Protein AF-A0A8B0SKD4-F1 (afdb_monomer)

Secondary structure (DSSP, 8-state):
--SSSTTSPEEE-SS-EEE--TTTS--TTSTT--S--HHHHH-SSTT--SPPHHHHTT-PPPPPSTT--HHHHHTTT-GGGTPPTT-------SSSS-EETTTGGGGT----HHHHHHHHHHHTTPEEEEEEEEEBTTTSTTSB-HHHHHHHHHTT--EEEEETTEEEEEEEEETTTTEEEEE-TTSSSEEEEETTSEETTEEEEEEEEEEEEPPPP---PPP-----EEEEPTT-EEEPPPEE--S-SSPEEEEEESSEEEETTPPPB-S-EEE-TT-EEEEEEEPPSSTT-EEEEEEEETTEEEEEEEEEPPP---PPP---PPEEEEPTT-EEEPPPEE--S--S-EEEEEESSEEEETTSPPB-S-EEE-TT-EEEEEEEPPSSTT-EEEEEEEETTEEEEEEEEEPPP---PPP---PPEEEEPTT-EEEPPPEE--S--S-EEEEEESSEEEETT---B-S-EEE-TT-EEEEEEEPPSSTT-EEEEEEEETTEEEEEEEEEPPP---PPP---PPEEEEPTT-EEEPPPEE--S-SS-EEEEEESSEEEETT---B-S-EEE-TT-EEEEEEEPPSSTT-EEEEEEEETTEEEEEEEEE-----

Sequence (611 aa):
MPLNNSVWPIWSDGYATYSNCPLIASKDGVDGRMGRGSIDDYWVQYNSTAPDPYITNNWSQHMWGWKSAIGDYMKTSQSAYGNIDGSTNFWGYNSASKLNCADMPRLGITRDGTLGRKLFYEAKGYTVTDCYNQKTDNQVAGGFSFANYKSEIDAGNPVMLNLAGHTIVGVGYDDSTQTVYLHDTWDYATHPMAWGSSYVGMALQSVSIVHLTGRTPDTTPDTFSFINSSGVDLSALITSNEITVSGINTAANISTTGGEYSINGSSFTSSAGKVNNGNSVKVRHTSSSQALASTTTTLTIGGVSGTFSSKTAKADTTPDKFNFAAKTNAPLSTLQESGVVTITGINAPTPVSVTGGEYRINSGAYTTVAGTLNRGNNVQVRHTSASTAKKTVTTTLKVGSGNAKFTSTTMTLDTTPDKFSFAAKTKVPLSTLQESGVVTITGINTPTPVSVTGGEYRINNGTYTTVAGKLNSGDTVQVRHISASASKKTVTTTLKVGSGSAKFTSTTMTLDTTPDKFSFAAKTKVPPSTLQESGVVTITGINTPTPVSVTGGEYRINNGTYTTVAGKLNSGDTVQVRHTSASALKKTVTTTLKVGSGSAKFTSTTFGLFP

Nearest PDB structures (foldseek):
  7som-assembly1_E  TM=3.029E-01  e=6.196E-15  Chlamydomonas reinhardtii
  7sqc-assembly1_F3  TM=3.013E-01  e=9.784E-14  Chlamydomonas reinhardtii
  3b43-assembly1_A  TM=2.170E-01  e=1.329E-12  Oryctolagus cuniculus
  7sqc-assembly1_M1  TM=3.282E-01  e=2.154E-06  Chlamydomonas reinhardtii
  7n6g-assembly1_1K  TM=3.132E-01  e=6.494E-06  Chlamydomonas reinhardtii

Foldseek 3Di:
DDPDLPVADWDDLPPDIDRQRQQAWNADPPPPDHDGIRCQFQDNDPQDLDATNCVVVVHDYDDDALSHHLCVLLVARHNVVPHHHRDADADDDLAQDWDWLVCCVVVVNRNHSQVSNCVNCVRNQWDWDGWTKGWECLRYPNHNYLVNCVVCLVVVHWKWWDWQVAIWIFNDADPVQCWTWIDGPGDGDIDIDRPQQADPPTGTTIIIDIDTDDGDFFFAWDADEWDEAEAAFAQAKDKIDKDFTHDGPHKWKKAKDQWWKDWQPDDTDRDIDTDDGGIIMMIIHTAHLDAQDKGKMWMDTNNHIYMYIYGHHGWDQDWDADEWDEAEQDAAQAKDKTDKDFTAPGRHWWKKAKDQWWKDWAPDDTDRDIDTDHHGIIMMTMHTHHNDAQDKGWMWMDGHPYIYIYIYHHHDWDQDWDADEWDEAEADAAFAKDKTDKIFTADGADFWKKAKDQWWKDWAPDDTDRDIDTDHHGIIMMTMDTHHNDAQDKGWMWMDGHPYIYIYIYHHRDFFQDWDADEWDEAEADAAFAKDKTDKDFTADGADFWKKAKDQWWKDKPPDDTDRDIDTDHHGIIMMTMHTAHNDAQDKGWMWMDGHPYIYIYIYHHHDDDD

Radius of gyration: 66.36 Å; Cα contacts (8 Å, |Δi|>4): 1582; chains: 1; bounding box: 108×53×193 Å

Mean predicted aligned error: 15.55 Å

Structure (mmCIF, N/CA/C/O backbone):
data_AF-A0A8B0SKD4-F1
#
_entry.id   AF-A0A8B0SKD4-F1
#
loop_
_atom_site.group_PDB
_atom_site.id
_atom_site.type_symbol
_atom_site.label_atom_id
_atom_site.label_alt_id
_atom_site.label_comp_id
_atom_site.label_asym_id
_atom_site.label_entity_id
_atom_site.label_seq_id
_atom_site.pdbx_PDB_ins_code
_atom_site.Cartn_x
_atom_site.Cartn_y
_atom_site.Cartn_z
_atom_site.occupancy
_atom_site.B_iso_or_equiv
_atom_site.auth_seq_id
_atom_site.auth_comp_id
_atom_site.auth_asym_id
_atom_site.auth_atom_id
_atom_site.pdbx_PDB_model_num
ATOM 1 N N . MET A 1 1 ? -35.759 -8.292 30.238 1.00 60.66 1 MET A N 1
ATOM 2 C CA . MET A 1 1 ? -36.331 -9.542 30.780 1.00 60.66 1 MET A CA 1
ATOM 3 C C . MET A 1 1 ? -37.402 -10.037 29.820 1.00 60.66 1 MET A C 1
ATOM 5 O O . MET A 1 1 ? -38.081 -9.184 29.261 1.00 60.66 1 MET A O 1
ATOM 9 N N . PRO A 1 2 ? -37.536 -11.354 29.602 1.00 70.12 2 PRO A N 1
ATOM 10 C CA . PRO A 1 2 ? -38.640 -11.922 28.823 1.00 70.12 2 PRO A CA 1
ATOM 11 C C . PRO A 1 2 ? -39.985 -11.687 29.536 1.00 70.12 2 PRO A C 1
ATOM 13 O O . PRO A 1 2 ? -40.019 -11.582 30.762 1.00 70.12 2 PRO A O 1
ATOM 16 N N . LEU A 1 3 ? -41.076 -11.591 28.768 1.00 73.56 3 LEU A N 1
ATOM 17 C CA . LEU A 1 3 ? -42.431 -11.337 29.291 1.00 73.56 3 LEU A CA 1
ATOM 18 C C . LEU A 1 3 ? -43.069 -12.569 29.952 1.00 73.56 3 LEU A C 1
ATOM 20 O O . LEU A 1 3 ? -43.970 -12.429 30.768 1.00 73.56 3 LEU A O 1
ATOM 24 N N . ASN A 1 4 ? -42.598 -13.769 29.614 1.00 81.12 4 ASN A N 1
ATOM 25 C CA . ASN A 1 4 ? -43.030 -15.028 30.212 1.00 81.12 4 ASN A CA 1
ATOM 26 C C . ASN A 1 4 ? -41.819 -15.943 30.454 1.00 81.12 4 ASN A C 1
ATOM 28 O O . ASN A 1 4 ? -40.682 -15.593 30.124 1.00 81.12 4 ASN A O 1
ATOM 32 N N . ASN A 1 5 ? -42.058 -17.120 31.036 1.00 82.69 5 ASN A N 1
ATOM 33 C CA . ASN A 1 5 ? -40.984 -18.041 31.397 1.00 82.69 5 ASN A CA 1
ATOM 34 C C . ASN A 1 5 ? -40.583 -19.059 30.308 1.00 82.69 5 ASN A C 1
ATOM 36 O O . ASN A 1 5 ? -39.771 -19.936 30.587 1.00 82.69 5 ASN A O 1
ATOM 40 N N . SER A 1 6 ? -41.085 -18.917 29.075 1.00 85.94 6 SER A N 1
ATOM 41 C CA . SER A 1 6 ? -40.856 -19.882 27.981 1.00 85.94 6 SER A CA 1
ATOM 42 C C . SER A 1 6 ? -39.406 -19.965 27.489 1.00 85.94 6 SER A C 1
ATOM 44 O O . SER A 1 6 ? -39.023 -20.942 26.853 1.00 85.94 6 SER A O 1
ATOM 46 N N . VAL A 1 7 ? -38.584 -18.951 27.779 1.00 87.75 7 VAL A N 1
ATOM 47 C CA . VAL A 1 7 ? -37.171 -18.924 27.363 1.00 87.75 7 VAL A CA 1
ATOM 48 C C . VAL A 1 7 ? -36.271 -19.806 28.226 1.00 87.75 7 VAL A C 1
ATOM 50 O O . VAL A 1 7 ? -35.126 -20.057 27.853 1.00 87.75 7 VAL A O 1
ATOM 53 N N . TRP A 1 8 ? -36.754 -20.240 29.392 1.00 87.19 8 TRP A N 1
ATOM 54 C CA . TRP A 1 8 ? -36.004 -21.116 30.281 1.00 87.19 8 TRP A CA 1
ATOM 55 C C . TRP A 1 8 ? -36.417 -22.572 30.059 1.00 87.19 8 TRP A C 1
ATOM 57 O O . TRP A 1 8 ? -37.592 -22.844 29.810 1.00 87.19 8 TRP A O 1
ATOM 67 N N . PRO A 1 9 ? -35.470 -23.521 30.155 1.00 89.12 9 PRO A N 1
ATOM 68 C CA . PRO A 1 9 ? -35.782 -24.937 30.014 1.00 89.12 9 PRO A CA 1
ATOM 69 C C . PRO A 1 9 ? -36.746 -25.399 31.112 1.00 89.12 9 PRO A C 1
ATOM 71 O O . PRO A 1 9 ? -36.909 -24.741 32.137 1.00 89.12 9 PRO A O 1
ATOM 74 N N . ILE A 1 10 ? -37.359 -26.561 30.920 1.00 90.88 10 ILE A N 1
ATOM 75 C CA . ILE A 1 10 ? -38.117 -27.240 31.975 1.00 90.88 10 ILE A CA 1
ATOM 76 C C . ILE A 1 10 ? -37.186 -28.087 32.852 1.00 90.88 10 ILE A C 1
ATOM 78 O O . ILE A 1 10 ? -36.107 -28.497 32.422 1.00 90.88 10 ILE A O 1
ATOM 82 N N . TRP A 1 11 ? -37.605 -28.367 34.080 1.00 91.69 11 TRP A N 1
ATOM 83 C CA . TRP A 1 11 ? -36.955 -29.311 34.987 1.00 91.69 11 TRP A CA 1
ATOM 84 C C . TRP A 1 11 ? -38.001 -30.228 35.632 1.00 91.69 11 TRP A C 1
ATOM 86 O O . TRP A 1 11 ? -39.184 -29.898 35.644 1.00 91.69 11 TRP A O 1
ATOM 96 N N . SER A 1 12 ? -37.575 -31.382 36.147 1.00 92.56 12 SER A N 1
ATOM 97 C CA . SER A 1 12 ? -38.451 -32.329 36.847 1.00 92.56 12 SER A CA 1
ATOM 98 C C . SER A 1 12 ? -37.932 -32.620 38.248 1.00 92.56 12 SER A C 1
ATOM 100 O O . SER A 1 12 ? -36.719 -32.726 38.443 1.00 92.56 12 SER A O 1
ATOM 102 N N . ASP A 1 13 ? -38.853 -32.765 39.197 1.00 91.88 13 ASP A N 1
ATOM 103 C CA . ASP A 1 13 ? -38.599 -33.265 40.553 1.00 91.88 13 ASP A CA 1
ATOM 104 C C . ASP A 1 13 ? -38.802 -34.789 40.677 1.00 91.88 13 ASP A C 1
ATOM 106 O O . ASP A 1 13 ? -38.668 -35.349 41.760 1.00 91.88 13 ASP A O 1
ATOM 110 N N . GLY A 1 14 ? -39.112 -35.472 39.567 1.00 92.19 14 GLY A N 1
ATOM 111 C CA . GLY A 1 14 ? -39.436 -36.900 39.526 1.00 92.19 14 GLY A CA 1
ATOM 112 C C . GLY A 1 14 ? -40.935 -37.215 39.583 1.00 92.19 14 GLY A C 1
ATOM 113 O O . GLY A 1 14 ? -41.311 -38.341 39.263 1.00 92.19 14 GLY A O 1
ATOM 114 N N . TYR A 1 15 ? -41.787 -36.238 39.910 1.00 91.44 15 TYR A N 1
ATOM 115 C CA . TYR A 1 15 ? -43.247 -36.387 39.964 1.00 91.44 15 TYR A CA 1
ATOM 116 C C . TYR A 1 15 ? -43.954 -35.540 38.908 1.00 91.44 15 TYR A C 1
ATOM 118 O O . TYR A 1 15 ? -44.901 -36.002 38.271 1.00 91.44 15 TYR A O 1
ATOM 126 N N . ALA A 1 16 ? -43.481 -34.315 38.693 1.00 91.69 16 ALA A N 1
ATOM 127 C CA . ALA A 1 16 ? -43.991 -33.408 37.678 1.00 91.69 16 ALA A CA 1
ATOM 128 C C . ALA A 1 16 ? -42.852 -32.629 37.005 1.00 91.69 16 ALA A C 1
ATOM 130 O O . ALA A 1 16 ? -41.663 -32.807 37.292 1.00 91.69 16 ALA A O 1
ATOM 131 N N . THR A 1 17 ? -43.223 -31.794 36.036 1.00 91.31 17 THR A N 1
ATOM 132 C CA . THR A 1 17 ? -42.303 -30.924 35.299 1.00 91.31 17 THR A CA 1
ATOM 133 C C . THR A 1 17 ? -42.697 -29.469 35.473 1.00 91.31 17 THR A C 1
ATOM 135 O O . THR A 1 17 ? -43.874 -29.132 35.358 1.00 91.31 17 THR A O 1
ATOM 138 N N . TYR A 1 18 ? -41.705 -28.608 35.666 1.00 89.38 18 TYR A N 1
ATOM 139 C CA . TYR A 1 18 ? -41.877 -27.185 35.937 1.00 89.38 18 TYR A CA 1
ATOM 140 C C . TYR A 1 18 ? -40.954 -26.348 35.054 1.00 89.38 18 TYR A C 1
ATOM 142 O O . TYR A 1 18 ? -39.888 -26.805 34.638 1.00 89.38 18 TYR A O 1
ATOM 150 N N . SER A 1 19 ? -41.312 -25.089 34.815 1.00 88.44 19 SER A N 1
ATOM 151 C CA . SER A 1 19 ? -40.397 -24.130 34.191 1.00 88.44 19 SER A CA 1
ATOM 152 C C . SER A 1 19 ? -39.214 -23.834 35.117 1.00 88.44 19 SER A C 1
ATOM 154 O O . SER A 1 19 ? -39.389 -23.574 36.307 1.00 88.44 19 SER A O 1
ATOM 156 N N . ASN A 1 20 ? -37.997 -23.819 34.577 1.00 90.00 20 ASN A N 1
ATOM 157 C CA . ASN A 1 20 ? -36.764 -23.587 35.335 1.00 90.00 20 ASN A CA 1
ATOM 158 C C . ASN A 1 20 ? -36.378 -22.098 35.341 1.00 90.00 20 ASN A C 1
ATOM 160 O O . ASN A 1 20 ? -35.267 -21.721 34.968 1.00 90.00 20 ASN A O 1
ATOM 164 N N . CYS A 1 21 ? -37.338 -21.233 35.684 1.00 90.25 21 CYS A N 1
ATOM 165 C CA . CYS A 1 21 ? -37.145 -19.785 35.699 1.00 90.25 21 CYS A CA 1
ATOM 166 C C . CYS A 1 21 ? -36.406 -19.348 36.976 1.00 90.25 21 CYS A C 1
ATOM 168 O O . CYS A 1 21 ? -37.018 -19.335 38.049 1.00 90.25 21 CYS A O 1
ATOM 170 N N . PRO A 1 22 ? -35.144 -18.892 36.880 1.00 89.38 22 PRO A N 1
ATOM 171 C CA . PRO A 1 22 ? -34.314 -18.569 38.042 1.00 89.38 22 PRO A CA 1
ATOM 172 C C . PRO A 1 22 ? -34.821 -17.353 38.830 1.00 89.38 22 PRO A C 1
ATOM 174 O O . PRO A 1 22 ? -34.439 -17.151 39.978 1.00 89.38 22 PRO A O 1
ATOM 177 N N . LEU A 1 23 ? -35.698 -16.537 38.233 1.00 88.25 23 LEU A N 1
ATOM 178 C CA . LEU A 1 23 ? -36.335 -15.405 38.908 1.00 88.25 23 LEU A CA 1
ATOM 179 C C . LEU A 1 23 ? -37.477 -15.836 39.831 1.00 88.25 23 LEU A C 1
ATOM 181 O O . LEU A 1 23 ? -37.763 -15.119 40.787 1.00 88.25 23 LEU A O 1
ATOM 185 N N . ILE A 1 24 ? -38.122 -16.972 39.543 1.00 89.88 24 ILE A N 1
ATOM 186 C CA . ILE A 1 24 ? -39.210 -17.531 40.357 1.00 89.88 24 ILE A CA 1
ATOM 187 C C . ILE A 1 24 ? -38.606 -18.313 41.521 1.00 89.88 24 ILE A C 1
ATOM 189 O O . ILE A 1 24 ? -38.867 -17.993 42.681 1.00 89.88 24 ILE A O 1
ATOM 193 N N . ALA A 1 25 ? -37.744 -19.275 41.193 1.00 91.38 25 ALA A N 1
ATOM 194 C CA . ALA A 1 25 ? -36.994 -20.087 42.137 1.00 91.38 25 ALA A CA 1
ATOM 195 C C . ALA A 1 25 ? -35.630 -20.425 41.519 1.00 91.38 25 ALA A C 1
ATOM 197 O O . ALA A 1 25 ? -35.553 -20.911 40.391 1.00 91.38 25 ALA A O 1
ATOM 198 N N . SER A 1 26 ? -34.546 -20.123 42.234 1.00 91.44 26 SER A N 1
ATOM 199 C CA . SER A 1 26 ? -33.187 -20.319 41.725 1.00 91.44 26 SER A CA 1
ATOM 200 C C . SER A 1 26 ? -32.752 -21.781 41.853 1.00 91.44 26 SER A C 1
ATOM 202 O O . SER A 1 26 ? -33.232 -22.502 42.727 1.00 91.44 26 SER A O 1
ATOM 204 N N . LYS A 1 27 ? -31.840 -22.226 40.985 1.00 91.19 27 LYS A N 1
ATOM 205 C CA . LYS A 1 27 ? -31.326 -23.600 40.974 1.00 91.19 27 LYS A CA 1
ATOM 206 C C . LYS A 1 27 ? -29.868 -23.628 40.525 1.00 91.19 27 LYS A C 1
ATOM 208 O O . LYS A 1 27 ? -29.473 -22.815 39.686 1.00 91.19 27 LYS A O 1
ATOM 213 N N . ASP A 1 28 ? -29.076 -24.532 41.088 1.00 90.44 28 ASP A N 1
ATOM 214 C CA . ASP A 1 28 ? -27.674 -24.707 40.712 1.00 90.44 28 ASP A CA 1
ATOM 215 C C . ASP A 1 28 ? -27.527 -25.025 39.214 1.00 90.44 28 ASP A C 1
ATOM 217 O O . ASP A 1 28 ? -28.315 -25.772 38.627 1.00 90.44 28 ASP A O 1
ATOM 221 N N . GLY A 1 29 ? -26.527 -24.414 38.577 1.00 86.38 29 GLY A N 1
ATOM 222 C CA . GLY A 1 29 ? -26.258 -24.563 37.146 1.00 86.38 29 GLY A CA 1
ATOM 223 C C . GLY A 1 29 ? -27.230 -23.836 36.207 1.00 86.38 29 GLY A C 1
ATOM 224 O O . GLY A 1 29 ? -27.061 -23.912 34.989 1.00 86.38 29 GLY A O 1
ATOM 225 N N . VAL A 1 30 ? -28.221 -23.102 36.725 1.00 83.25 30 VAL A N 1
ATOM 226 C CA . VAL A 1 30 ? -29.136 -22.262 35.929 1.00 83.25 30 VAL A CA 1
ATOM 227 C C . VAL A 1 30 ? -28.663 -20.810 35.976 1.00 83.25 30 VAL A C 1
ATOM 229 O O . VAL A 1 30 ? -28.190 -20.363 37.007 1.00 83.25 30 VAL A O 1
ATOM 232 N N . ASP A 1 31 ? -28.752 -20.082 34.857 1.00 73.56 31 ASP A N 1
ATOM 233 C CA . ASP A 1 31 ? -28.337 -18.667 34.702 1.00 73.56 31 ASP A CA 1
ATOM 234 C C . ASP A 1 31 ? -26.867 -18.318 35.002 1.00 73.56 31 ASP A C 1
ATOM 236 O O . ASP A 1 31 ? -26.496 -17.146 35.062 1.00 73.56 31 ASP A O 1
ATOM 240 N N . GLY A 1 32 ? -26.005 -19.331 35.121 1.00 78.19 32 GLY A N 1
ATOM 241 C CA . GLY A 1 32 ? -24.620 -19.146 35.552 1.00 78.19 32 GLY A CA 1
ATOM 242 C C . GLY A 1 32 ? -24.473 -19.041 37.073 1.00 78.19 32 GLY A C 1
ATOM 243 O O . GLY A 1 32 ? -23.402 -18.663 37.563 1.00 78.19 32 GLY A O 1
ATOM 244 N N . ARG A 1 33 ? -25.518 -19.374 37.843 1.00 84.44 33 ARG A N 1
ATOM 245 C CA . ARG A 1 33 ? -25.406 -19.629 39.278 1.00 84.44 33 ARG A CA 1
ATOM 246 C C . ARG A 1 33 ? -24.443 -20.789 39.535 1.00 84.44 33 ARG A C 1
ATOM 248 O O . ARG A 1 33 ? -24.552 -21.848 38.925 1.00 84.44 33 ARG A O 1
ATOM 255 N N . MET A 1 34 ? -23.518 -20.566 40.467 1.00 84.19 34 MET A N 1
ATOM 256 C CA . MET A 1 34 ? -22.654 -21.601 41.029 1.00 84.19 34 MET A CA 1
ATOM 257 C C . MET A 1 34 ? -23.098 -21.861 42.469 1.00 84.19 34 MET A C 1
ATOM 259 O O . MET A 1 34 ? -23.012 -20.956 43.303 1.00 84.19 34 MET A O 1
ATOM 263 N N . GLY A 1 35 ? -23.571 -23.075 42.744 1.00 88.69 35 GLY A N 1
ATOM 264 C CA . GLY A 1 35 ? -24.069 -23.514 44.044 1.00 88.69 35 GLY A CA 1
ATOM 265 C C . GLY A 1 35 ? -25.599 -23.523 44.154 1.00 88.69 35 GLY A C 1
ATOM 266 O O . GLY A 1 35 ? -26.311 -22.880 43.379 1.00 88.69 35 GLY A O 1
ATOM 267 N N . ARG A 1 36 ? -26.090 -24.242 45.174 1.00 92.50 36 ARG A N 1
ATOM 268 C CA . ARG A 1 36 ? -27.519 -24.476 45.455 1.00 92.50 36 ARG A CA 1
ATOM 269 C C . ARG A 1 36 ? -28.348 -23.192 45.473 1.00 92.50 36 ARG A C 1
ATOM 271 O O . ARG A 1 36 ? -27.876 -22.135 45.906 1.00 92.50 36 ARG A O 1
ATOM 278 N N . GLY A 1 37 ? -29.569 -23.276 44.958 1.00 92.88 37 GLY A N 1
ATOM 279 C CA . GLY A 1 37 ? -30.575 -22.216 44.979 1.00 92.88 37 GLY A CA 1
ATOM 280 C C . GLY A 1 37 ? -31.847 -22.608 45.729 1.00 92.88 37 GLY A C 1
ATOM 281 O O . GLY A 1 37 ? -31.879 -23.592 46.461 1.00 92.88 37 GLY A O 1
ATOM 282 N N . SER A 1 38 ? -32.902 -21.825 45.520 1.00 93.75 38 SER A N 1
ATOM 283 C CA . SER A 1 38 ? -34.230 -21.987 46.121 1.00 93.75 38 SER A CA 1
ATOM 284 C C . SER A 1 38 ? -34.802 -23.393 45.940 1.00 93.75 38 SER A C 1
ATOM 286 O O . SER A 1 38 ? -35.280 -23.984 46.899 1.00 93.75 38 SER A O 1
ATOM 288 N N . ILE A 1 39 ? -34.747 -23.940 44.719 1.00 94.06 39 ILE A N 1
ATOM 289 C CA . ILE A 1 39 ? -35.260 -25.285 44.429 1.00 94.06 39 ILE A CA 1
ATOM 290 C C . ILE A 1 39 ? -34.428 -26.341 45.151 1.00 94.06 39 ILE A C 1
ATOM 292 O O . ILE A 1 39 ? -34.988 -27.236 45.772 1.00 94.06 39 ILE A O 1
ATOM 296 N N . ASP A 1 40 ? -33.101 -26.228 45.100 1.00 94.31 40 ASP A N 1
ATOM 297 C CA . ASP A 1 40 ? -32.214 -27.227 45.701 1.00 94.31 40 ASP A CA 1
ATOM 298 C C . ASP A 1 40 ? -32.337 -27.258 47.228 1.00 94.31 40 ASP A C 1
ATOM 300 O O . ASP A 1 40 ? -32.172 -28.313 47.834 1.00 94.31 40 ASP A O 1
ATOM 304 N N . ASP A 1 41 ? -32.609 -26.106 47.847 1.00 95.88 41 ASP A N 1
ATOM 305 C CA . ASP A 1 41 ? -32.710 -25.991 49.296 1.00 95.88 41 ASP A CA 1
ATOM 306 C C . ASP A 1 41 ? -34.106 -26.292 49.834 1.00 95.88 41 ASP A C 1
ATOM 308 O O . ASP A 1 41 ? -34.178 -26.859 50.922 1.00 95.88 41 ASP A O 1
ATOM 312 N N . TYR A 1 42 ? -35.178 -25.904 49.129 1.00 96.25 42 TYR A N 1
ATOM 313 C CA . TYR A 1 42 ? -36.544 -25.851 49.681 1.00 96.25 42 TYR A CA 1
ATOM 314 C C . TYR A 1 42 ? -37.556 -26.758 48.994 1.00 96.25 42 TYR A C 1
ATOM 316 O O . TYR A 1 42 ? -38.684 -26.805 49.449 1.00 96.25 42 TYR A O 1
ATOM 324 N N . TRP A 1 43 ? -37.223 -27.429 47.890 1.00 96.31 43 TRP A N 1
ATOM 325 C CA . TRP A 1 43 ? -38.210 -28.216 47.148 1.00 96.31 43 TRP A CA 1
ATOM 326 C C . TRP A 1 43 ? -37.958 -29.717 47.259 1.00 96.31 43 TRP A C 1
ATOM 328 O O . TRP A 1 43 ? -36.876 -30.205 46.932 1.00 96.31 43 TRP A O 1
ATOM 338 N N . VAL A 1 44 ? -38.997 -30.459 47.633 1.00 95.50 44 VAL A N 1
ATOM 339 C CA . VAL A 1 44 ? -39.080 -31.919 47.533 1.00 95.50 44 VAL A CA 1
ATOM 340 C C . VAL A 1 44 ? -40.029 -32.312 46.399 1.00 95.50 44 VAL A C 1
ATOM 342 O O . VAL A 1 44 ? -39.602 -32.956 45.444 1.00 95.50 44 VAL A O 1
ATOM 345 N N . GLN A 1 45 ? -41.304 -31.933 46.504 1.00 95.00 45 GLN A N 1
ATOM 346 C CA . GLN A 1 45 ? -42.357 -32.174 45.511 1.00 95.00 45 GLN A CA 1
ATOM 347 C C . GLN A 1 45 ? -43.580 -31.303 45.810 1.00 95.00 45 GLN A C 1
ATOM 349 O O . GLN A 1 45 ? -43.839 -30.992 46.967 1.00 95.00 45 GLN A O 1
ATOM 354 N N . TYR A 1 46 ? -44.415 -30.995 44.816 1.00 93.06 46 TYR A N 1
ATOM 355 C CA . TYR A 1 46 ? -45.627 -30.191 45.040 1.00 93.06 46 TYR A CA 1
ATOM 356 C C . TYR A 1 46 ? -46.502 -30.719 46.198 1.00 93.06 46 TYR A C 1
ATOM 358 O O . TYR A 1 46 ? -46.784 -31.917 46.285 1.00 93.06 46 TYR A O 1
ATOM 366 N N . ASN A 1 47 ? -46.938 -29.809 47.077 1.00 93.75 47 ASN A N 1
ATOM 367 C CA . ASN A 1 47 ? -47.680 -30.066 48.319 1.00 93.75 47 ASN A CA 1
ATOM 368 C C . ASN A 1 47 ? -46.955 -30.919 49.381 1.00 93.75 47 ASN A C 1
ATOM 370 O O . ASN A 1 47 ? -47.593 -31.384 50.329 1.00 93.75 47 ASN A O 1
ATOM 374 N N . SER A 1 48 ? -45.639 -31.122 49.276 1.00 96.00 48 SER A N 1
ATOM 375 C CA . SER A 1 48 ? -44.863 -31.777 50.331 1.00 96.00 48 SER A CA 1
ATOM 376 C C . SER A 1 48 ? -44.904 -30.982 51.636 1.00 96.00 48 SER A C 1
ATOM 378 O O . SER A 1 48 ? -44.672 -29.774 51.658 1.00 96.00 48 SER A O 1
ATOM 380 N N . THR A 1 49 ? -45.147 -31.686 52.742 1.00 96.06 49 THR A N 1
ATOM 381 C CA . THR A 1 49 ? -45.010 -31.158 54.109 1.00 96.06 49 THR A CA 1
ATOM 382 C C . THR A 1 49 ? -43.696 -31.585 54.769 1.00 96.06 49 THR A C 1
ATOM 384 O O . THR A 1 49 ? -43.534 -31.407 55.978 1.00 96.06 49 THR A O 1
ATOM 387 N N . ALA A 1 50 ? -42.806 -32.253 54.028 1.00 96.56 50 ALA A N 1
ATOM 388 C CA . ALA A 1 50 ? -41.527 -32.710 54.557 1.00 96.56 50 ALA A CA 1
ATOM 389 C C . ALA A 1 50 ? -40.629 -31.511 54.918 1.00 96.56 50 ALA A C 1
ATOM 391 O O . ALA A 1 50 ? -40.781 -30.443 54.328 1.00 96.56 50 ALA A O 1
ATOM 392 N N . PRO A 1 51 ? -39.690 -31.661 55.872 1.00 97.19 51 PRO A N 1
ATOM 393 C CA . PRO A 1 51 ? -38.686 -30.631 56.105 1.00 97.19 51 PRO A CA 1
ATOM 394 C C . PRO A 1 51 ? -37.848 -30.371 54.846 1.00 97.19 51 PRO A C 1
ATOM 396 O O . PRO A 1 51 ? -37.502 -31.316 54.135 1.00 97.19 51 PRO A O 1
ATOM 399 N N . ASP A 1 52 ? -37.493 -29.106 54.622 1.00 97.69 52 ASP A N 1
ATOM 400 C CA . ASP A 1 52 ? -36.718 -28.662 53.463 1.00 97.69 52 ASP A CA 1
ATOM 401 C C . ASP A 1 52 ? -35.397 -29.451 53.301 1.00 97.69 52 ASP A C 1
ATOM 403 O O . ASP A 1 52 ? -34.714 -29.717 54.303 1.00 97.69 52 ASP A O 1
ATOM 407 N N . PRO A 1 53 ? -34.969 -29.771 52.061 1.00 97.38 53 PRO A N 1
ATOM 408 C CA . PRO A 1 53 ? -33.729 -30.495 51.781 1.00 97.38 53 PRO A CA 1
ATOM 409 C C . PRO A 1 53 ? -32.485 -29.985 52.516 1.00 97.38 53 PRO A C 1
ATOM 411 O O . PRO A 1 53 ? -31.654 -30.795 52.938 1.00 97.38 53 PRO A O 1
ATOM 414 N N . TYR A 1 54 ? -32.334 -28.668 52.700 1.00 96.88 54 TYR A N 1
ATOM 415 C CA . TYR A 1 54 ? -31.179 -28.120 53.423 1.00 96.88 54 TYR A CA 1
ATOM 416 C C . TYR A 1 54 ? -31.157 -28.507 54.906 1.00 96.88 54 TYR A C 1
ATOM 418 O O . TYR A 1 54 ? -30.085 -28.695 55.485 1.00 96.88 54 TYR A O 1
ATOM 426 N N . ILE A 1 55 ? -32.336 -28.683 55.505 1.00 96.12 55 ILE A N 1
ATOM 427 C CA . ILE A 1 55 ? -32.507 -29.131 56.887 1.00 96.12 55 ILE A CA 1
ATOM 428 C C . ILE A 1 55 ? -32.223 -30.629 56.965 1.00 96.12 55 ILE A C 1
ATOM 430 O O . ILE A 1 55 ? -31.409 -31.056 57.782 1.00 96.12 55 ILE A O 1
ATOM 434 N N . THR A 1 56 ? -32.855 -31.434 56.104 1.00 96.31 56 THR A N 1
ATOM 435 C CA . THR A 1 56 ? -32.733 -32.902 56.155 1.00 96.31 56 THR A CA 1
ATOM 436 C C . THR A 1 56 ? -31.322 -33.383 55.845 1.00 96.31 56 THR A C 1
ATOM 438 O O . THR A 1 56 ? -30.858 -34.355 56.434 1.00 96.31 56 THR A O 1
ATOM 441 N N . ASN A 1 57 ? -30.628 -32.699 54.933 1.00 96.19 57 ASN A N 1
ATOM 442 C CA . ASN A 1 57 ? -29.264 -33.038 54.530 1.00 96.19 57 ASN A CA 1
ATOM 443 C C . ASN A 1 57 ? -28.194 -32.230 55.284 1.00 96.19 57 ASN A C 1
ATOM 445 O O . ASN A 1 57 ? -27.007 -32.369 54.986 1.00 96.19 57 ASN A O 1
ATOM 449 N N . ASN A 1 58 ? -28.600 -31.403 56.255 1.00 95.06 58 ASN A N 1
ATOM 450 C CA . ASN A 1 58 ? -27.729 -30.623 57.133 1.00 95.06 58 ASN A CA 1
ATOM 451 C C . ASN A 1 58 ? -26.664 -29.796 56.383 1.00 95.06 58 ASN A C 1
ATOM 453 O O . ASN A 1 58 ? -25.479 -29.819 56.728 1.00 95.06 58 ASN A O 1
ATOM 457 N N . TRP A 1 59 ? -27.077 -29.067 55.342 1.00 95.38 59 TRP A N 1
ATOM 458 C CA . TRP A 1 59 ? -26.206 -28.125 54.638 1.00 95.38 59 TRP A CA 1
ATOM 459 C C . TRP A 1 59 ? -26.639 -26.678 54.857 1.00 95.38 59 TRP A C 1
ATOM 461 O O . TRP A 1 59 ? -27.788 -26.381 55.182 1.00 95.38 59 TRP A O 1
ATOM 471 N N . SER A 1 60 ? -25.702 -25.748 54.675 1.00 93.12 60 SER A N 1
ATOM 472 C CA . SER A 1 60 ? -26.013 -24.323 54.744 1.00 93.12 60 SER A CA 1
ATOM 473 C C . SER A 1 60 ? -26.929 -23.921 53.596 1.00 93.12 60 SER A C 1
ATOM 475 O O . SER A 1 60 ? -26.638 -24.205 52.435 1.00 93.12 60 SER A O 1
ATOM 477 N N . GLN A 1 61 ? -28.008 -23.230 53.948 1.00 92.44 61 GLN A N 1
ATOM 478 C CA . GLN A 1 61 ? -28.903 -22.580 53.004 1.00 92.44 61 GLN A CA 1
ATOM 479 C C . GLN A 1 61 ? -28.132 -21.571 52.142 1.00 92.44 61 GLN A C 1
ATOM 481 O O . GLN A 1 61 ? -27.172 -20.941 52.604 1.00 92.44 61 GLN A O 1
ATOM 486 N N . HIS A 1 62 ? -28.555 -21.403 50.895 1.00 90.94 62 HIS A N 1
ATOM 487 C CA . HIS A 1 62 ? -27.939 -20.454 49.988 1.00 90.94 62 HIS A CA 1
ATOM 488 C C . HIS A 1 62 ? -28.004 -19.011 50.510 1.00 90.94 62 HIS A C 1
ATOM 490 O O . HIS A 1 62 ? -28.939 -18.607 51.199 1.00 90.94 62 HIS A O 1
ATOM 496 N N . MET A 1 63 ? -27.003 -18.201 50.152 1.00 84.88 63 MET A N 1
ATOM 497 C CA . MET A 1 63 ? -26.959 -16.792 50.546 1.00 84.88 63 MET A CA 1
ATOM 498 C C . MET A 1 63 ? -28.021 -15.967 49.820 1.00 84.88 63 MET A C 1
ATOM 500 O O . MET A 1 63 ? -28.151 -16.043 48.595 1.00 84.88 63 MET A O 1
ATOM 504 N N . TRP A 1 64 ? -28.723 -15.124 50.577 1.00 80.06 64 TRP A N 1
ATOM 505 C CA . TRP A 1 64 ? -29.732 -14.219 50.036 1.00 80.06 64 TRP A CA 1
ATOM 506 C C . TRP A 1 64 ? -29.081 -12.925 49.532 1.00 80.06 64 TRP A C 1
ATOM 508 O O . TRP A 1 64 ? -28.211 -12.365 50.199 1.00 80.06 64 TRP A O 1
ATOM 518 N N . GLY A 1 65 ? -29.473 -12.438 48.351 1.00 71.69 65 GLY A N 1
ATOM 519 C CA . GLY A 1 65 ? -28.894 -11.231 47.751 1.00 71.69 65 GLY A CA 1
ATOM 520 C C . GLY A 1 65 ? -29.392 -10.943 46.335 1.00 71.69 65 GLY A C 1
ATOM 521 O O . GLY A 1 65 ? -30.444 -11.413 45.918 1.00 71.69 65 GLY A O 1
ATOM 522 N N . TRP A 1 66 ? -28.620 -10.193 45.541 1.00 66.69 66 TRP A N 1
ATOM 523 C CA . TRP A 1 66 ? -29.054 -9.777 44.197 1.00 66.69 66 TRP A CA 1
ATOM 524 C C . TRP A 1 66 ? -29.313 -10.946 43.226 1.00 66.69 66 TRP A C 1
ATOM 526 O O . TRP A 1 66 ? -30.037 -10.762 42.249 1.00 66.69 66 TRP A O 1
ATOM 536 N N . LYS A 1 67 ? -28.765 -12.143 43.486 1.00 69.81 67 LYS A N 1
ATOM 537 C CA . LYS A 1 67 ? -29.025 -13.387 42.731 1.00 69.81 67 LYS A CA 1
ATOM 538 C C . LYS A 1 67 ? -30.182 -14.234 43.290 1.00 69.81 67 LYS A C 1
ATOM 540 O O . LYS A 1 67 ? -30.428 -15.318 42.771 1.00 69.81 67 LYS A O 1
ATOM 545 N N . SER A 1 68 ? -30.861 -13.788 44.345 1.00 83.62 68 SER A N 1
ATOM 546 C CA . SER A 1 68 ? -32.009 -14.504 44.910 1.00 83.62 68 SER A CA 1
ATOM 547 C C . SER A 1 68 ? -33.242 -14.381 44.027 1.00 83.62 68 SER A C 1
ATOM 549 O O . SER A 1 68 ? -33.442 -13.376 43.323 1.00 83.62 68 SER A O 1
ATOM 551 N N . ALA A 1 69 ? -34.053 -15.431 44.082 1.00 91.81 69 ALA A N 1
ATOM 552 C CA . ALA A 1 69 ? -35.321 -15.525 43.392 1.00 91.81 69 ALA A CA 1
ATOM 553 C C . ALA A 1 69 ? -36.428 -14.873 44.226 1.00 91.81 69 ALA A C 1
ATOM 555 O O . ALA A 1 69 ? -36.305 -14.707 45.440 1.00 91.81 69 ALA A O 1
ATOM 556 N N . ILE A 1 70 ? -37.536 -14.498 43.588 1.00 92.81 70 ILE A N 1
ATOM 557 C CA . ILE A 1 70 ? -38.663 -13.868 44.288 1.00 92.81 70 ILE A CA 1
ATOM 558 C C . ILE A 1 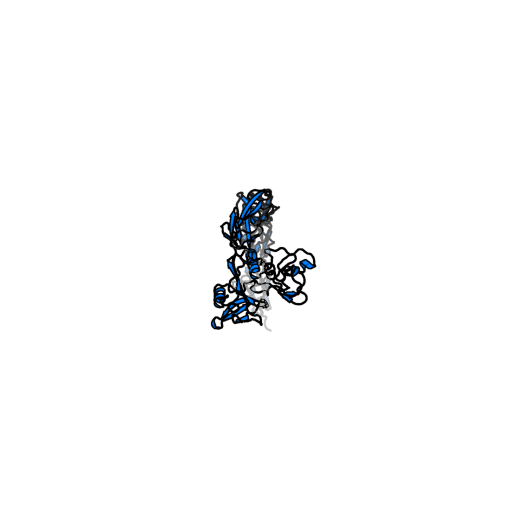70 ? -39.282 -14.805 45.335 1.00 92.81 70 ILE A C 1
ATOM 560 O O . ILE A 1 70 ? -39.697 -14.335 46.395 1.00 92.81 70 ILE A O 1
ATOM 564 N N . GLY A 1 71 ? -39.274 -16.120 45.079 1.00 93.25 71 GLY A N 1
ATOM 565 C CA . GLY A 1 71 ? -39.744 -17.139 46.018 1.00 93.25 71 GLY A CA 1
ATOM 566 C C . GLY A 1 71 ? -38.984 -17.137 47.345 1.00 93.25 71 GLY A C 1
ATOM 567 O O . GLY A 1 71 ? -39.603 -17.332 48.390 1.00 93.25 71 GLY A O 1
ATOM 568 N N . ASP A 1 72 ? -37.686 -16.807 47.335 1.00 94.19 72 ASP A N 1
ATOM 569 C CA . ASP A 1 72 ? -36.888 -16.706 48.563 1.00 94.19 72 ASP A CA 1
ATOM 570 C C . ASP A 1 72 ? -37.480 -15.632 49.479 1.00 94.19 72 ASP A C 1
ATOM 572 O O . ASP A 1 72 ? -37.831 -15.900 50.627 1.00 94.19 72 ASP A O 1
ATOM 576 N N . TYR A 1 73 ? -37.697 -14.427 48.947 1.00 94.44 73 TYR A N 1
ATOM 577 C CA . TYR A 1 73 ? -38.230 -13.302 49.715 1.00 94.44 73 TYR A CA 1
ATOM 578 C C . TYR A 1 73 ? -39.680 -13.511 50.163 1.00 94.44 73 TYR A C 1
ATOM 580 O O . TYR A 1 73 ? -40.039 -13.083 51.259 1.00 94.44 73 TYR A O 1
ATOM 588 N N . MET A 1 74 ? -40.502 -14.185 49.352 1.00 94.88 74 MET A N 1
ATOM 589 C CA . MET A 1 74 ? -41.888 -14.536 49.698 1.00 94.88 74 MET A CA 1
ATOM 590 C C . MET A 1 74 ? -41.998 -15.717 50.673 1.00 94.88 74 MET A C 1
ATOM 592 O O . MET A 1 74 ? -43.094 -16.019 51.146 1.00 94.88 74 MET A O 1
ATOM 596 N N . LYS A 1 75 ? -40.874 -16.364 51.009 1.00 94.62 75 LYS A N 1
ATOM 597 C CA . LYS A 1 75 ? -40.807 -17.597 51.809 1.00 94.62 75 LYS A CA 1
ATOM 598 C C . LYS A 1 75 ? -41.488 -18.798 51.146 1.00 94.62 75 LYS A C 1
ATOM 600 O O . LYS A 1 75 ? -41.837 -19.750 51.840 1.00 94.62 75 LYS A O 1
ATOM 605 N N . THR A 1 76 ? -41.698 -18.759 49.834 1.00 94.94 76 THR A N 1
ATOM 606 C CA . THR A 1 76 ? -42.384 -19.811 49.076 1.00 94.94 76 THR A CA 1
ATOM 607 C C . THR A 1 76 ? -41.681 -21.154 49.263 1.00 94.94 76 THR A C 1
ATOM 609 O O . THR A 1 76 ? -40.455 -21.210 49.189 1.00 94.94 76 THR A O 1
ATOM 612 N N . SER A 1 77 ? -42.457 -22.212 49.516 1.00 95.62 77 SER A N 1
ATOM 613 C CA . SER A 1 77 ? -41.972 -23.583 49.768 1.00 95.62 77 SER A CA 1
ATOM 614 C C . SER A 1 77 ? -41.050 -23.772 50.979 1.00 95.62 77 SER A C 1
ATOM 616 O O . SER A 1 77 ? -40.534 -24.855 51.163 1.00 95.62 77 SER A O 1
ATOM 618 N N . GLN A 1 78 ? -40.815 -22.761 51.821 1.00 95.94 78 GLN A N 1
ATOM 619 C CA . GLN A 1 78 ? -39.889 -22.920 52.947 1.00 95.94 78 GLN A CA 1
ATOM 620 C C . GLN A 1 78 ? -40.599 -23.520 54.169 1.00 95.94 78 GLN A C 1
ATOM 622 O O . GLN A 1 78 ? -41.329 -22.811 54.882 1.00 95.94 78 GLN A O 1
ATOM 627 N N . SER A 1 79 ? -40.327 -24.792 54.473 1.00 95.88 79 SER A N 1
ATOM 628 C CA . SER A 1 79 ? -40.909 -25.523 55.604 1.00 95.88 79 SER A CA 1
ATOM 629 C C . SER A 1 79 ? -40.598 -24.858 56.949 1.00 95.88 79 SER A C 1
ATOM 631 O O . SER A 1 79 ? -41.431 -24.859 57.857 1.00 95.88 79 SER A O 1
ATOM 633 N N . ALA A 1 80 ? -39.428 -24.220 57.086 1.00 93.94 80 ALA A N 1
ATOM 634 C CA . ALA A 1 80 ? -39.045 -23.464 58.288 1.00 93.94 80 ALA A CA 1
ATOM 635 C C . ALA A 1 80 ? -39.985 -22.277 58.586 1.00 93.94 80 ALA A C 1
ATOM 637 O O . ALA A 1 80 ? -40.104 -21.837 59.730 1.00 93.94 80 ALA A O 1
ATOM 638 N N . TYR A 1 81 ? -40.684 -21.782 57.562 1.00 92.88 81 TYR A N 1
ATOM 639 C CA . TYR A 1 81 ? -41.709 -20.745 57.660 1.00 92.88 81 TYR A CA 1
ATOM 640 C C . TYR A 1 81 ? -43.126 -21.319 57.528 1.00 92.88 81 TYR A C 1
ATOM 642 O O . TYR A 1 81 ? -44.076 -20.564 57.322 1.00 92.88 81 TYR A O 1
ATOM 650 N N . GLY A 1 82 ? -43.299 -22.634 57.677 1.00 92.69 82 GLY A N 1
ATOM 651 C CA . GLY A 1 82 ? -44.593 -23.316 57.626 1.00 92.69 82 GLY A CA 1
ATOM 652 C C . GLY A 1 82 ? -45.288 -23.271 56.264 1.00 92.69 82 GLY A C 1
ATOM 653 O O . GLY A 1 82 ? -46.496 -23.484 56.213 1.00 92.69 82 GLY A O 1
ATOM 654 N N . ASN A 1 83 ? -44.558 -22.963 55.188 1.00 95.19 83 ASN A N 1
ATOM 655 C CA . ASN A 1 83 ? -45.051 -23.123 53.825 1.00 95.19 83 ASN A CA 1
ATOM 656 C C . ASN A 1 83 ? -44.726 -24.543 53.357 1.00 95.19 83 ASN A C 1
ATOM 658 O O . ASN A 1 83 ? -43.590 -24.984 53.488 1.00 95.19 83 ASN A O 1
ATOM 662 N N . ILE A 1 84 ? -45.723 -25.235 52.816 1.00 95.69 84 ILE A N 1
ATOM 663 C CA . ILE A 1 84 ? -45.532 -26.487 52.077 1.00 95.69 84 ILE A CA 1
ATOM 664 C C . ILE A 1 84 ? -45.038 -26.175 50.660 1.00 95.69 84 ILE A C 1
ATOM 666 O O . ILE A 1 84 ? -45.221 -25.050 50.174 1.00 95.69 84 ILE A O 1
ATOM 670 N N . ASP A 1 85 ? -44.479 -27.162 49.973 1.00 95.56 85 ASP A N 1
ATOM 671 C CA . ASP A 1 85 ? -43.958 -26.988 48.615 1.00 95.56 85 ASP A CA 1
ATOM 672 C C . ASP A 1 85 ? -45.020 -26.470 47.639 1.00 95.56 85 ASP A C 1
ATOM 674 O O . ASP A 1 85 ? -46.070 -27.080 47.433 1.00 95.56 85 ASP A O 1
ATOM 678 N N . GLY A 1 86 ? -44.732 -25.325 47.021 1.00 91.69 86 GLY A N 1
ATOM 679 C CA . GLY A 1 86 ? -45.624 -24.633 46.090 1.00 91.69 86 GLY A CA 1
ATOM 680 C C . GLY A 1 86 ? -46.552 -23.615 46.753 1.00 91.69 86 GLY A C 1
ATOM 681 O O . GLY A 1 86 ? -47.271 -22.911 46.048 1.00 91.69 86 GLY A O 1
ATOM 682 N N . SER A 1 87 ? -46.522 -23.486 48.084 1.00 93.62 87 SER A N 1
ATOM 683 C CA . SER A 1 87 ? -47.371 -22.545 48.822 1.00 93.62 87 SER A CA 1
ATOM 684 C C . SER A 1 87 ? -46.635 -21.273 49.251 1.00 93.62 87 SER A C 1
ATOM 686 O O . SER A 1 87 ? -45.423 -21.256 49.480 1.00 93.62 87 SER A O 1
ATOM 688 N N . THR A 1 88 ? -47.398 -20.186 49.355 1.00 94.50 88 THR A N 1
ATOM 689 C CA . THR A 1 88 ? -46.984 -18.888 49.903 1.00 94.50 88 THR A CA 1
ATOM 690 C C . THR A 1 88 ? -48.119 -18.352 50.768 1.00 94.50 88 THR A C 1
ATOM 692 O O . THR A 1 88 ? -49.287 -18.495 50.413 1.00 94.50 88 THR A O 1
ATOM 695 N N . ASN A 1 89 ? -47.791 -17.715 51.891 1.00 93.88 89 ASN A N 1
ATOM 696 C CA . ASN A 1 89 ? -48.781 -17.095 52.769 1.00 93.88 89 ASN A CA 1
ATOM 697 C C . ASN A 1 89 ? -49.025 -15.628 52.396 1.00 93.88 89 ASN A C 1
ATOM 699 O O . ASN A 1 89 ? -48.083 -14.901 52.079 1.00 93.88 89 ASN A O 1
ATOM 703 N N . PHE A 1 90 ? -50.278 -15.187 52.506 1.00 95.31 90 PHE A N 1
ATOM 704 C CA . PHE A 1 90 ? -50.675 -13.786 52.372 1.00 95.31 90 PHE A CA 1
ATOM 705 C C . PHE A 1 90 ? -51.520 -13.374 53.579 1.00 95.31 90 PHE A C 1
ATOM 707 O O . PHE A 1 90 ? -52.584 -13.938 53.835 1.00 95.31 90 PHE A O 1
ATOM 714 N N . TRP A 1 91 ? -51.039 -12.387 54.320 1.00 95.69 91 TRP A N 1
ATOM 715 C CA . TRP A 1 91 ? -51.670 -11.810 55.492 1.00 95.69 91 TRP A CA 1
ATOM 716 C C . TRP A 1 91 ? -52.464 -10.566 55.107 1.00 95.69 91 TRP A C 1
ATOM 718 O O . TRP A 1 91 ? -52.063 -9.770 54.259 1.00 95.69 91 TRP A O 1
ATOM 728 N N . GLY A 1 92 ? -53.586 -10.371 55.787 1.00 95.31 92 GLY A N 1
ATOM 729 C CA . GLY A 1 92 ? -54.439 -9.199 55.654 1.00 95.31 92 GLY A CA 1
ATOM 730 C C . GLY A 1 92 ? -55.333 -9.061 56.880 1.00 95.31 92 GLY A C 1
ATOM 731 O O . GLY A 1 92 ? -55.457 -9.992 57.679 1.00 95.31 92 GLY A O 1
ATOM 732 N N . TYR A 1 93 ? -55.959 -7.900 57.042 1.00 95.88 93 TYR A N 1
ATOM 733 C CA . TYR A 1 93 ? -56.990 -7.735 58.061 1.00 95.88 93 TYR A CA 1
ATOM 734 C C . TYR A 1 93 ? -58.291 -8.428 57.635 1.00 95.88 93 TYR A C 1
ATOM 736 O O . TYR A 1 93 ? -58.629 -8.474 56.453 1.00 95.88 93 TYR A O 1
ATOM 744 N N . ASN A 1 94 ? -59.077 -8.890 58.610 1.00 93.75 94 ASN A N 1
ATOM 745 C CA . ASN A 1 94 ? -60.470 -9.309 58.399 1.00 93.75 94 ASN A CA 1
ATOM 746 C C . ASN A 1 94 ? -61.410 -8.088 58.324 1.00 93.75 94 ASN A C 1
ATOM 748 O O . ASN A 1 94 ? -62.465 -8.053 58.952 1.00 93.75 94 ASN A O 1
ATOM 752 N N . SER A 1 95 ? -60.987 -7.043 57.616 1.00 96.81 95 SER A N 1
ATOM 753 C CA . SER A 1 95 ? -61.719 -5.796 57.414 1.00 96.81 95 SER A CA 1
ATOM 754 C C . SER A 1 95 ? -61.340 -5.188 56.062 1.00 96.81 95 SER A C 1
ATOM 756 O O . SER A 1 95 ? -60.447 -5.680 55.372 1.00 96.81 95 SER A O 1
ATOM 758 N N . ALA A 1 96 ? -62.000 -4.093 55.686 1.00 97.00 96 ALA A N 1
ATOM 759 C CA . ALA A 1 96 ? -61.655 -3.327 54.491 1.00 97.00 96 ALA A CA 1
ATOM 760 C C . ALA A 1 96 ? -60.310 -2.576 54.600 1.00 97.00 96 ALA A C 1
ATOM 762 O O . ALA A 1 96 ? -59.860 -1.991 53.615 1.00 97.00 96 ALA A O 1
ATOM 763 N N . SER A 1 97 ? -59.667 -2.556 55.773 1.00 97.88 97 SER A N 1
ATOM 764 C CA . SER A 1 97 ? -58.416 -1.826 55.995 1.00 97.88 97 SER A CA 1
ATOM 765 C C . SER A 1 97 ? -57.244 -2.445 55.232 1.00 97.88 97 SER A C 1
ATOM 767 O O . SER A 1 97 ? -57.111 -3.665 55.135 1.00 97.88 97 SER A O 1
ATOM 769 N N . LYS A 1 98 ? -56.338 -1.590 54.750 1.00 98.12 98 LYS A N 1
ATOM 770 C CA . LYS A 1 98 ? -55.070 -2.005 54.139 1.00 98.12 98 LYS A CA 1
ATOM 771 C C . LYS A 1 98 ? -54.101 -2.472 55.224 1.00 98.12 98 LYS A C 1
ATOM 773 O O . LYS A 1 98 ? -53.840 -1.728 56.166 1.00 98.12 98 LYS A O 1
ATOM 778 N N . LEU A 1 99 ? -53.541 -3.671 55.078 1.00 98.12 99 LEU A N 1
ATOM 779 C CA . LEU A 1 99 ? -52.377 -4.097 55.853 1.00 98.12 99 LEU A CA 1
ATOM 780 C C . LEU A 1 99 ? -51.117 -3.677 55.093 1.00 98.12 99 LEU A C 1
ATOM 782 O O . LEU A 1 99 ? -50.733 -4.333 54.123 1.00 98.12 99 LEU A O 1
ATOM 786 N N . ASN A 1 100 ? -50.491 -2.574 55.505 1.00 97.94 100 ASN A N 1
ATOM 787 C CA . ASN A 1 100 ? -49.283 -2.082 54.845 1.00 97.94 100 ASN A CA 1
ATOM 788 C C . ASN A 1 100 ? -48.071 -2.940 55.212 1.00 97.94 100 ASN A C 1
ATOM 790 O O . ASN A 1 100 ? -47.886 -3.341 56.363 1.00 97.94 100 ASN A O 1
ATOM 794 N N . CYS A 1 101 ? -47.172 -3.141 54.254 1.00 97.31 101 CYS A N 1
ATOM 795 C CA . CYS A 1 101 ? -45.948 -3.914 54.467 1.00 97.31 101 CYS A CA 1
ATOM 796 C C . CYS A 1 101 ? -45.016 -3.281 55.515 1.00 97.31 101 CYS A C 1
ATOM 798 O O . CYS A 1 101 ? -44.206 -3.981 56.112 1.00 97.31 101 CYS A O 1
ATOM 800 N N . ALA A 1 102 ? -45.129 -1.971 55.766 1.00 95.25 102 ALA A N 1
ATOM 801 C CA . ALA A 1 102 ? -44.391 -1.286 56.830 1.00 95.25 102 ALA A CA 1
ATOM 802 C C . ALA A 1 102 ? -44.867 -1.672 58.245 1.00 95.25 102 ALA A C 1
ATOM 804 O O . ALA A 1 102 ? -44.084 -1.615 59.195 1.00 95.25 102 ALA A O 1
ATOM 805 N N . ASP A 1 103 ? -46.128 -2.091 58.384 1.00 96.31 103 ASP A N 1
ATOM 806 C CA . ASP A 1 103 ? -46.722 -2.490 59.662 1.00 96.31 103 ASP A CA 1
ATOM 807 C C . ASP A 1 103 ? -46.482 -3.978 59.959 1.00 96.31 103 ASP A C 1
ATOM 809 O O . ASP A 1 103 ? -46.347 -4.365 61.119 1.00 96.31 103 ASP A O 1
ATOM 813 N N . MET A 1 104 ? -46.354 -4.812 58.921 1.00 96.56 104 MET A N 1
ATOM 814 C CA . MET A 1 104 ? -46.185 -6.266 59.041 1.00 96.56 104 MET A CA 1
ATOM 815 C C . MET A 1 104 ? -45.040 -6.692 59.989 1.00 96.56 104 MET A C 1
ATOM 817 O O . MET A 1 104 ? -45.319 -7.467 60.908 1.00 96.56 104 MET A O 1
ATOM 821 N N . PRO A 1 105 ? -43.797 -6.164 59.898 1.00 92.62 105 PRO A N 1
ATOM 822 C CA . PRO A 1 105 ? -42.731 -6.536 60.834 1.00 92.62 105 PRO A CA 1
ATOM 823 C C . PRO A 1 105 ? -43.043 -6.181 62.291 1.00 92.62 105 PRO A C 1
ATOM 825 O O . PRO A 1 105 ? -42.683 -6.929 63.197 1.00 92.62 105 PRO A O 1
ATOM 828 N N . ARG A 1 106 ? -43.747 -5.064 62.529 1.00 94.00 106 ARG A N 1
ATOM 829 C CA . ARG A 1 106 ? -44.157 -4.633 63.879 1.00 94.00 106 ARG A CA 1
ATOM 830 C C . ARG A 1 106 ? -45.207 -5.566 64.480 1.00 94.00 106 ARG A C 1
ATOM 832 O O . ARG A 1 106 ? -45.287 -5.690 65.696 1.00 94.00 106 ARG A O 1
ATOM 839 N N . LEU A 1 107 ? -45.977 -6.235 63.625 1.00 94.38 107 LEU A N 1
ATOM 840 C CA . LEU A 1 107 ? -46.964 -7.251 63.985 1.00 94.38 107 LEU A CA 1
ATOM 841 C C . LEU A 1 107 ? -46.368 -8.671 64.033 1.00 94.38 107 LEU A C 1
ATOM 843 O O . LEU A 1 107 ? -47.107 -9.635 64.205 1.00 94.38 107 LEU A O 1
ATOM 847 N N . GLY A 1 108 ? -45.048 -8.824 63.858 1.00 93.69 108 GLY A N 1
ATOM 848 C CA . GLY A 1 108 ? -44.379 -10.129 63.816 1.00 93.69 108 GLY A CA 1
ATOM 849 C C . GLY A 1 108 ? -44.616 -10.919 62.522 1.00 93.69 108 GLY A C 1
ATOM 850 O O . GLY A 1 108 ? -44.277 -12.100 62.448 1.00 93.69 108 GLY A O 1
ATOM 851 N N . ILE A 1 109 ? -45.178 -10.286 61.490 1.00 94.00 109 ILE A N 1
ATOM 852 C CA . ILE A 1 109 ? -45.436 -10.903 60.188 1.00 94.00 109 ILE A CA 1
ATOM 853 C C . ILE A 1 109 ? -44.173 -10.774 59.333 1.00 94.00 109 ILE A C 1
ATOM 855 O O . ILE A 1 109 ? -43.821 -9.696 58.860 1.00 94.00 109 ILE A O 1
ATOM 859 N N . THR A 1 110 ? -43.486 -11.898 59.138 1.00 87.12 110 THR A N 1
ATOM 860 C CA . THR A 1 110 ? -42.242 -11.992 58.347 1.00 87.12 110 THR A CA 1
ATOM 861 C C . THR A 1 110 ? -42.337 -12.975 57.175 1.00 87.12 110 THR A C 1
ATOM 863 O O . THR A 1 110 ? -41.407 -13.076 56.376 1.00 87.12 110 THR A O 1
ATOM 866 N N . ARG A 1 111 ? -43.467 -13.687 57.060 1.00 91.56 111 ARG A N 1
ATOM 867 C CA . ARG A 1 111 ? -43.795 -14.656 56.000 1.00 91.56 111 ARG A CA 1
ATOM 868 C C . ARG A 1 111 ? -45.054 -14.224 55.258 1.00 91.56 111 ARG A C 1
ATOM 870 O O . ARG A 1 111 ? -46.153 -14.686 55.554 1.00 91.56 111 ARG A O 1
ATOM 877 N N . ASP A 1 112 ? -44.880 -13.294 54.336 1.00 96.06 112 ASP A N 1
ATOM 878 C CA . ASP A 1 112 ? -45.967 -12.738 53.542 1.00 96.06 112 ASP A CA 1
ATOM 879 C C . ASP A 1 112 ? -45.501 -12.505 52.103 1.00 96.06 112 ASP A C 1
ATOM 881 O O . ASP A 1 112 ? -44.436 -11.924 51.883 1.00 96.06 112 ASP A O 1
ATOM 885 N N . GLY A 1 113 ? -46.293 -12.939 51.124 1.00 95.50 113 GLY A N 1
ATOM 886 C CA . GLY A 1 113 ? -45.960 -12.788 49.711 1.00 95.50 113 GLY A CA 1
ATOM 887 C C . GLY A 1 113 ? -45.912 -11.326 49.254 1.00 95.50 113 GLY A C 1
ATOM 888 O O . GLY A 1 113 ? -45.073 -10.966 48.430 1.00 95.50 113 GLY A O 1
ATOM 889 N N . THR A 1 114 ? -46.738 -10.442 49.822 1.00 97.19 114 THR A N 1
ATOM 890 C CA . THR A 1 114 ? -46.725 -9.003 49.499 1.00 97.19 114 THR A CA 1
ATOM 891 C C . THR A 1 114 ? -45.456 -8.339 50.030 1.00 97.19 114 THR A C 1
ATOM 893 O O . THR A 1 114 ? -44.745 -7.669 49.279 1.00 97.19 114 THR A O 1
ATOM 896 N N . LEU A 1 115 ? -45.124 -8.581 51.303 1.00 96.75 115 LEU A N 1
ATOM 897 C CA . LEU A 1 115 ? -43.879 -8.109 51.913 1.00 96.75 115 LEU A CA 1
ATOM 898 C C . LEU A 1 115 ? -42.655 -8.671 51.184 1.00 96.75 115 LEU A C 1
ATOM 900 O O . LEU A 1 115 ? -41.715 -7.930 50.894 1.00 96.75 115 LEU A O 1
ATOM 904 N N . GLY A 1 116 ? -42.679 -9.959 50.843 1.00 95.31 116 GLY A N 1
ATOM 905 C CA . GLY A 1 116 ? -41.614 -10.616 50.096 1.00 95.31 116 GLY A CA 1
ATOM 906 C C . GLY A 1 116 ? -41.372 -9.973 48.734 1.00 95.31 116 GLY A C 1
ATOM 907 O O . GLY A 1 116 ? -40.229 -9.681 48.388 1.00 95.31 116 GLY A O 1
ATOM 908 N N . ARG A 1 117 ? -42.434 -9.649 47.986 1.00 95.12 117 ARG A N 1
ATOM 909 C CA . ARG A 1 117 ? -42.311 -8.907 46.721 1.00 95.12 117 ARG A CA 1
ATOM 910 C C . ARG A 1 117 ? -41.645 -7.546 46.907 1.00 95.12 117 ARG A C 1
ATOM 912 O O . ARG A 1 117 ? -40.749 -7.217 46.134 1.00 95.12 117 ARG A O 1
ATOM 919 N N . LYS A 1 118 ? -42.025 -6.775 47.933 1.00 94.31 118 LYS A N 1
ATOM 920 C CA . LYS A 1 118 ? -41.354 -5.502 48.255 1.00 94.31 118 LYS A CA 1
ATOM 921 C C . LYS A 1 118 ? -39.856 -5.701 48.480 1.00 94.31 118 LYS A C 1
ATOM 923 O O . LYS A 1 118 ? -39.056 -5.044 47.820 1.00 94.31 118 LYS A O 1
ATOM 928 N N . LEU A 1 119 ? -39.486 -6.634 49.357 1.00 93.00 119 LEU A N 1
ATOM 929 C CA . LEU A 1 119 ? -38.083 -6.901 49.686 1.00 93.00 119 LEU A CA 1
ATOM 930 C C . LEU A 1 119 ? -37.286 -7.373 48.462 1.00 93.00 119 LEU A C 1
ATOM 932 O O . LEU A 1 119 ? -36.135 -6.975 48.285 1.00 93.00 119 LEU A O 1
ATOM 936 N N . PHE A 1 120 ? -37.905 -8.172 47.590 1.00 92.69 120 PHE A N 1
ATOM 937 C CA . PHE A 1 120 ? -37.305 -8.587 46.327 1.00 92.69 120 PHE A CA 1
ATOM 938 C C . PHE A 1 120 ? -36.999 -7.388 45.421 1.00 92.69 120 PHE A C 1
ATOM 940 O O . PHE A 1 120 ? -35.877 -7.264 44.932 1.00 92.69 120 PHE A O 1
ATOM 947 N N . TYR A 1 121 ? -37.958 -6.484 45.202 1.00 90.38 121 TYR A N 1
ATOM 948 C CA . TYR A 1 121 ? -37.735 -5.318 44.343 1.00 90.38 121 TYR A CA 1
ATOM 949 C C . TYR A 1 121 ? -36.696 -4.350 44.923 1.00 90.38 121 TYR A C 1
ATOM 951 O O . TYR A 1 121 ? -35.826 -3.888 44.180 1.00 90.38 121 TYR A O 1
ATOM 959 N N . GLU A 1 122 ? -36.715 -4.116 46.239 1.00 88.50 122 GLU A N 1
ATOM 960 C CA . GLU A 1 122 ? -35.696 -3.321 46.939 1.00 88.50 122 GLU A CA 1
ATOM 961 C C . GLU A 1 122 ? -34.298 -3.941 46.772 1.00 88.50 122 GLU A C 1
ATOM 963 O O . GLU A 1 122 ? -33.341 -3.243 46.435 1.00 88.50 122 GLU A O 1
ATOM 968 N N . ALA A 1 123 ? -34.177 -5.269 46.876 1.00 86.75 123 ALA A N 1
ATOM 969 C CA . ALA A 1 123 ? -32.920 -5.978 46.629 1.00 86.75 123 ALA A CA 1
ATOM 970 C C . ALA A 1 123 ? -32.442 -5.906 45.164 1.00 86.75 123 ALA A C 1
ATOM 972 O O . ALA A 1 123 ? -31.249 -6.061 44.893 1.00 86.75 123 ALA A O 1
ATOM 973 N N . LYS A 1 124 ? -33.345 -5.650 44.207 1.00 84.12 124 LYS A N 1
ATOM 974 C CA . LYS A 1 124 ? -33.012 -5.380 42.793 1.00 84.12 124 LYS A CA 1
ATOM 975 C C . LYS A 1 124 ? -32.746 -3.890 42.515 1.00 84.12 124 LYS A C 1
ATOM 977 O O . LYS A 1 124 ? -32.467 -3.526 41.371 1.00 84.12 124 LYS A O 1
ATOM 982 N N . GLY A 1 125 ? -32.781 -3.041 43.545 1.00 82.88 125 GLY A N 1
ATOM 983 C CA . GLY A 1 125 ? -32.491 -1.608 43.472 1.00 82.88 125 GLY A CA 1
ATOM 984 C C . GLY A 1 125 ? -33.673 -0.738 43.042 1.00 82.88 125 GLY A C 1
ATOM 985 O O . GLY A 1 125 ? -33.465 0.426 42.705 1.00 82.88 125 GLY A O 1
ATOM 986 N N . TYR A 1 126 ? -34.891 -1.282 43.016 1.00 87.12 126 TYR A N 1
ATOM 987 C CA . TYR A 1 126 ? -36.096 -0.480 42.816 1.00 87.12 126 TYR A CA 1
ATOM 988 C C . TYR A 1 126 ? -36.524 0.161 44.131 1.00 87.12 126 TYR A C 1
ATOM 990 O O . TYR A 1 126 ? -36.428 -0.448 45.195 1.00 87.12 126 TYR A O 1
ATOM 998 N N . THR A 1 127 ? -37.071 1.367 44.041 1.00 88.44 127 THR A N 1
ATOM 999 C CA . THR A 1 127 ? -37.739 2.006 45.173 1.00 88.44 127 THR A CA 1
ATOM 1000 C C . THR A 1 127 ? -39.209 1.599 45.166 1.00 88.44 127 THR A C 1
ATOM 1002 O O . THR A 1 127 ? -39.908 1.820 44.175 1.00 88.44 127 THR A O 1
ATOM 1005 N N . VAL A 1 128 ? -39.682 1.016 46.269 1.00 92.38 128 VAL A N 1
ATOM 1006 C CA . VAL A 1 128 ? -41.091 0.640 46.459 1.00 92.38 128 VAL A CA 1
ATOM 1007 C C . VAL A 1 128 ? -41.830 1.797 47.128 1.00 92.38 128 VAL A C 1
ATOM 1009 O O . VAL A 1 128 ? -41.478 2.178 48.243 1.00 92.38 128 VAL A O 1
ATOM 1012 N N . THR A 1 129 ? -42.836 2.365 46.460 1.00 92.62 129 THR A N 1
ATOM 1013 C CA . THR A 1 129 ? -43.585 3.532 46.969 1.00 92.62 129 THR A CA 1
ATOM 1014 C C . THR A 1 129 ? -44.827 3.142 47.758 1.00 92.62 129 THR A C 1
ATOM 1016 O O . THR A 1 129 ? -45.106 3.754 48.782 1.00 92.62 129 THR A O 1
ATOM 1019 N N . ASP A 1 130 ? -45.523 2.087 47.333 1.00 95.12 130 ASP A N 1
ATOM 1020 C CA . ASP A 1 130 ? -46.700 1.546 48.013 1.00 95.12 130 ASP A CA 1
ATOM 1021 C C . ASP A 1 130 ? -46.563 0.034 48.152 1.00 95.12 130 ASP A C 1
ATOM 1023 O O . ASP A 1 130 ? -46.112 -0.642 47.228 1.00 95.12 130 ASP A O 1
ATOM 1027 N N . CYS A 1 131 ? -46.957 -0.510 49.304 1.00 97.31 131 CYS A N 1
ATOM 1028 C CA . CYS A 1 131 ? -46.993 -1.951 49.531 1.00 97.31 131 CYS A CA 1
ATOM 1029 C C . CYS A 1 131 ? -48.056 -2.303 50.570 1.00 97.31 131 CYS A C 1
ATOM 1031 O O . CYS A 1 131 ? -47.906 -1.936 51.741 1.00 97.31 131 CYS A O 1
ATOM 1033 N N . TYR A 1 132 ? -49.111 -3.012 50.162 1.00 98.25 132 TYR A N 1
ATOM 1034 C CA . TYR A 1 132 ? -50.171 -3.455 51.069 1.00 98.25 132 TYR A CA 1
ATOM 1035 C C . TYR A 1 132 ? -50.983 -4.636 50.525 1.00 98.25 132 TYR A C 1
ATOM 1037 O O . TYR A 1 132 ? -51.093 -4.829 49.315 1.00 98.25 132 TYR A O 1
ATOM 1045 N N . ASN A 1 133 ? -51.600 -5.395 51.434 1.00 98.19 133 ASN A N 1
ATOM 1046 C CA . ASN A 1 133 ? -52.668 -6.345 51.117 1.00 98.19 133 ASN A CA 1
ATOM 1047 C C . ASN A 1 133 ? -54.019 -5.783 51.590 1.00 98.19 133 ASN A C 1
ATOM 1049 O O . ASN A 1 133 ? -54.096 -5.195 52.674 1.00 98.19 133 ASN A O 1
ATOM 1053 N N . GLN A 1 134 ? -55.079 -5.939 50.797 1.00 98.44 134 GLN A N 1
ATOM 1054 C CA . GLN A 1 134 ? -56.423 -5.472 51.155 1.00 98.44 134 GLN A CA 1
ATOM 1055 C C . GLN A 1 134 ? -57.495 -6.442 50.654 1.00 98.44 134 GLN A C 1
ATOM 1057 O O . GLN A 1 134 ? -57.490 -6.821 49.482 1.00 98.44 134 GLN A O 1
ATOM 1062 N N . LYS A 1 135 ? -58.443 -6.814 51.527 1.00 98.38 135 LYS A N 1
ATOM 1063 C CA . LYS A 1 135 ? -59.636 -7.581 51.136 1.00 98.38 135 LYS A CA 1
ATOM 1064 C C . LYS A 1 135 ? -60.422 -6.841 50.052 1.00 98.38 135 LYS A C 1
ATOM 1066 O O . LYS A 1 135 ? -60.541 -5.616 50.089 1.00 98.38 135 LYS A O 1
ATOM 1071 N N . THR A 1 136 ? -60.956 -7.591 49.099 1.00 98.38 136 THR A N 1
ATOM 1072 C CA . THR A 1 136 ? -61.792 -7.066 48.016 1.00 98.38 136 THR A CA 1
ATOM 1073 C C . THR A 1 136 ? -63.230 -6.831 48.483 1.00 98.38 136 THR A C 1
ATOM 1075 O O . THR A 1 136 ? -63.673 -7.381 49.494 1.00 98.38 136 THR A O 1
ATOM 1078 N N . ASP A 1 137 ? -63.961 -5.983 47.765 1.00 97.69 137 ASP A N 1
ATOM 1079 C CA . ASP A 1 137 ? -65.334 -5.578 48.098 1.00 97.69 137 ASP A CA 1
ATOM 1080 C C . ASP A 1 137 ? -66.358 -6.729 48.096 1.00 97.69 137 ASP A C 1
ATOM 1082 O O . ASP A 1 137 ? -67.352 -6.665 48.818 1.00 97.69 137 ASP A O 1
ATOM 1086 N N . ASN A 1 138 ? -66.080 -7.823 47.380 1.00 95.75 138 ASN A N 1
ATOM 1087 C CA . ASN A 1 138 ? -66.852 -9.069 47.452 1.00 95.75 138 ASN A CA 1
ATOM 1088 C C . ASN A 1 138 ? -66.665 -9.840 48.772 1.00 95.75 138 ASN A C 1
ATOM 1090 O O . ASN A 1 138 ? -67.482 -10.700 49.091 1.00 95.75 138 ASN A O 1
ATOM 1094 N N . GLN A 1 139 ? -65.593 -9.573 49.522 1.00 97.25 139 GLN A N 1
ATOM 1095 C CA . GLN A 1 139 ? -65.329 -10.205 50.819 1.00 97.25 139 GLN A CA 1
ATOM 1096 C C . GLN A 1 139 ? -65.775 -9.329 51.991 1.00 97.25 139 GLN A C 1
ATOM 1098 O O . GLN A 1 139 ? -66.209 -9.844 53.020 1.00 97.25 139 GLN A O 1
ATOM 1103 N N . VAL A 1 140 ? -65.642 -8.007 51.862 1.00 97.19 140 VAL A N 1
ATOM 1104 C CA . VAL A 1 140 ? -65.996 -7.049 52.912 1.00 97.19 140 VAL A CA 1
ATOM 1105 C C . VAL A 1 140 ? -66.423 -5.719 52.301 1.00 97.19 140 VAL A C 1
ATOM 1107 O O . VAL A 1 140 ? -65.732 -5.163 51.449 1.00 97.19 140 VAL A O 1
ATOM 1110 N N . ALA A 1 141 ? -67.549 -5.175 52.764 1.00 96.56 141 ALA A N 1
ATOM 1111 C CA . ALA A 1 141 ? -68.029 -3.875 52.306 1.00 96.56 141 ALA A CA 1
ATOM 1112 C C . ALA A 1 141 ? -66.957 -2.785 52.514 1.00 96.56 141 ALA A C 1
ATOM 1114 O O . ALA A 1 141 ? -66.365 -2.680 53.589 1.00 96.56 141 ALA A O 1
ATOM 1115 N N . GLY A 1 142 ? -66.708 -1.979 51.477 1.00 95.62 142 GLY A N 1
ATOM 1116 C CA . GLY A 1 142 ? -65.657 -0.952 51.470 1.00 95.62 142 GLY A CA 1
ATOM 1117 C C . GLY A 1 142 ? -64.245 -1.467 51.162 1.00 95.62 142 GLY A C 1
ATOM 1118 O O . GLY A 1 142 ? -63.300 -0.680 51.204 1.00 95.62 142 GLY A O 1
ATOM 1119 N N . GLY A 1 143 ? -64.087 -2.764 50.868 1.00 97.44 143 GLY A N 1
ATOM 1120 C CA . GLY A 1 143 ? -62.833 -3.353 50.398 1.00 97.44 143 GLY A CA 1
ATOM 1121 C C . GLY A 1 143 ? -62.373 -2.818 49.036 1.00 97.44 143 GLY A C 1
ATOM 1122 O O . GLY A 1 143 ? -63.005 -1.954 48.426 1.00 97.44 143 GLY A O 1
ATOM 1123 N N . PHE A 1 144 ? -61.245 -3.334 48.547 1.00 98.44 144 PHE A N 1
ATOM 1124 C CA . PHE A 1 144 ? -60.706 -2.965 47.239 1.00 98.44 144 PHE A CA 1
ATOM 1125 C C . PHE A 1 144 ? -61.714 -3.325 46.139 1.00 98.44 144 PHE A C 1
ATOM 1127 O O . PHE A 1 144 ? -62.117 -4.483 46.046 1.00 98.44 144 PHE A O 1
ATOM 1134 N N . SER A 1 145 ? -62.132 -2.343 45.339 1.00 98.25 145 SER A N 1
ATOM 1135 C CA . SER A 1 145 ? -63.219 -2.490 44.367 1.00 98.25 145 SER A CA 1
ATOM 1136 C C . SER A 1 145 ? -62.732 -2.652 42.930 1.00 98.25 145 SER A C 1
ATOM 1138 O O . SER A 1 145 ? -61.568 -2.388 42.620 1.00 98.25 145 SER A O 1
ATOM 1140 N N . PHE A 1 146 ? -63.648 -3.006 42.025 1.00 98.38 146 PHE A N 1
ATOM 1141 C CA . PHE A 1 146 ? -63.369 -3.027 40.585 1.00 98.38 146 PHE A CA 1
ATOM 1142 C C . PHE A 1 146 ? -62.888 -1.661 40.063 1.00 98.38 146 PHE A C 1
ATOM 1144 O O . PHE A 1 146 ? -61.978 -1.587 39.242 1.00 98.38 146 PHE A O 1
ATOM 1151 N N . ALA A 1 147 ? -63.438 -0.561 40.589 1.00 98.19 147 ALA A N 1
ATOM 1152 C CA . ALA A 1 147 ? -63.009 0.788 40.218 1.00 98.19 147 ALA A CA 1
ATOM 1153 C C . ALA A 1 147 ? -61.554 1.078 40.639 1.00 98.19 147 ALA A C 1
ATOM 1155 O O . ALA A 1 147 ? -60.808 1.716 39.890 1.00 98.19 147 ALA A O 1
ATOM 1156 N N . ASN A 1 148 ? -61.126 0.572 41.803 1.00 98.25 148 ASN A N 1
ATOM 1157 C CA . ASN A 1 148 ? -59.726 0.659 42.223 1.00 98.25 148 ASN A CA 1
ATOM 1158 C C . ASN A 1 148 ? -58.831 -0.179 41.303 1.00 98.25 148 ASN A C 1
ATOM 1160 O O . ASN A 1 148 ? -57.789 0.305 40.878 1.00 98.25 148 ASN A O 1
ATOM 1164 N N . TYR A 1 149 ? -59.252 -1.400 40.949 1.00 98.38 149 TYR A N 1
ATOM 1165 C CA . TYR A 1 149 ? -58.520 -2.260 40.012 1.00 98.38 149 TYR A CA 1
ATOM 1166 C C . TYR A 1 149 ? -58.291 -1.560 38.670 1.00 98.38 149 TYR A C 1
ATOM 1168 O O . TYR A 1 149 ? -57.162 -1.484 38.195 1.00 98.38 149 TYR A O 1
ATOM 1176 N N . LYS A 1 150 ? -59.352 -0.992 38.092 1.00 98.12 150 LYS A N 1
ATOM 1177 C CA . LYS A 1 150 ? -59.290 -0.202 36.860 1.00 98.12 150 LYS A CA 1
ATOM 1178 C C . LYS A 1 150 ? -58.287 0.944 36.963 1.00 98.12 150 LYS A C 1
ATOM 1180 O O . LYS A 1 150 ? -57.457 1.102 36.078 1.00 98.12 150 LYS A O 1
ATOM 1185 N N . SER A 1 151 ? -58.321 1.682 38.072 1.00 97.88 151 SER A N 1
ATOM 1186 C CA . SER A 1 151 ? -57.398 2.797 38.306 1.00 97.88 151 SER A CA 1
ATOM 1187 C C . SER A 1 151 ? -55.932 2.347 38.329 1.00 97.88 151 SER A C 1
ATOM 1189 O O . SER A 1 151 ? -55.077 3.052 37.802 1.00 97.88 151 SER A O 1
ATOM 1191 N N . GLU A 1 152 ? -55.641 1.171 38.894 1.00 97.50 152 GLU A N 1
ATOM 1192 C CA . GLU A 1 152 ? -54.291 0.597 38.866 1.00 97.50 152 GLU A CA 1
ATOM 1193 C C . GLU A 1 152 ? -53.865 0.216 37.443 1.00 97.50 152 GLU A C 1
ATOM 1195 O O . GLU A 1 152 ? -52.796 0.623 36.986 1.00 97.50 152 GLU A O 1
ATOM 1200 N N . ILE A 1 153 ? -54.722 -0.498 36.705 1.00 97.69 153 ILE A N 1
ATOM 1201 C CA . ILE A 1 153 ? -54.428 -0.899 35.323 1.00 97.69 153 ILE A CA 1
ATOM 1202 C C . ILE A 1 153 ? -54.215 0.325 34.421 1.00 97.69 153 ILE A C 1
ATOM 1204 O O . ILE A 1 153 ? -53.248 0.357 33.660 1.00 97.69 153 ILE A O 1
ATOM 1208 N N . ASP A 1 154 ? -55.066 1.347 34.531 1.00 97.12 154 ASP A N 1
ATOM 1209 C CA . ASP A 1 154 ? -54.966 2.584 33.745 1.00 97.12 154 ASP A CA 1
ATOM 1210 C C . ASP A 1 154 ? -53.683 3.373 34.074 1.00 97.12 154 ASP A C 1
ATOM 1212 O O . ASP A 1 154 ? -53.123 4.046 33.207 1.00 97.12 154 ASP A O 1
ATOM 1216 N N . ALA A 1 155 ? -53.173 3.255 35.306 1.00 94.50 155 ALA A N 1
ATOM 1217 C CA . ALA A 1 155 ? -51.881 3.806 35.719 1.00 94.50 155 ALA A CA 1
ATOM 1218 C C . ALA A 1 155 ? -50.674 2.960 35.258 1.00 94.50 155 ALA A C 1
ATOM 1220 O O . ALA A 1 155 ? -49.527 3.338 35.505 1.00 94.50 155 ALA A O 1
ATOM 1221 N N . GLY A 1 156 ? -50.909 1.831 34.580 1.00 92.69 156 GLY A N 1
ATOM 1222 C CA . GLY A 1 156 ? -49.875 0.894 34.141 1.00 92.69 156 GLY A CA 1
ATOM 1223 C C . GLY A 1 156 ? -49.397 -0.066 35.234 1.00 92.69 156 GLY A C 1
ATOM 1224 O O . GLY A 1 156 ? -48.371 -0.726 35.053 1.00 92.69 156 GLY A O 1
ATOM 1225 N N . ASN A 1 157 ? -50.122 -0.163 36.353 1.00 93.56 157 ASN A N 1
ATOM 1226 C CA . ASN A 1 157 ? -49.801 -1.046 37.468 1.00 93.56 157 ASN A CA 1
ATOM 1227 C C . ASN A 1 157 ? -50.601 -2.356 37.364 1.00 93.56 157 ASN A C 1
ATOM 1229 O O . ASN A 1 157 ? -51.813 -2.356 37.581 1.00 93.56 157 ASN A O 1
ATOM 1233 N N . PRO A 1 158 ? -49.962 -3.507 37.088 1.00 94.00 158 PRO A N 1
ATOM 1234 C CA . PRO A 1 158 ? -50.637 -4.793 37.204 1.00 94.00 158 PRO A CA 1
ATOM 1235 C C . PRO A 1 158 ? -50.977 -5.096 38.669 1.00 94.00 158 PRO A C 1
ATOM 1237 O O . PRO A 1 158 ? -50.192 -4.822 39.583 1.00 94.00 158 PRO A O 1
ATOM 1240 N N . VAL A 1 159 ? -52.128 -5.726 38.895 1.00 97.06 159 VAL A N 1
ATOM 1241 C CA . VAL A 1 159 ? -52.653 -5.988 40.243 1.00 97.06 159 VAL A CA 1
ATOM 1242 C C . VAL A 1 159 ? -52.542 -7.470 40.562 1.00 97.06 159 VAL A C 1
ATOM 1244 O O . VAL A 1 159 ? -53.109 -8.305 39.864 1.00 97.06 159 VAL A O 1
ATOM 1247 N N . MET A 1 160 ? -51.852 -7.826 41.642 1.00 96.69 160 MET A N 1
ATOM 1248 C CA . MET A 1 160 ? -51.788 -9.220 42.086 1.00 96.69 160 MET A CA 1
ATOM 1249 C C . MET A 1 160 ? -53.068 -9.569 42.847 1.00 96.69 160 MET A C 1
ATOM 1251 O O . MET A 1 160 ? -53.354 -8.969 43.884 1.00 96.69 160 MET A O 1
ATOM 1255 N N . LEU A 1 161 ? -53.846 -10.513 42.322 1.00 97.81 161 LEU A N 1
ATOM 1256 C CA . LEU A 1 161 ? -55.113 -10.958 42.897 1.00 97.81 161 LEU A CA 1
ATOM 1257 C C . LEU A 1 161 ? -54.898 -12.279 43.634 1.00 97.81 161 LEU A C 1
ATOM 1259 O O . LEU A 1 161 ? -54.446 -13.263 43.047 1.00 97.81 161 LEU A O 1
ATOM 1263 N N . ASN A 1 162 ? -55.245 -12.302 44.917 1.00 97.00 162 ASN A N 1
ATOM 1264 C CA . ASN A 1 162 ? -55.141 -13.482 45.763 1.00 97.00 162 ASN A CA 1
ATOM 1265 C C . ASN A 1 162 ? -56.494 -14.190 45.792 1.00 97.00 162 ASN A C 1
ATOM 1267 O O . ASN A 1 162 ? -57.482 -13.647 46.296 1.00 97.00 162 ASN A O 1
ATOM 1271 N N . LEU A 1 163 ? -56.535 -15.402 45.253 1.00 96.56 163 LEU A N 1
ATOM 1272 C CA . LEU A 1 163 ? -57.672 -16.307 45.322 1.00 96.56 163 LEU A CA 1
ATOM 1273 C C . LEU A 1 163 ? -57.496 -17.272 46.503 1.00 96.56 163 LEU A C 1
ATOM 1275 O O . LEU A 1 163 ? -56.401 -17.445 47.040 1.00 96.56 163 LEU A O 1
ATOM 1279 N N . ALA A 1 164 ? -58.569 -17.946 46.904 1.00 94.31 164 ALA A N 1
ATOM 1280 C CA . ALA A 1 164 ? -58.489 -19.043 47.861 1.00 94.31 164 ALA A CA 1
ATOM 1281 C C . ALA A 1 164 ? -57.702 -20.227 47.259 1.00 94.31 164 ALA A C 1
ATOM 1283 O O . ALA A 1 164 ? -58.273 -21.060 46.560 1.00 94.31 164 ALA A O 1
ATOM 1284 N N . GLY A 1 165 ? -56.395 -20.285 47.537 1.00 90.50 165 GLY A N 1
ATOM 1285 C CA . GLY A 1 165 ? -55.490 -21.357 47.103 1.00 90.50 165 GLY A CA 1
ATOM 1286 C C . GLY A 1 165 ? -54.604 -21.032 45.896 1.00 90.50 165 GLY A C 1
ATOM 1287 O O . GLY A 1 165 ? -53.785 -21.870 45.532 1.00 90.50 165 GLY A O 1
ATOM 1288 N N . HIS A 1 166 ? -54.722 -19.841 45.297 1.00 93.38 166 HIS A N 1
ATOM 1289 C CA . HIS A 1 166 ? -53.920 -19.451 44.129 1.00 93.38 166 HIS A CA 1
ATOM 1290 C C . HIS A 1 166 ? -53.693 -17.944 44.057 1.00 93.38 166 HIS A C 1
ATOM 1292 O O . HIS A 1 166 ? -54.485 -17.164 44.584 1.00 93.38 166 HIS A O 1
ATOM 1298 N N . THR A 1 167 ? -52.641 -17.524 43.360 1.00 93.06 167 THR A N 1
ATOM 1299 C CA . THR A 1 167 ? -52.378 -16.108 43.104 1.00 93.06 167 THR A CA 1
ATOM 1300 C C . THR A 1 167 ? -52.104 -15.881 41.626 1.00 93.06 167 THR A C 1
ATOM 1302 O O . THR A 1 167 ? -51.308 -16.583 41.001 1.00 93.06 167 THR A O 1
ATOM 1305 N N . ILE A 1 168 ? -52.756 -14.858 41.085 1.00 94.94 168 ILE A N 1
ATOM 1306 C CA . ILE A 1 168 ? -52.740 -14.515 39.663 1.00 94.94 168 ILE A CA 1
ATOM 1307 C C . ILE A 1 168 ? -52.494 -13.018 39.482 1.00 94.94 168 ILE A C 1
ATOM 1309 O O . ILE A 1 168 ? -52.631 -12.230 40.422 1.00 94.94 168 ILE A O 1
ATOM 1313 N N . VAL A 1 169 ? -52.122 -12.610 38.272 1.00 95.44 169 VAL A N 1
ATOM 1314 C CA . VAL A 1 169 ? -51.837 -11.203 37.968 1.00 95.44 169 VAL A CA 1
ATOM 1315 C C . VAL A 1 169 ? -52.914 -10.652 37.053 1.00 95.44 169 VAL A C 1
ATOM 1317 O O . VAL A 1 169 ? -53.075 -11.104 35.928 1.00 95.44 169 VAL A O 1
ATOM 1320 N N . GLY A 1 170 ? -53.642 -9.651 37.527 1.00 96.56 170 GLY A N 1
ATOM 1321 C CA . GLY A 1 170 ? -54.546 -8.862 36.714 1.00 96.56 170 GLY A CA 1
ATOM 1322 C C . GLY A 1 170 ? -53.792 -7.856 35.846 1.00 96.56 170 GLY A C 1
ATOM 1323 O O . GLY A 1 170 ? -52.925 -7.137 36.341 1.00 96.56 170 GLY A O 1
ATOM 1324 N N . VAL A 1 171 ? -54.141 -7.813 34.562 1.00 96.25 171 VAL A N 1
ATOM 1325 C CA . VAL A 1 171 ? -53.439 -7.031 33.530 1.00 96.25 171 VAL A CA 1
ATOM 1326 C C . VAL A 1 171 ? -54.365 -6.207 32.634 1.00 96.25 171 VAL A C 1
ATOM 1328 O O . VAL A 1 171 ? -53.890 -5.484 31.764 1.00 96.25 171 VAL A O 1
ATOM 1331 N N . GLY A 1 172 ? -55.679 -6.310 32.816 1.00 97.44 172 GLY A N 1
ATOM 1332 C CA . GLY A 1 172 ? -56.658 -5.650 31.961 1.00 97.44 172 GLY A CA 1
ATOM 1333 C C . GLY A 1 172 ? -58.075 -5.835 32.484 1.00 97.44 172 GLY A C 1
ATOM 1334 O O . GLY A 1 172 ? -58.307 -6.631 33.390 1.00 97.44 172 GLY A O 1
ATOM 1335 N N . TYR A 1 173 ? -59.039 -5.133 31.899 1.00 98.19 173 TYR A N 1
ATOM 1336 C CA . TYR A 1 173 ? -60.449 -5.289 32.246 1.00 98.19 173 TYR A CA 1
ATOM 1337 C C . TYR A 1 173 ? -61.375 -5.004 31.059 1.00 98.19 173 TYR A C 1
ATOM 1339 O O . TYR A 1 173 ? -60.976 -4.388 30.072 1.00 98.19 173 TYR A O 1
ATOM 1347 N N . ASP A 1 174 ? -62.626 -5.436 31.188 1.00 97.88 174 ASP A N 1
ATOM 1348 C CA . ASP A 1 174 ? -63.776 -4.958 30.425 1.00 97.88 174 ASP A CA 1
ATOM 1349 C C . ASP A 1 174 ? -64.765 -4.308 31.402 1.00 97.88 174 ASP A C 1
ATOM 1351 O O . ASP A 1 174 ? -65.345 -4.964 32.270 1.00 97.88 174 ASP A O 1
ATOM 1355 N N . ASP A 1 175 ? -64.928 -2.993 31.255 1.00 96.56 175 ASP A N 1
ATOM 1356 C CA . ASP A 1 175 ? -65.735 -2.144 32.134 1.00 96.56 175 ASP A CA 1
ATOM 1357 C C . ASP A 1 175 ? -67.230 -2.478 32.049 1.00 96.56 175 ASP A C 1
ATOM 1359 O O . ASP A 1 175 ? -67.946 -2.409 33.045 1.00 96.56 175 ASP A O 1
ATOM 1363 N N . SER A 1 176 ? -67.701 -2.878 30.863 1.00 96.44 176 SER A N 1
ATOM 1364 C CA . SER A 1 176 ? -69.123 -3.117 30.602 1.00 96.44 176 SER A CA 1
ATOM 1365 C C . SER A 1 176 ? -69.641 -4.372 31.301 1.00 96.44 176 SER A C 1
ATOM 1367 O O . SER A 1 176 ? -70.796 -4.424 31.725 1.00 96.44 176 SER A O 1
ATOM 1369 N N . THR A 1 177 ? -68.769 -5.368 31.452 1.00 96.31 177 THR A N 1
ATOM 1370 C CA . THR A 1 177 ? -69.078 -6.665 32.061 1.00 96.31 177 THR A CA 1
ATOM 1371 C C . THR A 1 177 ? -68.458 -6.838 33.448 1.00 96.31 177 THR A C 1
ATOM 1373 O O . THR A 1 177 ? -68.676 -7.868 34.081 1.00 96.31 177 THR A O 1
ATOM 1376 N N . GLN A 1 178 ? -67.698 -5.847 33.932 1.00 97.31 178 GLN A N 1
ATOM 1377 C CA . GLN A 1 178 ? -66.838 -5.949 35.120 1.00 97.31 178 GLN A CA 1
ATOM 1378 C C . GLN A 1 178 ? -65.930 -7.190 35.090 1.00 97.31 178 GLN A C 1
ATOM 1380 O O . GLN A 1 178 ? -65.696 -7.843 36.109 1.00 97.31 178 GLN A O 1
ATOM 1385 N N . THR A 1 179 ? -65.428 -7.544 33.908 1.00 98.06 179 THR A N 1
ATOM 1386 C CA . THR A 1 179 ? -64.502 -8.669 33.736 1.00 98.06 179 THR A CA 1
ATOM 1387 C C . THR A 1 179 ? -63.076 -8.182 33.943 1.00 98.06 179 THR A C 1
ATOM 1389 O O . THR A 1 179 ? -62.696 -7.146 33.406 1.00 98.06 179 THR A O 1
ATOM 1392 N N . VAL A 1 180 ? -62.261 -8.930 34.683 1.00 98.06 180 VAL A N 1
ATOM 1393 C CA . VAL A 1 180 ? -60.808 -8.736 34.746 1.00 98.06 180 VAL A CA 1
ATOM 1394 C C . VAL A 1 180 ? -60.094 -9.763 33.876 1.00 98.06 180 VAL A C 1
ATOM 1396 O O . VAL A 1 180 ? -60.494 -10.926 33.815 1.00 98.06 180 VAL A O 1
ATOM 1399 N N . TYR A 1 181 ? -59.026 -9.327 33.215 1.00 97.94 181 TYR A N 1
ATOM 1400 C CA . TYR A 1 181 ? -58.132 -10.165 32.428 1.00 97.94 181 TYR A CA 1
ATOM 1401 C C . TYR A 1 181 ? -56.880 -10.485 33.232 1.00 97.94 181 TYR A C 1
ATOM 1403 O O . TYR A 1 181 ? -56.261 -9.610 33.844 1.00 97.94 181 TYR A O 1
ATOM 1411 N N . LEU A 1 182 ? -56.525 -11.760 33.232 1.00 96.00 182 LEU A N 1
ATOM 1412 C CA . LEU A 1 182 ? -55.601 -12.361 34.173 1.00 96.00 182 LEU A CA 1
ATOM 1413 C C . LEU A 1 182 ? -54.502 -13.097 33.417 1.00 96.00 182 LEU A C 1
ATOM 1415 O O . LEU A 1 182 ? -54.777 -13.788 32.438 1.00 96.00 182 LEU A O 1
ATOM 1419 N N . HIS A 1 183 ? -53.277 -13.008 33.912 1.00 94.38 183 HIS A N 1
ATOM 1420 C CA . HIS A 1 183 ? -52.242 -13.989 33.634 1.00 94.38 183 HIS A CA 1
ATOM 1421 C C . HIS A 1 183 ? -52.169 -14.969 34.796 1.00 94.38 183 HIS A C 1
ATOM 1423 O O . HIS A 1 183 ? -51.902 -14.588 35.944 1.00 94.38 183 HIS A O 1
ATOM 1429 N N . ASP A 1 184 ? -52.444 -16.227 34.470 1.00 91.00 184 ASP A N 1
ATOM 1430 C CA . ASP A 1 184 ? -52.283 -17.345 35.383 1.00 91.00 184 ASP A CA 1
ATOM 1431 C C . ASP A 1 184 ? -50.787 -17.633 35.565 1.00 91.00 184 ASP A C 1
ATOM 1433 O O . ASP A 1 184 ? -49.999 -17.546 34.624 1.00 91.00 184 ASP A O 1
ATOM 1437 N N . THR A 1 185 ? -50.376 -17.969 36.785 1.00 85.06 185 THR A N 1
ATOM 1438 C CA . THR A 1 185 ? -48.992 -18.363 37.064 1.00 85.06 185 THR A CA 1
ATOM 1439 C C . THR A 1 185 ? -48.678 -19.794 36.608 1.00 85.06 185 THR A C 1
ATOM 1441 O O . THR A 1 185 ? -47.518 -20.207 36.678 1.00 85.06 185 THR A O 1
ATOM 1444 N N . TRP A 1 186 ? -49.672 -20.535 36.102 1.00 86.25 186 TRP A N 1
ATOM 1445 C CA . TRP A 1 186 ? -49.529 -21.901 35.587 1.00 86.25 186 TRP A CA 1
ATOM 1446 C C . TRP A 1 186 ? -49.439 -22.028 34.062 1.00 86.25 186 TRP A C 1
ATOM 1448 O O . TRP A 1 186 ? -49.016 -23.080 33.580 1.00 86.25 186 TRP A O 1
ATOM 1458 N N . ASP A 1 187 ? -49.785 -20.994 33.293 1.00 87.19 187 ASP A N 1
ATOM 1459 C CA . ASP A 1 187 ? -49.721 -21.036 31.829 1.00 87.19 187 ASP A CA 1
ATOM 1460 C C . ASP A 1 187 ? -49.331 -19.683 31.197 1.00 87.19 187 ASP A C 1
ATOM 1462 O O . ASP A 1 187 ? -48.781 -18.800 31.856 1.00 87.19 187 ASP A O 1
ATOM 1466 N N . TYR A 1 188 ? -49.511 -19.554 29.879 1.00 87.75 188 TYR A N 1
ATOM 1467 C CA . TYR A 1 188 ? -49.160 -18.356 29.105 1.00 87.75 188 TYR A CA 1
ATOM 1468 C C . TYR A 1 188 ? -50.367 -17.604 28.539 1.00 87.75 188 TYR A C 1
ATOM 1470 O O . TYR A 1 188 ? -50.181 -16.627 27.811 1.00 87.75 188 TYR A O 1
ATOM 1478 N N . ALA A 1 189 ? -51.585 -18.075 28.797 1.00 91.38 189 ALA A N 1
ATOM 1479 C CA . ALA A 1 189 ? -52.793 -17.496 28.239 1.00 91.38 189 ALA A CA 1
ATOM 1480 C C . ALA A 1 189 ? -53.286 -16.308 29.081 1.00 91.38 189 ALA A C 1
ATOM 1482 O O . ALA A 1 189 ? -52.907 -16.097 30.237 1.00 91.38 189 ALA A O 1
ATOM 1483 N N . THR A 1 190 ? -54.131 -15.490 28.459 1.00 94.19 190 THR A N 1
ATOM 1484 C CA . THR A 1 190 ? -54.922 -14.489 29.172 1.00 94.19 190 THR A CA 1
ATOM 1485 C C . THR A 1 190 ? -56.285 -15.085 29.473 1.00 94.19 190 THR A C 1
ATOM 1487 O O . THR A 1 190 ? -56.970 -15.551 28.562 1.00 94.19 190 THR A O 1
ATOM 1490 N N . HIS A 1 191 ? -56.692 -15.025 30.736 1.00 96.06 191 HIS A N 1
ATOM 1491 C CA . HIS A 1 191 ? -57.934 -15.617 31.217 1.00 96.06 191 HIS A CA 1
ATOM 1492 C C . HIS A 1 191 ? -58.900 -14.550 31.733 1.00 96.06 191 HIS A C 1
ATOM 1494 O O . HIS A 1 191 ? -58.459 -13.600 32.381 1.00 96.06 191 HIS A O 1
ATOM 1500 N N . PRO A 1 192 ? -60.211 -14.677 31.476 1.00 97.44 192 PRO A N 1
ATOM 1501 C CA . PRO A 1 192 ? -61.214 -13.789 32.046 1.00 97.44 192 PRO A CA 1
ATOM 1502 C C . PRO A 1 192 ? -61.731 -14.303 33.400 1.00 97.44 192 PRO A C 1
ATOM 1504 O O . PRO A 1 192 ? -61.908 -15.503 33.608 1.00 97.44 192 PRO A O 1
ATOM 1507 N N . MET A 1 193 ? -62.064 -13.382 34.302 1.00 97.44 193 MET A N 1
ATOM 1508 C CA . MET A 1 193 ? -62.842 -13.653 35.515 1.00 97.44 193 MET A CA 1
ATOM 1509 C C . MET A 1 193 ? -63.753 -12.458 35.795 1.00 97.44 193 MET A C 1
ATOM 1511 O O . MET A 1 193 ? -63.300 -11.318 35.750 1.00 97.44 193 MET A O 1
ATOM 1515 N N . ALA A 1 194 ? -65.025 -12.688 36.118 1.00 97.62 194 ALA A N 1
ATOM 1516 C CA . ALA A 1 194 ? -65.890 -11.604 36.584 1.00 97.62 194 ALA A CA 1
ATOM 1517 C C . ALA A 1 194 ? -65.390 -11.084 37.945 1.00 97.62 194 ALA A C 1
ATOM 1519 O O . ALA A 1 194 ? -65.043 -11.882 38.825 1.00 97.62 194 ALA A O 1
ATOM 1520 N N . TRP A 1 195 ? -65.346 -9.767 38.144 1.00 97.88 195 TRP A N 1
ATOM 1521 C CA . TRP A 1 195 ? -64.886 -9.182 39.401 1.00 97.88 195 TRP A CA 1
ATOM 1522 C C . TRP A 1 195 ? -65.678 -9.716 40.600 1.00 97.88 195 TRP A C 1
ATOM 1524 O O . TRP A 1 195 ? -66.890 -9.915 40.537 1.00 97.88 195 TRP A O 1
ATOM 1534 N N . GLY A 1 196 ? -64.974 -9.989 41.699 1.00 95.44 196 GLY A N 1
ATOM 1535 C CA . GLY A 1 196 ? -65.578 -10.503 42.927 1.00 95.44 196 GLY A CA 1
ATOM 1536 C C . GLY A 1 196 ? -66.035 -11.968 42.886 1.00 95.44 196 GLY A C 1
ATOM 1537 O O . GLY A 1 196 ? -66.512 -12.472 43.904 1.00 95.44 196 GLY A O 1
ATOM 1538 N N . SER A 1 197 ? -65.878 -12.660 41.752 1.00 96.19 197 SER A N 1
ATOM 1539 C CA . SER A 1 197 ? -66.274 -14.063 41.586 1.00 96.19 197 SER A CA 1
ATOM 1540 C C . SER A 1 197 ? -65.136 -15.047 41.927 1.00 96.19 197 SER A C 1
ATOM 1542 O O . SER A 1 197 ? -64.326 -14.806 42.829 1.00 96.19 197 SER A O 1
ATOM 1544 N N . SER A 1 198 ? -65.096 -16.189 41.238 1.00 96.25 198 SER A N 1
ATOM 1545 C CA . SER A 1 198 ? -64.073 -17.225 41.363 1.00 96.25 198 SER A CA 1
ATOM 1546 C C . SER A 1 198 ? -63.460 -17.552 40.007 1.00 96.25 198 SER A C 1
ATOM 1548 O O . SER A 1 198 ? -64.181 -17.610 39.012 1.00 96.25 198 SER A O 1
ATOM 1550 N N . TYR A 1 199 ? -62.174 -17.886 39.987 1.00 96.31 199 TYR A N 1
ATOM 1551 C CA . TYR A 1 199 ? -61.480 -18.422 38.816 1.00 96.31 199 TYR A CA 1
ATOM 1552 C C . TYR A 1 199 ? -61.113 -19.886 39.079 1.00 96.31 199 TYR A C 1
ATOM 1554 O O . TYR A 1 199 ? -60.525 -20.200 40.110 1.00 96.31 199 TYR A O 1
ATOM 1562 N N . VAL A 1 200 ? -61.546 -20.795 38.198 1.00 94.75 200 VAL A N 1
ATOM 1563 C CA . VAL A 1 200 ? -61.372 -22.260 38.340 1.00 94.75 200 VAL A CA 1
ATOM 1564 C C . VAL A 1 200 ? -61.815 -22.778 39.726 1.00 94.75 200 VAL A C 1
ATOM 1566 O O . VAL A 1 200 ? -61.179 -23.622 40.349 1.00 94.75 200 VAL A O 1
ATOM 1569 N N . GLY A 1 201 ? -62.922 -22.230 40.243 1.00 94.88 201 GLY A N 1
ATOM 1570 C CA . GLY A 1 201 ? -63.480 -22.586 41.554 1.00 94.88 201 GLY A CA 1
ATOM 1571 C C . GLY A 1 201 ? -62.798 -21.930 42.763 1.00 94.88 201 GLY A C 1
ATOM 1572 O O . GLY A 1 201 ? -63.244 -22.135 43.889 1.00 94.88 201 GLY A O 1
ATOM 1573 N N . MET A 1 202 ? -61.766 -21.107 42.562 1.00 96.50 202 MET A N 1
ATOM 1574 C CA . MET A 1 202 ? -61.042 -20.415 43.633 1.00 96.50 202 MET A CA 1
ATOM 1575 C C . MET A 1 202 ? -61.557 -18.982 43.777 1.00 96.50 202 MET A C 1
ATOM 1577 O O . MET A 1 202 ? -61.419 -18.160 42.871 1.00 96.50 202 MET A O 1
ATOM 1581 N N . ALA A 1 203 ? -62.194 -18.679 44.909 1.00 97.31 203 ALA A N 1
ATOM 1582 C CA . ALA A 1 203 ? -62.834 -17.384 45.153 1.00 97.31 203 ALA A CA 1
ATOM 1583 C C . ALA A 1 203 ? -61.814 -16.252 45.348 1.00 97.31 203 ALA A C 1
ATOM 1585 O O . ALA A 1 203 ? -60.833 -16.437 46.070 1.00 97.31 203 ALA A O 1
ATOM 1586 N N . LEU A 1 204 ? -62.077 -15.069 44.782 1.00 98.19 204 LEU A N 1
ATOM 1587 C CA . LEU A 1 204 ? -61.260 -13.870 44.993 1.00 98.19 204 LEU A CA 1
ATOM 1588 C C . LEU A 1 204 ? -61.334 -13.397 46.450 1.00 98.19 204 LEU A C 1
ATOM 1590 O O . LEU A 1 204 ? -62.421 -13.117 46.953 1.00 98.19 204 LEU A O 1
ATOM 1594 N N . GLN A 1 205 ? -60.177 -13.299 47.111 1.00 97.88 205 GLN A N 1
ATOM 1595 C CA . GLN A 1 205 ? -60.056 -12.982 48.536 1.00 97.88 205 GLN A CA 1
ATOM 1596 C C . GLN A 1 205 ? -59.515 -11.574 48.801 1.00 97.88 205 GLN A C 1
ATOM 1598 O O . GLN A 1 205 ? -60.010 -10.871 49.683 1.00 97.88 205 GLN A O 1
ATOM 1603 N N . SER A 1 206 ? -58.441 -11.183 48.124 1.00 98.19 206 SER A N 1
ATOM 1604 C CA . SER A 1 206 ? -57.779 -9.898 48.356 1.00 98.19 206 SER A CA 1
ATOM 1605 C C . SER A 1 206 ? -56.910 -9.499 47.172 1.00 98.19 206 SER A C 1
ATOM 1607 O O . SER A 1 206 ? -56.708 -10.281 46.244 1.00 98.19 206 SER A O 1
ATOM 1609 N N . VAL A 1 207 ? -56.357 -8.291 47.223 1.00 98.19 207 VAL A N 1
ATOM 1610 C CA . VAL A 1 207 ? -55.303 -7.842 46.309 1.00 98.19 207 VAL A CA 1
ATOM 1611 C C . VAL A 1 207 ? -54.013 -7.552 47.068 1.00 98.19 207 VAL A C 1
ATOM 1613 O O . VAL A 1 207 ? -54.046 -7.140 48.229 1.00 98.19 207 VAL A O 1
ATOM 1616 N N . SER A 1 208 ? -52.881 -7.746 46.396 1.00 97.62 208 SER A N 1
ATOM 1617 C CA . SER A 1 208 ? -51.537 -7.411 46.867 1.00 97.62 208 SER A CA 1
ATOM 1618 C C . SER A 1 208 ? -50.927 -6.333 45.972 1.00 97.62 208 SER A C 1
ATOM 1620 O O . SER A 1 208 ? -50.473 -6.607 44.858 1.00 97.62 208 SER A O 1
ATOM 1622 N N . ILE A 1 209 ? -50.879 -5.103 46.475 1.00 97.75 209 ILE A N 1
ATOM 1623 C CA . ILE A 1 209 ? -50.339 -3.944 45.764 1.00 97.75 209 ILE A CA 1
ATOM 1624 C C . ILE A 1 209 ? -48.868 -3.760 46.119 1.00 97.75 209 ILE A C 1
ATOM 1626 O O . ILE A 1 209 ? -48.510 -3.777 47.296 1.00 97.75 209 ILE A O 1
ATOM 1630 N N . VAL A 1 210 ? -48.027 -3.595 45.093 1.00 95.88 210 VAL A N 1
ATOM 1631 C CA . VAL A 1 210 ? -46.619 -3.190 45.214 1.00 95.88 210 VAL A CA 1
ATOM 1632 C C . VAL A 1 210 ? -46.297 -2.246 44.057 1.00 95.88 210 VAL A C 1
ATOM 1634 O O . VAL A 1 210 ? -46.184 -2.702 42.919 1.00 95.88 210 VAL A O 1
ATOM 1637 N N . HIS A 1 211 ? -46.152 -0.953 44.342 1.00 94.19 211 HIS A N 1
ATOM 1638 C CA . HIS A 1 211 ? -45.791 0.062 43.349 1.00 94.19 211 HIS A CA 1
ATOM 1639 C C . HIS A 1 211 ? -44.296 0.319 43.344 1.00 94.19 211 HIS A C 1
ATOM 1641 O O . HIS A 1 211 ? -43.664 0.410 44.399 1.00 94.19 211 HIS A O 1
ATOM 1647 N N . LEU A 1 212 ? -43.738 0.450 42.144 1.00 89.94 212 LEU A N 1
ATOM 1648 C CA . LEU A 1 212 ? -42.316 0.661 41.918 1.00 89.94 212 LEU A CA 1
ATOM 1649 C C . LEU A 1 212 ? -42.091 2.014 41.255 1.00 89.94 212 LEU A C 1
ATOM 1651 O O . LEU A 1 212 ? -42.834 2.413 40.364 1.00 89.94 212 LEU A O 1
ATOM 1655 N N . THR A 1 213 ? -40.997 2.670 41.621 1.00 83.31 213 THR A N 1
ATOM 1656 C CA . THR A 1 213 ? -40.406 3.752 40.826 1.00 83.31 213 THR A CA 1
ATOM 1657 C C . THR A 1 213 ? -39.067 3.298 40.247 1.00 83.31 213 THR A C 1
ATOM 1659 O O . THR A 1 213 ? -38.480 2.311 40.703 1.00 83.31 213 THR A O 1
ATOM 1662 N N . GLY A 1 214 ? -38.620 3.970 39.180 1.00 67.88 214 GLY A N 1
ATOM 1663 C CA . GLY A 1 214 ? -37.422 3.593 38.428 1.00 67.88 214 GLY A CA 1
ATOM 1664 C C . GLY A 1 214 ? -36.179 3.431 39.308 1.00 67.88 214 GLY A C 1
ATOM 1665 O O . GLY A 1 214 ? -36.038 4.072 40.348 1.00 67.88 214 GLY A O 1
ATOM 1666 N N . ARG A 1 215 ? -35.262 2.561 38.875 1.00 72.75 215 ARG A N 1
ATOM 1667 C CA . ARG A 1 215 ? -33.971 2.339 39.538 1.00 72.75 215 ARG A CA 1
ATOM 1668 C C . ARG A 1 215 ? -33.195 3.659 39.614 1.00 72.75 215 ARG A C 1
ATOM 1670 O O . ARG A 1 215 ? -33.202 4.424 38.650 1.00 72.75 215 ARG A O 1
ATOM 1677 N N . THR A 1 216 ? -32.518 3.923 40.733 1.00 74.12 216 THR A N 1
ATOM 1678 C CA . THR A 1 216 ? -31.694 5.134 40.871 1.00 74.12 216 THR A CA 1
ATOM 1679 C C . THR A 1 216 ? -30.662 5.200 39.739 1.00 74.12 216 THR A C 1
ATOM 1681 O O . THR A 1 216 ? -29.987 4.188 39.505 1.00 74.12 216 THR A O 1
ATOM 1684 N N . PRO A 1 217 ? -30.524 6.346 39.042 1.00 84.06 217 PRO A N 1
ATOM 1685 C CA . PRO A 1 217 ? -29.536 6.498 37.986 1.00 84.06 217 PRO A CA 1
ATOM 1686 C C . PRO A 1 217 ? -2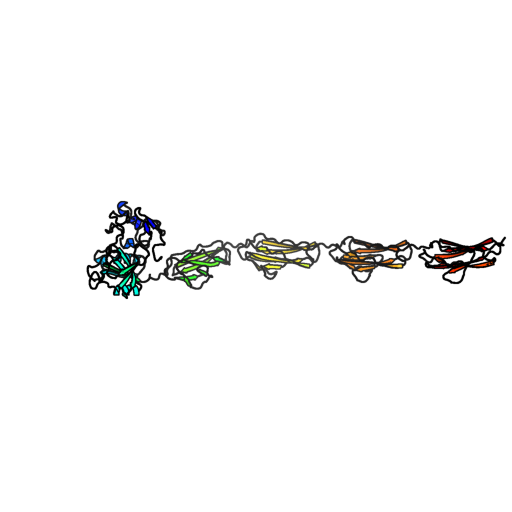8.123 6.208 38.492 1.00 84.06 217 PRO A C 1
ATOM 1688 O O . PRO A 1 217 ? -27.634 6.877 39.400 1.00 84.06 217 PRO A O 1
ATOM 1691 N N . ASP A 1 218 ? -27.479 5.216 37.891 1.00 88.81 218 ASP A N 1
ATOM 1692 C CA . ASP A 1 218 ? -26.100 4.836 38.157 1.00 88.81 218 ASP A CA 1
ATOM 1693 C C . ASP A 1 218 ? -25.264 5.050 36.899 1.00 88.81 218 ASP A C 1
ATOM 1695 O O . ASP A 1 218 ? -25.490 4.418 35.861 1.00 88.81 218 ASP A O 1
ATOM 1699 N N . THR A 1 219 ? -24.314 5.974 37.010 1.00 95.50 219 THR A N 1
ATOM 1700 C CA . THR A 1 219 ? -23.361 6.339 35.962 1.00 95.50 219 THR A CA 1
ATOM 1701 C C . THR A 1 219 ? -21.925 5.959 36.318 1.00 95.50 219 THR A C 1
ATOM 1703 O O . THR A 1 219 ? -21.015 6.398 35.617 1.00 95.50 219 THR A O 1
ATOM 1706 N N . THR A 1 220 ? -21.697 5.206 37.397 1.00 95.50 220 THR A N 1
ATOM 1707 C CA . THR A 1 220 ? -20.357 4.812 37.853 1.00 95.50 220 THR A CA 1
ATOM 1708 C C . THR A 1 220 ? -20.087 3.370 37.425 1.00 95.50 220 THR A C 1
ATOM 1710 O O . THR A 1 220 ? -20.711 2.460 37.960 1.00 95.50 220 THR A O 1
ATOM 1713 N N . PRO A 1 221 ? -19.215 3.124 36.435 1.00 96.69 221 PRO A N 1
ATOM 1714 C CA . PRO A 1 221 ? -18.978 1.768 35.951 1.00 96.69 221 PRO A CA 1
ATOM 1715 C C . PRO A 1 221 ? -18.141 0.941 36.928 1.00 96.69 221 PRO A C 1
ATOM 1717 O O . PRO A 1 221 ? -17.467 1.479 37.809 1.00 96.69 221 PRO A O 1
ATOM 1720 N N . ASP A 1 222 ? -18.113 -0.370 36.696 1.00 94.44 222 ASP A N 1
ATOM 1721 C CA . ASP A 1 222 ? -17.106 -1.241 37.300 1.00 94.44 222 ASP A CA 1
ATOM 1722 C C . ASP A 1 222 ? -15.691 -0.812 36.869 1.00 94.44 222 ASP A C 1
ATOM 1724 O O . ASP A 1 222 ? -15.483 -0.146 35.845 1.00 94.44 222 ASP A O 1
ATOM 1728 N N . THR A 1 223 ? -14.682 -1.212 37.645 1.00 95.00 223 THR A N 1
ATOM 1729 C CA . THR A 1 223 ? -13.285 -0.938 37.299 1.00 95.00 223 THR A CA 1
ATOM 1730 C C . THR A 1 223 ? -12.882 -1.646 36.005 1.00 95.00 223 THR A C 1
ATOM 1732 O O . THR A 1 223 ? -13.254 -2.787 35.742 1.00 95.00 223 THR A O 1
ATOM 1735 N N . PHE A 1 224 ? -12.075 -0.966 35.192 1.00 96.56 224 PHE A N 1
ATOM 1736 C CA . PHE A 1 224 ? -11.548 -1.489 33.934 1.00 96.56 224 PHE A CA 1
ATOM 1737 C C . PHE A 1 224 ? -10.049 -1.204 33.819 1.00 96.56 224 PHE A C 1
ATOM 1739 O O . PHE A 1 224 ? -9.518 -0.296 34.462 1.00 96.56 224 PHE A O 1
ATOM 1746 N N . SER A 1 225 ? -9.350 -1.973 32.985 1.00 95.62 225 SER A N 1
ATOM 1747 C CA . SER A 1 225 ? -7.913 -1.816 32.762 1.00 95.62 225 SER A CA 1
ATOM 1748 C C . SER A 1 225 ? -7.524 -2.091 31.311 1.00 95.62 225 SER A C 1
ATOM 1750 O O . SER A 1 225 ? -8.196 -2.829 30.587 1.00 95.62 225 SER A O 1
ATOM 1752 N N . PHE A 1 226 ? -6.416 -1.483 30.886 1.00 98.06 226 PHE A N 1
ATOM 1753 C CA . PHE A 1 226 ? -5.781 -1.763 29.603 1.00 98.06 226 PHE A CA 1
ATOM 1754 C C . PHE A 1 226 ? -4.457 -2.497 29.812 1.00 98.06 226 PHE A C 1
ATOM 1756 O O . PHE A 1 226 ? -3.783 -2.343 30.831 1.00 98.06 226 PHE A O 1
ATOM 1763 N N . ILE A 1 227 ? -4.068 -3.280 28.811 1.00 97.69 227 ILE A N 1
ATOM 1764 C CA . ILE A 1 227 ? -2.782 -3.967 28.760 1.00 97.69 227 ILE A CA 1
ATOM 1765 C C . ILE A 1 227 ? -1.759 -3.007 28.148 1.00 97.69 227 ILE A C 1
ATOM 1767 O O . ILE A 1 227 ? -1.892 -2.597 26.995 1.00 97.69 227 ILE A O 1
ATOM 1771 N N . ASN A 1 228 ? -0.728 -2.649 28.913 1.00 97.38 228 ASN A N 1
ATOM 1772 C CA . ASN A 1 228 ? 0.353 -1.788 28.431 1.00 97.38 228 ASN A CA 1
ATOM 1773 C C . ASN A 1 228 ? 1.184 -2.476 27.337 1.00 97.38 228 ASN A C 1
ATOM 1775 O O . ASN A 1 228 ? 1.414 -3.683 27.378 1.00 97.38 228 ASN A O 1
ATOM 1779 N N . SER A 1 229 ? 1.686 -1.689 26.386 1.00 95.75 229 SER A N 1
ATOM 1780 C CA . SER A 1 229 ? 2.546 -2.154 25.291 1.00 95.75 229 SER A CA 1
ATOM 1781 C C . SER A 1 229 ? 4.009 -1.765 25.519 1.00 95.75 229 SER A C 1
ATOM 1783 O O . SER A 1 229 ? 4.309 -0.688 26.034 1.00 95.75 229 SER A O 1
ATOM 1785 N N . SER A 1 230 ? 4.949 -2.616 25.113 1.00 94.56 230 SER A N 1
ATOM 1786 C CA . SER A 1 230 ? 6.388 -2.342 25.207 1.00 94.56 230 SER A CA 1
ATOM 1787 C C . SER A 1 230 ? 7.114 -2.747 23.927 1.00 94.56 230 SER A C 1
ATOM 1789 O O . SER A 1 230 ? 6.621 -3.573 23.163 1.00 94.56 230 SER A O 1
ATOM 1791 N N . GLY A 1 231 ? 8.271 -2.131 23.674 1.00 92.56 231 GLY A N 1
ATOM 1792 C CA . GLY A 1 231 ? 9.070 -2.411 22.481 1.00 92.56 231 GLY A CA 1
ATOM 1793 C C . GLY A 1 231 ? 8.429 -1.926 21.181 1.00 92.56 231 GLY A C 1
ATOM 1794 O O . GLY A 1 231 ? 8.735 -2.468 20.125 1.00 92.56 231 GLY A O 1
ATOM 1795 N N . VAL A 1 232 ? 7.541 -0.930 21.248 1.00 93.00 232 VAL A N 1
ATOM 1796 C CA . VAL A 1 232 ? 6.873 -0.389 20.056 1.00 93.00 232 VAL A CA 1
ATOM 1797 C C . VAL A 1 232 ? 7.814 0.507 19.245 1.00 93.00 232 VAL A C 1
ATOM 1799 O O . VAL A 1 232 ? 8.760 1.086 19.792 1.00 93.00 232 VAL A O 1
ATOM 1802 N N . ASP A 1 233 ? 7.529 0.648 17.951 1.00 90.12 233 ASP A N 1
ATOM 1803 C CA . ASP A 1 233 ? 8.226 1.587 17.069 1.00 90.12 233 ASP A CA 1
ATOM 1804 C C . ASP A 1 233 ? 8.056 3.037 17.558 1.00 90.12 233 ASP A C 1
ATOM 1806 O O . ASP A 1 233 ? 7.071 3.380 18.221 1.00 90.12 233 ASP A O 1
ATOM 1810 N N . LEU A 1 234 ? 9.029 3.895 17.242 1.00 90.19 234 LEU A N 1
ATOM 1811 C CA . LEU A 1 234 ? 8.988 5.319 17.582 1.00 90.19 234 LEU A CA 1
ATOM 1812 C C . LEU A 1 234 ? 7.983 6.053 16.680 1.00 90.19 234 LEU A C 1
ATOM 1814 O O . LEU A 1 234 ? 7.884 5.755 15.489 1.00 90.19 234 LEU A O 1
ATOM 1818 N N . SER A 1 235 ? 7.277 7.046 17.229 1.00 90.56 235 SER A N 1
ATOM 1819 C CA . SER A 1 235 ? 6.285 7.864 16.504 1.00 90.56 235 SER A CA 1
ATOM 1820 C C . SER A 1 235 ? 5.200 7.053 15.770 1.00 90.56 235 SER A C 1
ATOM 1822 O O . SER A 1 235 ? 4.694 7.476 14.729 1.00 90.56 235 SER A O 1
ATOM 1824 N N . AL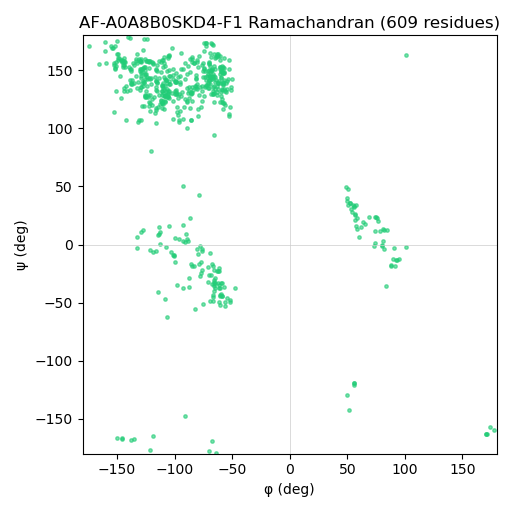A A 1 236 ? 4.843 5.881 16.293 1.00 90.69 236 ALA A N 1
ATOM 1825 C CA . ALA A 1 236 ? 3.885 4.957 15.699 1.00 90.69 236 ALA A CA 1
ATOM 1826 C C . ALA A 1 236 ? 2.517 5.059 16.385 1.00 90.69 236 ALA A C 1
ATOM 1828 O O . ALA A 1 236 ? 2.429 5.284 17.589 1.00 90.69 236 ALA A O 1
ATOM 1829 N N . LEU A 1 237 ? 1.433 4.871 15.632 1.00 95.81 237 LEU A N 1
ATOM 1830 C CA . LEU A 1 237 ? 0.085 4.847 16.198 1.00 95.81 237 LEU A CA 1
ATOM 1831 C C . LEU A 1 237 ? -0.172 3.495 16.880 1.00 95.81 237 LEU A C 1
ATOM 1833 O O . LEU A 1 237 ? -0.175 2.462 16.213 1.00 95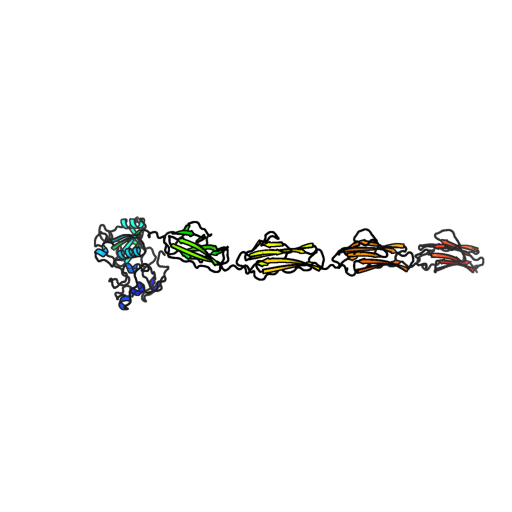.81 237 LEU A O 1
ATOM 1837 N N . ILE A 1 238 ? -0.419 3.499 18.190 1.00 97.69 238 ILE A N 1
ATOM 1838 C CA . ILE A 1 238 ? -0.640 2.296 19.003 1.00 97.69 238 ILE A CA 1
ATOM 1839 C C . ILE A 1 238 ? -2.071 2.299 19.545 1.00 97.69 238 ILE A C 1
ATOM 1841 O O . ILE A 1 238 ? -2.524 3.304 20.090 1.00 97.69 238 ILE A O 1
ATOM 1845 N N . THR A 1 239 ? -2.775 1.172 19.414 1.00 98.25 239 THR A N 1
ATOM 1846 C CA . THR A 1 239 ? -4.154 0.976 19.902 1.00 98.25 239 THR A CA 1
ATOM 1847 C C . THR A 1 239 ? -4.182 -0.094 20.995 1.00 98.25 239 THR A C 1
ATOM 1849 O O . THR A 1 239 ? -3.488 -1.102 20.881 1.00 98.25 239 THR A O 1
ATOM 1852 N N . SER A 1 240 ? -4.972 0.124 22.046 1.00 98.44 240 SER A N 1
ATOM 1853 C CA . SER A 1 240 ? -5.116 -0.789 23.185 1.00 98.44 240 SER A CA 1
ATOM 1854 C C . SER A 1 240 ? -5.943 -2.041 22.862 1.00 98.44 240 SER A C 1
ATOM 1856 O O . SER A 1 240 ? -6.600 -2.139 21.821 1.00 98.44 240 SER A O 1
ATOM 1858 N N . ASN A 1 241 ? -6.000 -2.972 23.822 1.00 97.56 241 ASN A N 1
ATOM 1859 C CA . ASN A 1 241 ? -7.082 -3.956 23.887 1.00 97.56 241 ASN A CA 1
ATOM 1860 C C . ASN A 1 241 ? -8.449 -3.269 24.061 1.00 97.56 241 ASN A C 1
ATOM 1862 O O . ASN A 1 241 ? -8.539 -2.104 24.458 1.00 97.56 241 ASN A O 1
ATOM 1866 N N . GLU A 1 242 ? -9.512 -4.015 23.772 1.00 98.19 242 GLU A N 1
ATOM 1867 C CA . GLU A 1 242 ? -10.888 -3.591 24.022 1.00 98.19 242 GLU A CA 1
ATOM 1868 C C . GLU A 1 242 ? -11.277 -3.834 25.484 1.00 98.19 242 GLU A C 1
ATOM 1870 O O . GLU A 1 242 ? -10.886 -4.849 26.066 1.00 98.19 242 GLU A O 1
ATOM 1875 N N . ILE A 1 243 ? -12.065 -2.924 26.053 1.00 97.81 243 ILE A N 1
ATOM 1876 C CA . ILE A 1 243 ? -12.810 -3.136 27.299 1.00 97.81 243 ILE A CA 1
ATOM 1877 C C . ILE A 1 243 ? -14.314 -3.129 27.010 1.00 97.81 243 ILE A C 1
ATOM 1879 O O . ILE A 1 243 ? -14.750 -2.539 26.022 1.00 97.81 243 ILE A O 1
ATOM 1883 N N . THR A 1 244 ? -15.111 -3.738 27.886 1.00 97.19 244 THR A N 1
ATOM 1884 C CA . THR A 1 244 ? -16.576 -3.601 27.884 1.00 97.19 244 THR A CA 1
ATOM 1885 C C . THR A 1 244 ? -16.996 -2.810 29.113 1.00 97.19 244 THR A C 1
ATOM 1887 O O . THR A 1 244 ? -16.542 -3.108 30.213 1.00 97.19 244 THR A O 1
ATOM 1890 N N . VAL A 1 245 ? -17.852 -1.806 28.937 1.00 97.81 245 VAL A N 1
ATOM 1891 C CA . VAL A 1 245 ? -18.398 -1.036 30.061 1.00 97.81 245 VAL A CA 1
ATOM 1892 C C . VAL A 1 245 ? -19.470 -1.859 30.771 1.00 97.81 245 VAL A C 1
ATOM 1894 O O . VAL A 1 245 ? -20.448 -2.258 30.140 1.00 97.81 245 VAL A O 1
ATOM 1897 N N . SER A 1 246 ? -19.309 -2.093 32.072 1.00 93.25 246 SER A N 1
ATOM 1898 C CA . SER A 1 246 ? -20.282 -2.781 32.929 1.00 93.25 246 SER A CA 1
ATOM 1899 C C . SER A 1 246 ? -20.619 -1.953 34.175 1.00 93.25 246 SER A C 1
ATOM 1901 O O . SER A 1 246 ? -19.961 -0.953 34.461 1.00 93.25 246 SER A O 1
ATOM 1903 N N . GLY A 1 247 ? -21.670 -2.341 34.898 1.00 89.56 247 GLY A N 1
ATOM 1904 C CA . GLY A 1 247 ? -22.019 -1.773 36.207 1.00 89.56 247 GLY A CA 1
ATOM 1905 C C . GLY A 1 247 ? -22.986 -0.584 36.174 1.00 89.56 247 GLY A C 1
ATOM 1906 O O . GLY A 1 247 ? -23.664 -0.344 37.162 1.00 89.56 247 GLY A O 1
ATOM 1907 N N . ILE A 1 248 ? -23.156 0.096 35.034 1.00 91.56 248 ILE A N 1
ATOM 1908 C CA . ILE A 1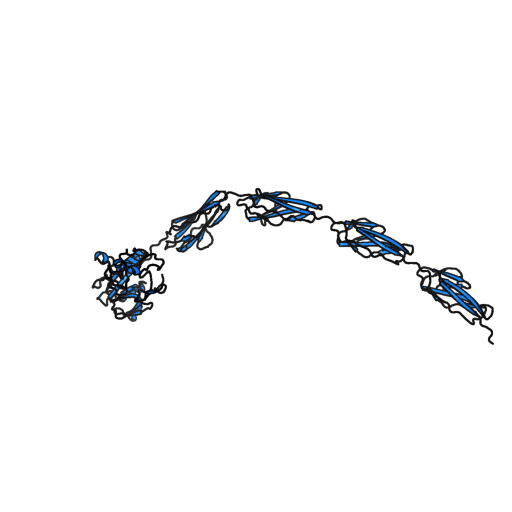 248 ? -24.049 1.265 34.923 1.00 91.56 248 ILE A CA 1
ATOM 1909 C C . ILE A 1 248 ? -25.466 0.895 34.474 1.00 91.56 248 ILE A C 1
ATOM 1911 O O . ILE A 1 248 ? -25.676 -0.048 33.710 1.00 91.56 248 ILE A O 1
ATOM 1915 N N . ASN A 1 249 ? -26.456 1.689 34.887 1.00 89.19 249 ASN A N 1
ATOM 1916 C CA . ASN A 1 249 ? -27.831 1.609 34.369 1.00 89.19 249 ASN A CA 1
ATOM 1917 C C . ASN A 1 249 ? -28.269 2.891 33.633 1.00 89.19 249 ASN A C 1
ATOM 1919 O O . ASN A 1 249 ? -29.348 2.928 33.048 1.00 89.19 249 ASN A O 1
ATOM 1923 N N . THR A 1 250 ? -27.427 3.927 33.660 1.00 92.38 250 THR A N 1
ATOM 1924 C CA . THR A 1 250 ? -27.641 5.232 33.034 1.00 92.38 250 THR A CA 1
ATOM 1925 C C . THR A 1 250 ? -26.379 5.641 32.273 1.00 92.38 250 THR A C 1
ATOM 1927 O O . THR A 1 250 ? -25.265 5.342 32.697 1.00 92.38 250 THR A O 1
ATOM 1930 N N . ALA A 1 251 ? -26.531 6.332 31.138 1.00 96.12 251 ALA A N 1
ATOM 1931 C CA . ALA A 1 251 ? -25.412 6.716 30.277 1.00 96.12 251 ALA A CA 1
ATOM 1932 C C . ALA A 1 251 ? -24.357 7.575 31.010 1.00 96.12 251 ALA A C 1
ATOM 1934 O O . ALA A 1 251 ? -24.615 8.722 31.407 1.00 96.12 251 ALA A O 1
ATOM 1935 N N . ALA A 1 252 ? -23.139 7.044 31.123 1.00 97.75 252 ALA A N 1
ATOM 1936 C CA . ALA A 1 252 ? -22.020 7.680 31.809 1.00 97.75 252 ALA A CA 1
ATOM 1937 C C . ALA A 1 252 ? -21.249 8.629 30.881 1.00 97.75 252 ALA A C 1
ATOM 1939 O O . ALA A 1 252 ? -21.168 8.408 29.672 1.00 97.75 252 ALA A O 1
ATOM 1940 N N . ASN A 1 253 ? -20.673 9.696 31.442 1.00 98.25 253 ASN A N 1
ATOM 1941 C CA . ASN A 1 253 ? -19.744 10.560 30.705 1.00 98.25 253 ASN A CA 1
ATOM 1942 C C . ASN A 1 253 ? -18.439 9.809 30.439 1.00 98.25 253 ASN A C 1
ATOM 1944 O O . ASN A 1 253 ? -17.922 9.168 31.351 1.00 98.25 253 ASN A O 1
ATOM 1948 N N . ILE A 1 254 ? -17.896 9.946 29.231 1.00 98.56 254 ILE A N 1
ATOM 1949 C CA . ILE A 1 254 ? -16.595 9.402 28.827 1.00 98.56 254 ILE A CA 1
ATOM 1950 C C . ILE A 1 254 ? -15.702 10.524 28.296 1.00 98.56 254 ILE A C 1
ATOM 1952 O O . ILE A 1 254 ? -16.151 11.388 27.539 1.00 98.56 254 ILE A O 1
ATOM 1956 N N . SER A 1 255 ? -14.437 10.523 28.702 1.00 98.19 255 SER A N 1
ATOM 1957 C CA . SER A 1 255 ? -13.415 11.462 28.238 1.00 98.19 255 SER A CA 1
ATOM 1958 C C . SER A 1 255 ? -12.032 10.814 28.252 1.00 98.19 255 SER A C 1
ATOM 1960 O O . SER A 1 255 ? -11.825 9.764 28.860 1.00 98.19 255 SER A O 1
ATOM 1962 N N . THR A 1 256 ? -11.076 11.432 27.559 1.00 98.00 256 THR A N 1
ATOM 1963 C CA . THR A 1 256 ? -9.696 10.944 27.472 1.00 98.00 256 THR A CA 1
ATOM 1964 C C . THR A 1 256 ? -8.692 12.087 27.584 1.00 98.00 256 THR A C 1
ATOM 1966 O O . THR A 1 256 ? -8.976 13.209 27.166 1.00 98.00 256 THR A O 1
ATOM 1969 N N . THR A 1 257 ? -7.503 11.784 28.102 1.00 98.06 257 THR A N 1
ATOM 1970 C CA . THR A 1 257 ? -6.341 12.682 28.143 1.00 98.06 257 THR A CA 1
ATOM 1971 C C . THR A 1 257 ? -5.122 11.947 27.587 1.00 98.06 257 THR A C 1
ATOM 1973 O O . THR A 1 257 ? -4.872 10.799 27.950 1.00 98.06 257 THR A O 1
ATOM 1976 N N . GLY A 1 258 ? -4.334 12.599 26.724 1.00 95.75 258 GLY A N 1
ATOM 1977 C CA . GLY A 1 258 ? -3.112 12.010 26.150 1.00 95.75 258 GLY A CA 1
ATOM 1978 C C . GLY A 1 258 ? -3.357 10.986 25.032 1.00 95.75 258 GLY A C 1
ATOM 1979 O O . GLY A 1 258 ? -2.494 10.156 24.756 1.00 95.75 258 GLY A O 1
ATOM 1980 N N . GLY A 1 259 ? -4.533 11.002 24.402 1.00 97.31 259 GLY A N 1
ATOM 1981 C CA . GLY A 1 259 ? -4.881 10.113 23.295 1.00 97.31 259 GLY A CA 1
ATOM 1982 C C . GLY A 1 259 ? -6.316 10.315 22.818 1.00 97.31 259 GLY A C 1
ATOM 1983 O O . GLY A 1 259 ? -6.931 11.346 23.078 1.00 97.31 259 GLY A O 1
ATOM 1984 N N . GLU A 1 260 ? -6.847 9.310 22.133 1.00 98.56 260 GLU A N 1
ATOM 1985 C CA . GLU A 1 260 ? -8.213 9.271 21.602 1.00 98.56 260 GLU A CA 1
ATOM 1986 C C . GLU A 1 260 ? -8.887 7.954 22.008 1.00 98.56 260 GLU A C 1
ATOM 1988 O O . GLU A 1 260 ? -8.199 6.966 22.273 1.00 98.56 260 GLU A O 1
ATOM 1993 N N . TYR A 1 261 ? -10.219 7.908 22.024 1.00 98.56 261 TYR A N 1
ATOM 1994 C CA . TYR A 1 261 ? -10.993 6.688 22.262 1.00 98.56 261 TYR A CA 1
ATOM 1995 C C . TYR A 1 261 ? -11.983 6.409 21.128 1.00 98.56 261 TYR A C 1
ATOM 1997 O O . TYR A 1 261 ? -12.366 7.312 20.388 1.00 98.56 261 TYR A O 1
ATOM 2005 N N . SER A 1 262 ? -12.398 5.152 20.997 1.00 98.62 262 SER A N 1
ATOM 2006 C CA . SER A 1 262 ? -13.428 4.682 20.066 1.00 98.62 262 SER A CA 1
ATOM 2007 C C . SER A 1 262 ? -14.477 3.883 20.834 1.00 98.62 262 SER A C 1
ATOM 2009 O O . SER A 1 262 ? -14.113 3.070 21.681 1.00 98.62 262 SER A O 1
ATOM 2011 N N . ILE A 1 263 ? -15.759 4.110 20.531 1.00 98.56 263 ILE A N 1
ATOM 2012 C CA . ILE A 1 263 ? -16.900 3.367 21.087 1.00 98.56 263 ILE A CA 1
ATOM 2013 C C . ILE A 1 263 ? -17.478 2.466 19.991 1.00 98.56 263 ILE A C 1
ATOM 2015 O O . ILE A 1 263 ? -17.789 2.952 18.900 1.00 98.56 263 ILE A O 1
ATOM 2019 N N . ASN A 1 264 ? -17.641 1.171 20.273 1.00 97.44 264 ASN A N 1
ATOM 2020 C CA . ASN A 1 264 ? -18.227 0.169 19.373 1.00 97.44 264 ASN A CA 1
ATOM 2021 C C . ASN A 1 264 ? -17.599 0.160 17.959 1.00 97.44 264 ASN A C 1
ATOM 2023 O O . ASN A 1 264 ? -18.291 -0.045 16.965 1.00 97.44 264 ASN A O 1
ATOM 2027 N N . GLY A 1 265 ? -16.293 0.436 17.851 1.00 96.19 265 GLY A N 1
ATOM 2028 C CA . GLY A 1 265 ? -15.572 0.471 16.571 1.00 96.19 265 GLY A CA 1
ATOM 2029 C C . GLY A 1 265 ? -15.775 1.737 15.727 1.00 96.19 265 GLY A C 1
ATOM 2030 O O . GLY A 1 265 ? -15.365 1.761 14.569 1.00 96.19 265 GLY A O 1
ATOM 2031 N N . SER A 1 266 ? -16.372 2.793 16.284 1.00 97.19 266 SER A N 1
ATOM 2032 C CA . SER A 1 266 ? -16.511 4.098 15.617 1.00 97.19 266 SER A CA 1
ATOM 2033 C C . SER A 1 266 ? -15.157 4.793 15.396 1.00 97.19 266 SER A C 1
ATOM 2035 O O . SER A 1 266 ? -14.126 4.375 15.931 1.00 97.19 266 SER A O 1
ATOM 2037 N N . SER A 1 267 ? -15.142 5.900 14.648 1.00 97.75 267 SER A N 1
ATOM 2038 C CA . SER A 1 267 ? -13.955 6.758 14.530 1.00 97.75 267 SER A CA 1
ATOM 2039 C C . SER A 1 267 ? -13.437 7.200 15.901 1.00 97.75 267 SER A C 1
ATOM 2041 O O . SER A 1 267 ? -14.217 7.513 16.801 1.00 97.75 267 SER A O 1
ATOM 2043 N N . PHE A 1 268 ? -12.114 7.240 16.050 1.00 98.44 268 PHE A N 1
ATOM 2044 C CA . PHE A 1 268 ? -11.478 7.702 17.279 1.00 98.44 268 PHE A CA 1
ATOM 2045 C C . PHE A 1 268 ? -11.670 9.211 17.470 1.00 98.44 268 PHE A C 1
ATOM 2047 O O . PHE A 1 268 ? -11.604 9.972 16.505 1.00 98.44 268 PHE A O 1
ATOM 2054 N N . THR A 1 269 ? -11.897 9.633 18.713 1.00 98.38 269 THR A N 1
ATOM 2055 C CA . THR A 1 269 ? -12.086 11.037 19.098 1.00 98.38 269 THR A CA 1
ATOM 2056 C C . THR A 1 269 ? -11.484 11.324 20.472 1.00 98.38 269 THR A C 1
ATOM 2058 O O . THR A 1 269 ? -11.357 10.433 21.313 1.00 98.38 269 THR A O 1
ATOM 2061 N N . SER A 1 270 ? -11.121 12.580 20.716 1.00 97.50 270 SER A N 1
ATOM 2062 C CA . SER A 1 270 ? -10.744 13.099 22.037 1.00 97.50 270 SER A CA 1
ATOM 2063 C C . SER A 1 270 ? -11.850 13.935 22.691 1.00 97.50 270 SER A C 1
ATOM 2065 O O . SER A 1 270 ? -11.725 14.330 23.848 1.00 97.50 270 SER A O 1
ATOM 2067 N N . SER A 1 271 ? -12.946 14.205 21.973 1.00 97.56 271 SER A N 1
ATOM 2068 C CA . SER A 1 271 ? -14.076 14.969 22.512 1.00 97.56 271 SER A CA 1
ATOM 2069 C C . SER A 1 271 ? -14.828 14.173 23.576 1.00 97.56 271 SER A C 1
ATOM 2071 O O . SER A 1 271 ? -14.967 12.953 23.471 1.00 97.56 271 SER A O 1
ATOM 2073 N N . ALA A 1 272 ? -15.333 14.861 24.601 1.00 97.38 272 ALA A N 1
ATOM 2074 C CA . ALA A 1 272 ? -16.171 14.236 25.619 1.00 97.38 272 ALA A CA 1
ATOM 2075 C C . ALA A 1 272 ? -17.451 13.651 24.998 1.00 97.38 272 ALA A C 1
ATOM 2077 O O . ALA A 1 272 ? -17.996 14.202 24.040 1.00 97.38 272 ALA A O 1
ATOM 2078 N N . GLY A 1 273 ? -17.932 12.541 25.556 1.00 97.38 273 GLY A N 1
ATOM 2079 C CA . GLY A 1 273 ? -19.084 11.814 25.034 1.00 97.38 273 GLY A CA 1
ATOM 2080 C C . GLY A 1 273 ? -19.880 11.082 26.109 1.00 97.38 273 GLY A C 1
ATOM 2081 O O . GLY A 1 273 ? -19.709 11.305 27.312 1.00 97.38 273 GLY A O 1
ATOM 2082 N N . LYS A 1 274 ? -20.755 10.181 25.657 1.00 97.88 274 LYS A N 1
ATOM 2083 C CA . LYS A 1 274 ? -21.568 9.300 26.501 1.00 97.88 274 LYS A CA 1
ATOM 2084 C C . LYS A 1 274 ? -21.355 7.841 26.120 1.00 97.88 274 LYS A C 1
ATOM 2086 O O . LYS A 1 274 ? -21.166 7.533 24.947 1.00 97.88 274 LYS A O 1
ATOM 2091 N N . VAL A 1 275 ? -21.433 6.959 27.107 1.00 98.00 275 VAL A N 1
ATOM 2092 C CA . VAL A 1 275 ? -21.297 5.513 26.929 1.00 98.00 275 VAL A CA 1
ATOM 2093 C C . VAL A 1 275 ? -22.349 4.770 27.751 1.00 98.00 275 VAL A C 1
ATOM 2095 O O . VAL A 1 275 ? -22.693 5.187 28.858 1.00 98.00 275 VAL A O 1
ATOM 2098 N N . ASN A 1 276 ? -22.885 3.688 27.184 1.00 97.56 276 ASN A N 1
ATOM 2099 C CA . ASN A 1 276 ? -23.897 2.838 27.808 1.00 97.56 276 ASN A CA 1
ATOM 2100 C C . ASN A 1 276 ? -23.301 1.508 28.283 1.00 97.56 276 ASN A C 1
ATOM 2102 O O . ASN A 1 276 ? -22.262 1.060 27.794 1.00 97.56 276 ASN A O 1
ATOM 2106 N N . ASN A 1 277 ? -24.011 0.849 29.201 1.00 95.81 277 ASN A N 1
ATOM 2107 C CA . ASN A 1 277 ? -23.690 -0.507 29.635 1.00 95.81 277 ASN A CA 1
ATOM 2108 C C . ASN A 1 277 ? -23.618 -1.455 28.426 1.00 95.81 277 ASN A C 1
ATOM 2110 O O . ASN A 1 277 ? -24.489 -1.430 27.557 1.00 95.81 277 ASN A O 1
ATOM 2114 N N . GLY A 1 278 ? -22.575 -2.277 28.369 1.00 94.31 278 GLY A N 1
ATOM 2115 C CA . GLY A 1 278 ? -22.296 -3.201 27.273 1.00 94.31 278 GLY A CA 1
ATOM 2116 C C . GLY A 1 278 ? -21.592 -2.586 26.058 1.00 94.31 278 GLY A C 1
ATOM 2117 O O . GLY A 1 278 ? -21.268 -3.321 25.131 1.00 94.31 278 GLY A O 1
ATOM 2118 N N . ASN A 1 279 ? -21.334 -1.272 26.016 1.00 98.50 279 ASN A N 1
ATOM 2119 C CA . ASN A 1 279 ? -20.518 -0.694 24.943 1.00 98.50 279 ASN A CA 1
ATOM 2120 C C . ASN A 1 279 ? -19.057 -1.133 25.059 1.00 98.50 279 ASN A C 1
ATOM 2122 O O . ASN A 1 279 ? -18.511 -1.226 26.162 1.00 98.50 279 ASN A O 1
ATOM 2126 N N . SER A 1 280 ? -18.421 -1.337 23.907 1.00 98.12 280 SER A N 1
ATOM 2127 C CA . SER A 1 280 ? -17.004 -1.652 23.825 1.00 98.12 280 SER A CA 1
ATOM 2128 C C . SER A 1 280 ? -16.168 -0.398 23.579 1.00 98.12 280 SER A C 1
ATOM 2130 O O . SER A 1 280 ? -16.573 0.491 22.825 1.00 98.12 280 SER A O 1
ATOM 2132 N N . VAL A 1 281 ? -15.012 -0.294 24.242 1.00 98.62 281 VAL A N 1
ATOM 2133 C CA . VAL A 1 281 ? -14.140 0.885 24.157 1.00 98.62 281 VAL A CA 1
ATOM 2134 C C . VAL A 1 281 ? -12.683 0.490 23.933 1.00 98.62 281 VAL A C 1
ATOM 2136 O O . VAL A 1 281 ? -12.149 -0.392 24.606 1.00 98.62 281 VAL A O 1
ATOM 2139 N N . LYS A 1 282 ? -12.024 1.187 23.003 1.00 98.69 282 LYS A N 1
ATOM 2140 C CA . LYS A 1 282 ? -10.570 1.149 22.769 1.00 98.69 282 LYS A CA 1
ATOM 2141 C C . LYS A 1 282 ? -9.991 2.546 22.907 1.00 98.69 282 LYS A C 1
ATOM 2143 O O . LYS A 1 282 ? -10.671 3.520 22.587 1.00 98.69 282 LYS A O 1
ATOM 2148 N N . VAL A 1 283 ? -8.724 2.644 23.293 1.00 98.69 283 VAL A N 1
ATOM 2149 C CA . VAL A 1 283 ? -7.959 3.896 23.249 1.00 98.69 283 VAL A CA 1
ATOM 2150 C C . VAL A 1 283 ? -6.754 3.778 22.327 1.00 98.69 283 VAL A C 1
ATOM 2152 O O . VAL A 1 283 ? -6.259 2.679 22.072 1.00 98.69 283 VAL A O 1
ATOM 2155 N N . ARG A 1 284 ? -6.276 4.910 21.809 1.00 98.56 284 ARG A N 1
ATOM 2156 C CA . ARG A 1 284 ? -5.053 4.975 21.004 1.00 98.56 284 ARG A CA 1
ATOM 2157 C C . ARG A 1 284 ? -4.263 6.257 21.250 1.00 98.56 284 ARG A C 1
ATOM 2159 O O . ARG A 1 284 ? -4.835 7.283 21.615 1.00 98.56 284 ARG A O 1
ATOM 2166 N N . HIS A 1 285 ? -2.965 6.205 20.967 1.00 98.31 285 HIS A N 1
ATOM 2167 C CA . HIS A 1 285 ? -2.081 7.372 20.897 1.00 98.31 285 HIS A CA 1
ATOM 2168 C C . HIS A 1 285 ? -0.916 7.131 19.932 1.00 98.31 285 HIS A C 1
ATOM 2170 O O . HIS A 1 285 ? -0.672 6.002 19.507 1.00 98.31 285 HIS A O 1
ATOM 2176 N N . THR A 1 286 ? -0.155 8.183 19.633 1.00 97.06 286 THR A N 1
ATOM 2177 C CA . THR A 1 286 ? 1.147 8.074 18.957 1.00 97.06 286 THR A CA 1
ATOM 2178 C C . THR A 1 286 ? 2.252 7.854 19.993 1.00 97.06 286 THR A C 1
ATOM 2180 O O . THR A 1 286 ? 2.354 8.613 20.958 1.00 97.06 286 THR A O 1
ATOM 2183 N N . SER A 1 287 ? 3.056 6.801 19.836 1.00 95.75 287 SER A N 1
ATOM 2184 C CA . SER A 1 287 ? 4.183 6.485 20.719 1.00 95.75 287 SER A CA 1
ATOM 2185 C C . SER A 1 287 ? 5.246 7.589 20.688 1.00 95.75 287 SER A C 1
ATOM 2187 O O . SER A 1 287 ? 5.279 8.432 19.787 1.00 95.75 287 SER A O 1
ATOM 2189 N N . SER A 1 288 ? 6.121 7.607 21.694 1.00 94.50 288 SER A N 1
ATOM 2190 C CA . SER A 1 288 ? 7.162 8.630 21.808 1.00 94.50 288 SER A CA 1
ATOM 2191 C C . SER A 1 288 ? 8.074 8.674 20.574 1.00 94.50 288 SER A C 1
ATOM 2193 O O . SER A 1 288 ? 8.385 7.655 19.960 1.00 94.50 288 SER A O 1
ATOM 2195 N N . SER A 1 289 ? 8.564 9.865 20.234 1.00 89.75 289 SER A N 1
ATOM 2196 C CA . SER A 1 289 ? 9.641 10.034 19.253 1.00 89.75 289 SER A CA 1
ATOM 2197 C C . SER A 1 289 ? 11.031 9.768 19.850 1.00 89.75 289 SER A C 1
ATOM 2199 O O . SER A 1 289 ? 12.031 9.846 19.141 1.00 89.75 289 SER A O 1
ATOM 2201 N N . GLN A 1 290 ? 11.114 9.504 21.159 1.00 90.00 290 GLN A N 1
ATOM 2202 C CA . GLN A 1 290 ? 12.342 9.167 21.879 1.00 90.00 290 GLN A CA 1
ATOM 2203 C C . GLN A 1 290 ? 12.384 7.665 22.174 1.00 90.00 290 GLN A C 1
ATOM 2205 O O . GLN A 1 290 ? 11.354 7.050 22.446 1.00 90.00 290 GLN A O 1
ATOM 2210 N N . ALA A 1 291 ? 13.578 7.074 22.147 1.00 90.31 291 ALA A N 1
ATOM 2211 C CA . ALA A 1 291 ? 13.782 5.668 22.488 1.00 90.31 291 ALA A CA 1
ATOM 2212 C C . ALA A 1 291 ? 13.613 5.416 23.995 1.00 90.31 291 ALA A C 1
ATOM 2214 O O . ALA A 1 291 ? 13.988 6.259 24.808 1.00 90.31 291 ALA A O 1
ATOM 2215 N N . LEU A 1 292 ? 13.110 4.231 24.360 1.00 93.06 292 LEU A N 1
ATOM 2216 C CA . LEU A 1 292 ? 12.880 3.803 25.750 1.00 93.06 292 LEU A CA 1
ATOM 2217 C C . LEU A 1 292 ? 11.966 4.734 26.572 1.00 93.06 292 LEU A C 1
ATOM 2219 O O . LEU A 1 292 ? 11.982 4.677 27.804 1.00 93.06 292 LEU A O 1
ATOM 2223 N N . ALA A 1 293 ? 11.148 5.548 25.906 1.00 95.12 293 ALA A N 1
ATOM 2224 C CA . ALA A 1 293 ? 10.239 6.506 26.520 1.00 95.12 293 ALA A CA 1
ATOM 2225 C C . ALA A 1 293 ? 8.790 6.008 26.457 1.00 95.12 293 ALA A C 1
ATOM 2227 O O . ALA A 1 293 ? 8.413 5.280 25.536 1.00 95.12 293 ALA A O 1
ATOM 2228 N N . SER A 1 294 ? 7.981 6.411 27.437 1.00 96.44 294 SER A N 1
ATOM 2229 C CA . SER A 1 294 ? 6.571 6.025 27.526 1.00 96.44 294 SER A CA 1
ATOM 2230 C C . SER A 1 294 ? 5.639 7.159 27.101 1.00 96.44 294 SER A C 1
ATOM 2232 O O . SER A 1 294 ? 5.826 8.297 27.524 1.00 96.44 294 SER A O 1
ATOM 2234 N N . THR A 1 295 ? 4.598 6.826 26.338 1.00 98.31 295 THR A N 1
ATOM 2235 C CA . THR A 1 295 ? 3.412 7.672 26.130 1.00 98.31 295 THR A CA 1
ATOM 2236 C C . THR A 1 295 ? 2.230 7.028 26.844 1.00 98.31 295 THR A C 1
ATOM 2238 O O . THR A 1 295 ? 2.081 5.808 26.792 1.00 98.31 295 THR A O 1
ATOM 2241 N N . THR A 1 296 ? 1.386 7.820 27.508 1.00 98.25 296 THR A N 1
ATOM 2242 C CA . THR A 1 296 ? 0.239 7.313 28.275 1.00 98.25 296 THR A CA 1
ATOM 2243 C C . THR A 1 296 ? -1.043 8.038 27.894 1.00 98.25 296 THR A C 1
ATOM 2245 O O . THR A 1 296 ? -1.072 9.265 27.822 1.00 98.25 296 THR A O 1
ATOM 2248 N N . THR A 1 297 ? -2.110 7.265 27.708 1.00 98.62 297 THR A N 1
ATOM 2249 C CA . THR A 1 297 ? -3.486 7.741 27.562 1.00 98.62 297 THR A CA 1
ATOM 2250 C C . THR A 1 297 ? -4.287 7.344 28.793 1.00 98.62 297 THR A C 1
ATOM 2252 O O . THR A 1 297 ? -4.217 6.194 29.225 1.00 98.62 297 THR A O 1
ATOM 2255 N N . THR A 1 298 ? -5.069 8.271 29.336 1.00 98.38 298 THR A N 1
ATOM 2256 C CA . THR A 1 298 ? -5.993 8.019 30.448 1.00 98.38 298 THR A CA 1
ATOM 2257 C C . THR A 1 298 ? -7.418 8.154 29.943 1.00 98.38 298 THR A C 1
ATOM 2259 O O . THR A 1 298 ? -7.787 9.225 29.470 1.00 98.38 298 THR A O 1
ATOM 2262 N N . LEU A 1 299 ? -8.212 7.092 30.066 1.00 98.50 299 LEU A N 1
ATOM 2263 C CA . LEU A 1 299 ? -9.647 7.107 29.805 1.00 98.50 299 LEU A CA 1
ATOM 2264 C C . LEU A 1 299 ? -10.399 7.238 31.125 1.00 98.50 299 LEU A C 1
ATOM 2266 O O . LEU A 1 299 ? -10.139 6.458 32.038 1.00 98.50 299 LEU A O 1
ATOM 2270 N N . THR A 1 300 ? -11.359 8.154 31.201 1.00 98.31 300 THR A N 1
ATOM 2271 C CA . THR A 1 300 ? -12.253 8.301 32.352 1.00 98.31 300 THR A CA 1
ATOM 2272 C C . THR A 1 300 ? -13.694 8.049 31.921 1.00 98.31 300 THR A C 1
ATOM 2274 O O . THR A 1 300 ? -14.176 8.680 30.982 1.00 98.31 300 THR A O 1
ATOM 2277 N N . ILE A 1 301 ? -14.391 7.149 32.618 1.00 98.38 301 ILE A N 1
ATOM 2278 C CA . ILE A 1 301 ? -15.818 6.862 32.439 1.00 98.38 301 ILE A CA 1
ATOM 2279 C C . ILE A 1 301 ? -16.505 6.999 33.793 1.00 98.38 301 ILE A C 1
ATOM 2281 O O . ILE A 1 301 ? -16.157 6.292 34.733 1.00 98.38 301 ILE A O 1
ATOM 2285 N N . GLY A 1 302 ? -17.469 7.912 33.917 1.00 96.19 302 GLY A N 1
ATOM 2286 C CA . GLY A 1 302 ? -18.264 8.034 35.146 1.00 96.19 302 GLY A CA 1
ATOM 2287 C C . GLY A 1 302 ? -17.451 8.317 36.419 1.00 96.19 302 GLY A C 1
ATOM 2288 O O . GLY A 1 302 ? -17.900 7.991 37.508 1.00 96.19 302 GLY A O 1
ATOM 2289 N N . GLY A 1 303 ? -16.242 8.876 36.289 1.00 94.56 303 GLY A N 1
ATOM 2290 C CA . GLY A 1 303 ? -15.300 9.098 37.397 1.00 94.56 303 GLY A CA 1
ATOM 2291 C C . GLY A 1 303 ? -14.271 7.979 37.611 1.00 94.56 303 GLY A C 1
ATOM 2292 O O . GLY A 1 303 ? -13.265 8.207 38.279 1.00 94.56 303 GLY A O 1
ATOM 2293 N N . VAL A 1 304 ? -14.452 6.807 36.997 1.00 97.75 304 VAL A N 1
ATOM 2294 C CA . VAL A 1 304 ? -13.490 5.695 37.029 1.00 97.75 304 VAL A CA 1
ATOM 2295 C C . VAL A 1 304 ? -12.479 5.859 35.899 1.00 97.75 304 VAL A C 1
ATOM 2297 O O . VAL A 1 304 ? -12.865 6.098 34.755 1.00 97.75 304 VAL A O 1
ATOM 2300 N N . SER A 1 305 ? -11.185 5.728 36.204 1.00 97.50 305 SER A N 1
ATOM 2301 C CA . SER A 1 305 ? -10.106 5.912 35.227 1.00 97.50 305 SER A CA 1
ATOM 2302 C C . SER A 1 305 ? -9.302 4.638 34.986 1.00 97.50 305 SER A C 1
ATOM 2304 O O . SER A 1 305 ? -8.948 3.937 35.930 1.00 97.50 305 SER A O 1
ATOM 2306 N N . GLY A 1 306 ? -8.934 4.407 33.728 1.00 97.44 306 GLY A N 1
ATOM 2307 C CA . GLY A 1 306 ? -7.976 3.385 33.310 1.00 97.44 306 GLY A CA 1
ATOM 2308 C C . GLY A 1 306 ? -6.910 3.986 32.397 1.00 97.44 306 GLY A C 1
ATOM 2309 O O . GLY A 1 306 ? -7.193 4.894 31.613 1.00 97.44 306 GLY A O 1
ATOM 2310 N N . THR A 1 307 ? -5.672 3.500 32.496 1.00 98.12 307 THR A N 1
ATOM 2311 C CA . THR A 1 307 ? -4.542 4.006 31.706 1.00 98.12 307 THR A CA 1
ATOM 2312 C C . THR A 1 307 ? -4.030 2.968 30.718 1.00 98.12 307 THR A C 1
ATOM 2314 O O . THR A 1 307 ? -3.991 1.776 31.012 1.00 98.12 307 THR A O 1
ATOM 2317 N N . PHE A 1 308 ? -3.622 3.439 29.542 1.00 98.56 308 PHE A N 1
ATOM 2318 C CA . PHE A 1 308 ? -2.921 2.668 28.523 1.00 98.56 308 PHE A CA 1
ATOM 2319 C C . PHE A 1 308 ? -1.587 3.343 28.212 1.00 98.56 308 PHE A C 1
ATOM 2321 O O . PHE A 1 308 ? -1.558 4.489 27.760 1.00 98.56 308 PHE A O 1
ATOM 2328 N N . SER A 1 309 ? -0.482 2.637 28.441 1.00 98.12 309 SER A N 1
ATOM 2329 C CA . SER A 1 309 ? 0.868 3.124 28.169 1.00 98.12 309 SER A CA 1
ATOM 2330 C C . SER A 1 309 ? 1.554 2.305 27.078 1.00 98.12 309 SER A C 1
ATOM 2332 O O . SER A 1 309 ? 1.459 1.075 27.070 1.00 98.12 309 SER A O 1
ATOM 2334 N N . SER A 1 310 ? 2.280 2.976 26.180 1.00 98.19 310 SER A N 1
ATOM 2335 C CA . SER A 1 310 ? 3.220 2.337 25.256 1.00 98.19 310 SER A CA 1
ATOM 2336 C C . SER A 1 310 ? 4.642 2.810 25.538 1.00 98.19 310 SER A C 1
ATOM 2338 O O . SER A 1 310 ? 4.875 4.007 25.698 1.00 98.19 310 SER A O 1
ATOM 2340 N N . LYS A 1 311 ? 5.597 1.875 25.614 1.00 97.25 311 LYS A N 1
ATOM 2341 C CA . LYS A 1 311 ? 7.029 2.169 25.767 1.00 97.25 311 LYS A CA 1
ATOM 2342 C C . LYS A 1 311 ? 7.787 1.819 24.495 1.00 97.25 311 LYS A C 1
ATOM 2344 O O . LYS A 1 311 ? 7.754 0.667 24.057 1.00 97.25 311 LYS A O 1
ATOM 2349 N N . THR A 1 312 ? 8.491 2.791 23.929 1.00 94.88 312 THR A N 1
ATOM 2350 C CA . THR A 1 312 ? 9.265 2.605 22.698 1.00 94.88 312 THR A CA 1
ATOM 2351 C C . THR A 1 312 ? 10.470 1.691 22.902 1.00 94.88 312 THR A C 1
ATOM 2353 O O . THR A 1 312 ? 11.058 1.622 23.987 1.00 94.88 312 THR A O 1
ATOM 2356 N N . ALA A 1 313 ? 10.854 0.976 21.846 1.00 90.50 313 ALA A N 1
ATOM 2357 C CA . ALA A 1 313 ? 12.084 0.195 21.814 1.00 90.50 313 ALA A CA 1
ATOM 2358 C C . ALA A 1 313 ? 13.342 1.091 21.847 1.00 90.50 313 ALA A C 1
ATOM 2360 O O . ALA A 1 313 ? 13.282 2.320 21.740 1.00 90.50 313 ALA A O 1
ATOM 2361 N N . LYS A 1 314 ? 14.516 0.462 21.982 1.00 90.44 314 LYS A N 1
ATOM 2362 C CA . LYS A 1 314 ? 15.792 1.122 21.681 1.00 90.44 314 LYS A CA 1
ATOM 2363 C C . LYS A 1 314 ? 15.809 1.499 20.194 1.00 90.44 314 LYS A C 1
ATOM 2365 O O . LYS A 1 314 ? 15.388 0.694 19.367 1.00 90.44 314 LYS A O 1
ATOM 2370 N N . ALA A 1 315 ? 16.309 2.692 19.872 1.00 87.38 315 ALA A N 1
ATOM 2371 C CA . ALA A 1 315 ? 16.445 3.123 18.486 1.00 87.38 315 ALA A CA 1
ATOM 2372 C C . ALA A 1 315 ? 17.423 2.218 17.723 1.00 87.38 315 ALA A C 1
ATOM 2374 O O . ALA A 1 315 ? 18.563 2.019 18.152 1.00 87.38 315 ALA A O 1
ATOM 2375 N N . ASP A 1 316 ? 16.964 1.727 16.580 1.00 89.56 316 ASP A N 1
ATOM 2376 C CA . ASP A 1 316 ? 17.713 0.976 15.591 1.00 89.56 316 ASP A CA 1
ATOM 2377 C C . ASP A 1 316 ? 17.657 1.716 14.251 1.00 89.56 316 ASP A C 1
ATOM 2379 O O . ASP A 1 316 ? 16.594 1.904 13.649 1.00 89.56 316 ASP A O 1
ATOM 2383 N N . THR A 1 317 ? 18.829 2.170 13.818 1.00 92.38 317 THR A N 1
ATOM 2384 C CA . THR A 1 317 ? 19.064 2.870 12.550 1.00 92.38 317 THR A CA 1
ATOM 2385 C C . THR A 1 317 ? 19.940 2.047 11.602 1.00 92.38 317 THR A C 1
ATOM 2387 O O . THR A 1 317 ? 20.479 2.573 10.625 1.00 92.38 317 THR A O 1
ATOM 2390 N N . THR A 1 318 ? 20.102 0.750 11.884 1.00 93.50 318 THR A N 1
ATOM 2391 C CA . THR A 1 318 ? 20.797 -0.200 11.017 1.00 93.50 318 THR A CA 1
ATOM 2392 C C . THR A 1 318 ? 19.770 -0.935 10.161 1.00 93.50 318 THR A C 1
ATOM 2394 O O . THR A 1 318 ? 19.029 -1.767 10.675 1.00 93.50 318 THR A O 1
ATOM 2397 N N . PRO A 1 319 ? 19.674 -0.635 8.855 1.00 96.25 319 PRO A N 1
ATOM 2398 C CA . PRO A 1 319 ? 18.740 -1.342 7.994 1.00 96.25 319 PRO A CA 1
ATOM 2399 C C . PRO A 1 319 ? 19.186 -2.786 7.768 1.00 96.25 319 PRO A C 1
ATOM 2401 O O . PRO A 1 319 ? 20.384 -3.091 7.772 1.00 96.25 319 PRO A O 1
ATOM 2404 N N . ASP A 1 320 ? 18.220 -3.651 7.460 1.00 95.75 320 ASP A N 1
ATOM 2405 C CA . ASP A 1 320 ? 18.530 -4.966 6.903 1.00 95.75 320 ASP A CA 1
ATOM 2406 C C . ASP A 1 320 ? 19.314 -4.800 5.596 1.00 95.75 320 ASP A C 1
ATOM 2408 O O . ASP A 1 320 ? 19.198 -3.795 4.886 1.00 95.75 320 ASP A O 1
ATOM 2412 N N . LYS A 1 321 ? 20.119 -5.805 5.244 1.00 95.19 321 LYS A N 1
ATOM 2413 C CA . LYS A 1 321 ? 20.900 -5.771 4.006 1.00 95.19 321 LYS A CA 1
ATOM 2414 C C . LYS A 1 321 ? 19.972 -5.629 2.794 1.00 95.19 321 LYS A C 1
ATOM 2416 O O . LYS A 1 321 ? 19.128 -6.484 2.551 1.00 95.19 321 LYS A O 1
ATOM 2421 N N . PHE A 1 322 ? 20.219 -4.608 1.980 1.00 96.88 322 PHE A N 1
ATOM 2422 C CA . PHE A 1 322 ? 19.502 -4.359 0.731 1.00 96.88 322 PHE A CA 1
ATOM 2423 C C . PHE A 1 322 ? 20.466 -4.239 -0.457 1.00 96.88 322 PHE A C 1
ATOM 2425 O O . PHE A 1 322 ? 21.666 -4.012 -0.282 1.00 96.88 322 PHE A O 1
ATOM 2432 N N . ASN A 1 323 ? 19.967 -4.435 -1.679 1.00 96.75 323 ASN A N 1
ATOM 2433 C CA . ASN A 1 323 ? 20.761 -4.344 -2.905 1.00 96.75 323 ASN A CA 1
ATOM 2434 C C . ASN A 1 323 ? 19.955 -3.740 -4.065 1.00 96.75 323 ASN A C 1
ATOM 2436 O O . ASN A 1 323 ? 18.729 -3.726 -4.046 1.00 96.75 323 ASN A O 1
ATOM 2440 N N . PHE A 1 324 ? 20.661 -3.248 -5.084 1.00 97.94 324 PHE A N 1
ATOM 2441 C CA . PHE A 1 324 ? 20.068 -2.882 -6.367 1.00 97.94 324 PHE A CA 1
ATOM 2442 C C . PHE A 1 324 ? 20.646 -3.793 -7.449 1.00 97.94 324 PHE A C 1
ATOM 2444 O O . PHE A 1 324 ? 21.858 -4.014 -7.495 1.00 97.94 324 PHE A O 1
ATOM 2451 N N . ALA A 1 325 ? 19.793 -4.304 -8.336 1.00 97.69 325 ALA A N 1
ATOM 2452 C CA . ALA A 1 325 ? 20.254 -5.069 -9.489 1.00 97.69 325 ALA A CA 1
ATOM 2453 C C . ALA A 1 325 ? 21.071 -4.173 -10.437 1.00 97.69 325 ALA A C 1
ATOM 2455 O O . ALA A 1 325 ? 20.662 -3.055 -10.760 1.00 97.69 325 ALA A O 1
ATOM 2456 N N . ALA A 1 326 ? 22.226 -4.669 -10.882 1.00 97.50 326 ALA A N 1
ATOM 2457 C CA . ALA A 1 326 ? 23.056 -3.988 -11.869 1.00 97.50 326 ALA A CA 1
ATOM 2458 C C . ALA A 1 326 ? 22.385 -3.992 -13.251 1.00 97.50 326 ALA A C 1
ATOM 2460 O O . ALA A 1 326 ? 21.759 -4.979 -13.640 1.00 97.50 326 ALA A O 1
ATOM 2461 N N . LYS A 1 327 ? 22.568 -2.917 -14.024 1.00 97.44 327 LYS A N 1
ATOM 2462 C CA . LYS A 1 327 ? 22.192 -2.867 -15.442 1.00 97.44 327 LYS A CA 1
ATOM 2463 C C . LYS A 1 327 ? 23.403 -3.104 -16.332 1.00 97.44 327 LYS A C 1
ATOM 2465 O O . LYS A 1 327 ? 24.423 -2.432 -16.200 1.00 97.44 327 LYS A O 1
ATOM 2470 N N . THR A 1 328 ? 23.274 -4.022 -17.277 1.00 95.75 328 THR A N 1
ATOM 2471 C CA . THR A 1 328 ? 24.278 -4.290 -18.313 1.00 95.75 328 THR A CA 1
ATOM 2472 C C . THR A 1 328 ? 23.765 -3.830 -19.673 1.00 95.75 328 THR A C 1
ATOM 2474 O O . THR A 1 328 ? 22.563 -3.654 -19.864 1.00 95.75 328 THR A O 1
ATOM 2477 N N . ASN A 1 329 ? 24.682 -3.601 -20.617 1.00 93.38 329 ASN A N 1
ATOM 2478 C CA . ASN A 1 329 ? 24.368 -3.128 -21.969 1.00 93.38 329 ASN A CA 1
ATOM 2479 C C . ASN A 1 329 ? 23.558 -1.822 -22.003 1.00 93.38 329 ASN A C 1
ATOM 2481 O O . ASN A 1 329 ? 22.756 -1.601 -22.909 1.00 93.38 329 ASN A O 1
ATOM 2485 N N . ALA A 1 330 ? 23.783 -0.935 -21.030 1.00 94.38 330 ALA A N 1
ATOM 2486 C CA . ALA A 1 330 ? 23.106 0.353 -20.991 1.00 94.38 330 ALA A CA 1
ATOM 2487 C C . ALA A 1 330 ? 23.483 1.200 -22.229 1.00 94.38 330 ALA A C 1
ATOM 2489 O O . ALA A 1 330 ? 24.670 1.256 -22.584 1.00 94.38 330 ALA A O 1
ATOM 2490 N N . PRO A 1 331 ? 22.518 1.877 -22.883 1.00 92.44 331 PRO A N 1
ATOM 2491 C CA . PRO A 1 331 ? 22.813 2.882 -23.903 1.00 92.44 331 PRO A CA 1
ATOM 2492 C C . PRO A 1 331 ? 23.701 3.992 -23.345 1.00 92.44 331 PRO A C 1
ATOM 2494 O O . PRO A 1 331 ? 23.622 4.310 -22.158 1.00 92.44 331 PRO A O 1
ATOM 2497 N N . LEU A 1 332 ? 24.551 4.580 -24.184 1.00 93.69 332 LEU A N 1
ATOM 2498 C CA . LEU A 1 332 ? 25.483 5.635 -23.771 1.00 93.69 332 LEU A CA 1
ATOM 2499 C C . LEU A 1 332 ? 24.739 6.919 -23.394 1.00 93.69 332 LEU A C 1
ATOM 2501 O O . LEU A 1 332 ? 23.778 7.281 -24.065 1.00 93.69 332 LEU A O 1
ATOM 2505 N N . SER A 1 333 ? 25.209 7.624 -22.362 1.00 94.81 333 SER A N 1
ATOM 2506 C CA . SER A 1 333 ? 24.675 8.932 -21.945 1.00 94.81 333 SER A CA 1
ATOM 2507 C C . SER A 1 333 ? 23.153 8.958 -21.717 1.00 94.81 333 SER A C 1
ATOM 2509 O O . SER A 1 333 ? 22.494 9.954 -22.009 1.00 94.81 333 SER A O 1
ATOM 2511 N N . THR A 1 334 ? 22.575 7.870 -21.203 1.00 96.94 334 THR A N 1
ATOM 2512 C CA . THR A 1 334 ? 21.129 7.761 -20.939 1.00 96.94 334 THR A CA 1
ATOM 2513 C C . THR A 1 334 ? 20.838 7.627 -19.454 1.00 96.94 334 THR A C 1
ATOM 2515 O O . THR A 1 334 ? 21.634 7.065 -18.701 1.00 96.94 334 THR A O 1
ATOM 2518 N N . LEU A 1 335 ? 19.683 8.131 -19.018 1.00 98.00 335 LEU A N 1
ATOM 2519 C CA . LEU A 1 335 ? 19.243 7.993 -17.633 1.00 98.00 335 LEU A CA 1
ATOM 2520 C C . LEU A 1 335 ? 18.942 6.522 -17.312 1.00 98.00 335 LEU A C 1
ATOM 2522 O O . LEU A 1 335 ? 18.208 5.847 -18.031 1.00 98.00 335 LEU A O 1
ATOM 2526 N N . GLN A 1 336 ? 19.504 6.036 -16.213 1.00 98.31 336 GLN A N 1
ATOM 2527 C CA . GLN A 1 336 ? 19.340 4.683 -15.706 1.00 98.31 336 GLN A CA 1
ATOM 2528 C C . GLN A 1 336 ? 18.729 4.728 -14.313 1.00 98.31 336 GLN A C 1
ATOM 2530 O O . GLN A 1 336 ? 19.327 5.269 -13.388 1.00 98.31 336 GLN A O 1
ATOM 2535 N N . GLU A 1 337 ? 17.561 4.110 -14.156 1.00 98.31 337 GLU A N 1
ATOM 2536 C CA . GLU A 1 337 ? 16.892 3.949 -12.863 1.00 98.31 337 GLU A CA 1
ATOM 2537 C C . GLU A 1 337 ? 17.022 2.508 -12.359 1.00 98.31 337 GLU A C 1
ATOM 2539 O O . GLU A 1 337 ? 16.897 1.558 -13.135 1.00 98.31 337 GLU A O 1
ATOM 2544 N N . SER A 1 338 ? 17.277 2.342 -11.066 1.00 98.44 338 SER A N 1
ATOM 2545 C CA . SER A 1 338 ? 17.261 1.042 -10.380 1.00 98.44 338 SER A CA 1
ATOM 2546 C C . SER A 1 338 ? 15.833 0.508 -10.185 1.00 98.44 338 SER A C 1
ATOM 2548 O O . SER A 1 338 ? 14.860 1.209 -10.454 1.00 98.44 338 SER A O 1
ATOM 2550 N N . GLY A 1 339 ? 15.692 -0.730 -9.701 1.00 97.19 339 GLY A N 1
ATOM 2551 C CA . GLY A 1 339 ? 14.427 -1.197 -9.122 1.00 97.19 339 GLY A CA 1
ATOM 2552 C C . GLY A 1 339 ? 14.116 -0.502 -7.789 1.00 97.19 339 GLY A C 1
ATOM 2553 O O . GLY A 1 339 ? 14.995 0.107 -7.180 1.00 97.19 339 GLY A O 1
ATOM 2554 N N . VAL A 1 340 ? 12.867 -0.598 -7.332 1.00 97.88 340 VAL A N 1
ATOM 2555 C CA . VAL A 1 340 ? 12.447 -0.071 -6.024 1.00 97.88 340 VAL A CA 1
ATOM 2556 C C . VAL A 1 340 ? 12.819 -1.061 -4.921 1.00 97.88 340 VAL A C 1
ATOM 2558 O O . VAL A 1 340 ? 12.597 -2.261 -5.063 1.00 97.88 340 VAL A O 1
ATOM 2561 N N . VAL A 1 341 ? 13.362 -0.553 -3.817 1.00 97.69 341 VAL A N 1
ATOM 2562 C CA . VAL A 1 341 ? 13.745 -1.330 -2.633 1.00 97.69 341 VAL A CA 1
ATOM 2563 C C . VAL A 1 341 ? 12.993 -0.798 -1.419 1.00 97.69 341 VAL A C 1
ATOM 2565 O O . VAL A 1 341 ? 13.045 0.396 -1.146 1.00 97.69 341 VAL A O 1
ATOM 2568 N N . THR A 1 342 ? 12.325 -1.664 -0.663 1.00 97.44 342 THR A N 1
ATOM 2569 C CA . THR A 1 342 ? 11.717 -1.298 0.626 1.00 97.44 342 THR A CA 1
ATOM 2570 C C . THR A 1 342 ? 12.753 -1.415 1.739 1.00 97.44 342 THR A C 1
ATOM 2572 O O . THR A 1 342 ? 13.420 -2.440 1.857 1.00 97.44 342 THR A O 1
ATOM 2575 N N . ILE A 1 343 ? 12.890 -0.382 2.569 1.00 96.75 343 ILE A N 1
ATOM 2576 C CA . ILE A 1 343 ? 13.820 -0.399 3.702 1.00 96.75 343 ILE A CA 1
ATOM 2577 C C . ILE A 1 343 ? 13.173 -1.058 4.925 1.00 96.75 343 ILE A C 1
ATOM 2579 O O . ILE A 1 343 ? 12.136 -0.606 5.416 1.00 96.75 343 ILE A O 1
ATOM 2583 N N . THR A 1 344 ? 13.817 -2.103 5.443 1.00 94.94 344 THR A N 1
ATOM 2584 C CA . THR A 1 344 ? 13.430 -2.840 6.658 1.00 94.94 344 THR A CA 1
ATOM 2585 C C . THR A 1 344 ? 14.562 -2.809 7.699 1.00 94.94 344 THR A C 1
ATOM 2587 O O . THR A 1 344 ? 15.562 -2.117 7.511 1.00 94.94 344 THR A O 1
ATOM 2590 N N . GLY A 1 345 ? 14.397 -3.490 8.834 1.00 92.50 345 GLY A N 1
ATOM 2591 C CA . GLY A 1 345 ? 15.396 -3.571 9.914 1.00 92.50 345 GLY A CA 1
ATOM 2592 C C . GLY A 1 345 ? 15.397 -2.397 10.899 1.00 92.50 345 GLY A C 1
ATOM 2593 O O . GLY A 1 345 ? 15.520 -2.613 12.093 1.00 92.50 345 GLY A O 1
ATOM 2594 N N . ILE A 1 346 ? 15.128 -1.172 10.443 1.00 92.69 346 ILE A N 1
ATOM 2595 C CA . ILE A 1 346 ? 15.085 0.019 11.314 1.00 92.69 346 ILE A CA 1
ATOM 2596 C C . ILE A 1 346 ? 13.759 0.167 12.077 1.00 92.69 346 ILE A C 1
ATOM 2598 O O . ILE A 1 346 ? 12.720 -0.314 11.611 1.00 92.69 346 ILE A O 1
ATOM 2602 N N . ASN A 1 347 ? 13.786 0.896 13.199 1.00 88.44 347 ASN A N 1
ATOM 2603 C CA . ASN A 1 347 ? 12.601 1.312 13.977 1.00 88.44 347 ASN A CA 1
ATOM 2604 C C . ASN A 1 347 ? 12.608 2.809 14.376 1.00 88.44 347 ASN A C 1
ATOM 2606 O O . ASN A 1 347 ? 11.750 3.261 15.136 1.00 88.44 347 ASN A O 1
ATOM 2610 N N . ALA A 1 348 ? 13.582 3.576 13.875 1.00 87.12 348 ALA A N 1
ATOM 2611 C CA . ALA A 1 348 ? 13.734 5.008 14.120 1.00 87.12 348 ALA A CA 1
ATOM 2612 C C . ALA A 1 348 ? 14.046 5.762 12.809 1.00 87.12 348 ALA A C 1
ATOM 2614 O O . ALA A 1 348 ? 14.625 5.164 11.890 1.00 87.12 348 ALA A O 1
ATOM 2615 N N . PRO A 1 349 ? 13.712 7.068 12.704 1.00 89.69 349 PRO A N 1
ATOM 2616 C CA . PRO A 1 349 ? 14.081 7.889 11.553 1.00 89.69 349 PRO A CA 1
ATOM 2617 C C . PRO A 1 349 ? 15.581 7.796 11.268 1.00 89.69 349 PRO A C 1
ATOM 2619 O O . PRO A 1 349 ? 16.419 8.144 12.101 1.00 89.69 349 PRO A O 1
ATOM 2622 N N . THR A 1 350 ? 15.922 7.292 10.086 1.00 93.81 350 THR A N 1
ATOM 2623 C CA . THR A 1 350 ? 17.292 6.925 9.730 1.00 93.81 350 THR A CA 1
ATOM 2624 C C . THR A 1 350 ? 17.814 7.847 8.627 1.00 93.81 350 THR A C 1
ATOM 2626 O O . THR A 1 350 ? 17.139 8.007 7.609 1.00 93.81 350 THR A O 1
ATOM 2629 N N . PRO A 1 351 ? 19.000 8.466 8.782 1.00 97.06 351 PRO A N 1
ATOM 2630 C CA . PRO A 1 351 ? 19.576 9.329 7.754 1.00 97.06 351 PRO A CA 1
ATOM 2631 C C . PRO A 1 351 ? 19.827 8.589 6.438 1.00 97.06 351 PRO A C 1
ATOM 2633 O O . PRO A 1 351 ? 20.346 7.470 6.437 1.00 97.06 351 PRO A O 1
ATOM 2636 N N . VAL A 1 352 ? 19.531 9.242 5.316 1.00 98.19 352 VAL A N 1
ATOM 2637 C CA . VAL A 1 352 ? 19.812 8.747 3.964 1.00 98.19 352 VAL A CA 1
ATOM 2638 C C . VAL A 1 352 ? 20.588 9.777 3.153 1.00 98.19 352 VAL A C 1
ATOM 2640 O O . VAL A 1 352 ? 20.348 10.980 3.237 1.00 98.19 352 VAL A O 1
ATOM 2643 N N . SER A 1 353 ? 21.556 9.300 2.376 1.00 98.00 353 SER A N 1
ATOM 2644 C CA . SER A 1 353 ? 22.366 10.119 1.470 1.00 98.00 353 SER A CA 1
ATOM 2645 C C . SER A 1 353 ? 22.790 9.308 0.251 1.00 98.00 353 SER A C 1
ATOM 2647 O O . SER A 1 353 ? 22.809 8.075 0.286 1.00 98.00 353 SER A O 1
ATOM 2649 N N . VAL A 1 354 ? 23.134 9.996 -0.834 1.00 98.50 354 VAL A N 1
ATOM 2650 C CA . VAL A 1 354 ? 23.524 9.373 -2.100 1.00 98.50 354 VAL A CA 1
ATOM 2651 C C . VAL A 1 354 ? 24.837 9.961 -2.612 1.00 98.50 354 VAL A C 1
ATOM 2653 O O . VAL A 1 354 ? 25.156 11.124 -2.377 1.00 98.50 354 VAL A O 1
ATOM 2656 N N . THR A 1 355 ? 25.620 9.160 -3.328 1.00 98.25 355 THR A N 1
ATOM 2657 C CA . THR A 1 355 ? 26.811 9.616 -4.058 1.00 98.25 355 THR A CA 1
ATOM 2658 C C . THR A 1 355 ? 26.821 8.998 -5.452 1.00 98.25 355 THR A C 1
ATOM 2660 O O . THR A 1 355 ? 26.499 7.819 -5.605 1.00 98.25 355 THR A O 1
ATOM 2663 N N . GLY A 1 356 ? 27.198 9.775 -6.473 1.00 96.38 356 GLY A N 1
ATOM 2664 C CA . GLY A 1 356 ? 27.266 9.300 -7.863 1.00 96.38 356 GLY A CA 1
ATOM 2665 C C . GLY A 1 356 ? 25.900 9.125 -8.540 1.00 96.38 356 GLY A C 1
ATOM 2666 O O . GLY A 1 356 ? 25.763 8.307 -9.446 1.00 96.38 356 GLY A O 1
ATOM 2667 N N . GLY A 1 357 ? 24.870 9.832 -8.074 1.00 97.75 357 GLY A N 1
ATOM 2668 C CA . GLY A 1 357 ? 23.517 9.785 -8.624 1.00 97.75 357 GLY A CA 1
ATOM 2669 C C . GLY A 1 357 ? 22.521 10.526 -7.738 1.00 97.75 357 GLY A C 1
ATOM 2670 O O . GLY A 1 357 ? 22.914 11.292 -6.861 1.00 97.75 357 GLY A O 1
ATOM 2671 N N . GLU A 1 358 ? 21.242 10.257 -7.957 1.00 98.62 358 GLU A N 1
ATOM 2672 C CA . GLU A 1 358 ? 20.117 10.805 -7.198 1.00 98.62 358 GLU A CA 1
ATOM 2673 C C . GLU A 1 358 ? 19.294 9.659 -6.603 1.00 98.62 358 GLU A C 1
ATOM 2675 O O . GLU A 1 358 ? 19.313 8.537 -7.118 1.00 98.62 358 GLU A O 1
ATOM 2680 N N . TYR A 1 359 ? 18.536 9.937 -5.547 1.00 98.69 359 TYR A N 1
ATOM 2681 C CA . TYR A 1 359 ? 17.575 8.996 -4.974 1.00 98.69 359 TYR A CA 1
ATOM 2682 C C . TYR A 1 359 ? 16.213 9.657 -4.800 1.00 98.69 359 TYR A C 1
ATOM 2684 O O . TYR A 1 359 ? 16.116 10.878 -4.714 1.00 98.69 359 TYR A O 1
ATOM 2692 N N . ARG A 1 360 ? 15.163 8.845 -4.723 1.00 98.25 360 ARG A N 1
ATOM 2693 C CA . ARG A 1 360 ? 13.844 9.269 -4.250 1.00 98.25 360 ARG A CA 1
ATOM 2694 C C . ARG A 1 360 ? 13.352 8.349 -3.146 1.00 98.25 360 ARG A C 1
ATOM 2696 O O . ARG A 1 360 ? 13.703 7.167 -3.126 1.00 98.25 360 ARG A O 1
ATOM 2703 N N . ILE A 1 361 ? 12.525 8.903 -2.266 1.00 98.00 361 ILE A N 1
ATOM 2704 C CA . ILE A 1 361 ? 11.786 8.170 -1.237 1.00 98.00 361 ILE A CA 1
ATOM 2705 C C . ILE A 1 361 ? 10.316 8.132 -1.660 1.00 98.00 361 ILE A C 1
ATOM 2707 O O . ILE A 1 361 ? 9.722 9.170 -1.962 1.00 98.00 361 ILE A O 1
ATOM 2711 N N . ASN A 1 362 ? 9.727 6.940 -1.678 1.00 96.25 362 ASN A N 1
ATOM 2712 C CA . ASN A 1 362 ? 8.381 6.660 -2.166 1.00 96.25 362 ASN A CA 1
ATOM 2713 C C . ASN A 1 362 ? 8.177 7.274 -3.567 1.00 96.25 362 ASN A C 1
ATOM 2715 O O . ASN A 1 362 ? 9.011 7.090 -4.454 1.00 96.25 362 ASN A O 1
ATOM 2719 N N . SER A 1 363 ? 7.095 8.027 -3.761 1.00 92.75 363 SER A N 1
ATOM 2720 C CA . SER A 1 363 ? 6.779 8.716 -5.021 1.00 92.75 363 SER A CA 1
ATOM 2721 C C . SER A 1 363 ? 7.295 10.161 -5.075 1.00 92.75 363 SER A C 1
ATOM 2723 O O . SER A 1 363 ? 6.814 10.949 -5.886 1.00 92.75 363 SER A O 1
ATOM 2725 N N . GLY A 1 364 ? 8.234 10.536 -4.199 1.00 95.00 364 GLY A N 1
ATOM 2726 C CA . GLY A 1 364 ? 8.823 11.874 -4.173 1.00 95.00 364 GLY A CA 1
ATOM 2727 C C . GLY A 1 364 ? 9.713 12.182 -5.385 1.00 95.00 364 GLY A C 1
ATOM 2728 O O . GLY A 1 364 ? 10.018 11.315 -6.210 1.00 95.00 364 GLY A O 1
ATOM 2729 N N . ALA A 1 365 ? 10.160 13.436 -5.471 1.00 97.06 365 ALA A N 1
ATOM 2730 C CA . ALA A 1 365 ? 11.138 13.861 -6.466 1.00 97.06 365 ALA A CA 1
ATOM 2731 C C . ALA A 1 365 ? 12.515 13.227 -6.206 1.00 97.06 365 ALA A C 1
ATOM 2733 O O . ALA A 1 365 ? 12.888 12.958 -5.062 1.00 97.06 365 ALA A O 1
ATOM 2734 N N . TYR A 1 366 ? 13.280 13.016 -7.277 1.00 98.31 366 TYR A N 1
ATOM 2735 C CA . TYR A 1 366 ? 14.683 12.630 -7.160 1.00 98.31 366 TYR A CA 1
ATOM 2736 C C . TYR A 1 366 ? 15.514 13.806 -6.650 1.00 98.31 366 TYR A C 1
ATOM 2738 O O . TYR A 1 366 ? 15.319 14.941 -7.078 1.00 98.31 366 TYR A O 1
ATOM 2746 N N . THR A 1 367 ? 16.435 13.525 -5.734 1.00 98.31 367 THR A N 1
ATOM 2747 C CA . THR A 1 367 ? 17.281 14.529 -5.091 1.00 98.31 367 THR A CA 1
ATOM 2748 C C . THR A 1 367 ? 18.667 13.970 -4.773 1.00 98.31 367 THR A C 1
ATOM 2750 O O . THR A 1 367 ? 18.870 12.756 -4.663 1.00 98.31 367 THR A O 1
ATOM 2753 N N . THR A 1 368 ? 19.633 14.869 -4.613 1.00 98.00 368 THR A N 1
ATOM 2754 C CA . THR A 1 368 ? 20.967 14.593 -4.057 1.00 98.00 368 THR A CA 1
ATOM 2755 C C . THR A 1 368 ? 21.085 15.014 -2.591 1.00 98.00 368 THR A C 1
ATOM 2757 O O . THR A 1 368 ? 22.067 14.678 -1.930 1.00 98.00 368 THR A O 1
ATOM 2760 N N . VAL A 1 369 ? 20.095 15.745 -2.070 1.00 97.94 369 VAL A N 1
ATOM 2761 C CA . VAL A 1 369 ? 20.111 16.308 -0.717 1.00 97.94 369 VAL A CA 1
ATOM 2762 C C . VAL A 1 369 ? 19.905 15.198 0.316 1.00 97.94 369 VAL A C 1
ATOM 2764 O O . VAL A 1 369 ? 19.066 14.310 0.137 1.00 97.94 369 VAL A O 1
ATOM 2767 N N . ALA A 1 370 ? 20.679 15.237 1.404 1.00 97.38 370 ALA A N 1
ATOM 2768 C CA . ALA A 1 370 ? 20.516 14.307 2.517 1.00 97.38 370 ALA A CA 1
ATOM 2769 C C . ALA A 1 370 ? 19.111 14.423 3.130 1.00 97.38 370 ALA A C 1
ATOM 2771 O O . ALA A 1 370 ? 18.544 15.511 3.210 1.00 97.38 370 ALA A O 1
ATOM 2772 N N . GLY A 1 371 ? 18.561 13.296 3.570 1.00 96.19 371 GLY A N 1
ATOM 2773 C CA . GLY A 1 371 ? 17.210 13.220 4.116 1.00 96.19 371 GLY A CA 1
ATOM 2774 C C . GLY A 1 371 ? 17.097 12.197 5.235 1.00 96.19 371 GLY A C 1
ATOM 2775 O O . GLY A 1 371 ? 18.095 11.682 5.743 1.00 96.19 371 GLY A O 1
ATOM 2776 N N . THR A 1 372 ? 15.863 11.881 5.603 1.00 94.62 372 THR A N 1
ATOM 2777 C CA . THR A 1 372 ? 15.533 10.829 6.565 1.00 94.62 372 THR A CA 1
ATOM 2778 C C . THR A 1 372 ? 14.544 9.859 5.941 1.00 94.62 372 THR A C 1
ATOM 2780 O O . THR A 1 372 ? 13.710 10.241 5.121 1.00 94.62 372 THR A O 1
ATOM 2783 N N . LEU A 1 373 ? 14.647 8.591 6.323 1.00 93.81 373 LEU A N 1
ATOM 2784 C CA . LEU A 1 373 ? 13.685 7.565 5.960 1.00 93.81 373 LEU A CA 1
ATOM 2785 C C . LEU A 1 373 ? 13.157 6.852 7.197 1.00 93.81 373 LEU A C 1
ATOM 2787 O O . LEU A 1 373 ? 13.831 6.760 8.223 1.00 93.81 373 LEU A O 1
ATOM 2791 N N . ASN A 1 374 ? 11.939 6.346 7.071 1.00 92.19 374 ASN A N 1
ATOM 2792 C CA . ASN A 1 374 ? 11.280 5.529 8.076 1.00 92.19 374 ASN A CA 1
ATOM 2793 C C . ASN A 1 374 ? 11.192 4.079 7.595 1.00 92.19 374 ASN A C 1
ATOM 2795 O O . ASN A 1 374 ? 11.292 3.795 6.395 1.00 92.19 374 ASN A O 1
ATOM 2799 N N . ARG A 1 375 ? 10.975 3.157 8.537 1.00 92.25 375 ARG A N 1
ATOM 2800 C CA . ARG A 1 375 ? 10.713 1.745 8.237 1.00 92.25 375 ARG A CA 1
ATOM 2801 C C . ARG A 1 375 ? 9.596 1.628 7.194 1.00 92.25 375 ARG A C 1
ATOM 2803 O O . ARG A 1 375 ? 8.582 2.315 7.282 1.00 92.25 375 ARG A O 1
ATOM 2810 N N . GLY A 1 376 ? 9.790 0.768 6.199 1.00 93.56 376 GLY A N 1
ATOM 2811 C CA . GLY A 1 376 ? 8.820 0.532 5.131 1.00 93.56 376 GLY A CA 1
ATOM 2812 C C . GLY A 1 376 ? 8.823 1.579 4.016 1.00 93.56 376 GLY A C 1
ATOM 2813 O O . GLY A 1 376 ? 8.064 1.439 3.062 1.00 93.56 376 GLY A O 1
ATOM 2814 N N . ASN A 1 377 ? 9.661 2.620 4.081 1.00 96.88 377 ASN A N 1
ATOM 2815 C CA . ASN A 1 377 ? 9.833 3.519 2.943 1.00 96.88 377 ASN A CA 1
ATOM 2816 C C . ASN A 1 377 ? 10.458 2.787 1.752 1.00 96.88 377 ASN A C 1
ATOM 2818 O O . ASN A 1 377 ? 11.397 2.003 1.897 1.00 96.88 377 ASN A O 1
ATOM 2822 N N . ASN A 1 378 ? 9.951 3.102 0.565 1.00 97.62 378 ASN A N 1
ATOM 2823 C CA . ASN A 1 378 ? 10.482 2.626 -0.701 1.00 97.62 378 ASN A CA 1
ATOM 2824 C C . ASN A 1 378 ? 11.556 3.591 -1.201 1.00 97.62 378 ASN A C 1
ATOM 2826 O O . ASN A 1 378 ? 11.353 4.800 -1.186 1.00 97.62 378 ASN A O 1
ATOM 2830 N N . VAL A 1 379 ? 12.687 3.081 -1.672 1.00 98.00 379 VAL A N 1
ATOM 2831 C CA . VAL A 1 379 ? 13.773 3.882 -2.239 1.00 98.00 379 VAL A CA 1
ATOM 2832 C C . VAL A 1 379 ? 14.108 3.419 -3.646 1.00 98.00 379 VAL A C 1
ATOM 2834 O O . VAL A 1 379 ? 14.076 2.230 -3.960 1.00 98.00 379 VAL A O 1
ATOM 2837 N N . GLN A 1 380 ? 14.456 4.372 -4.501 1.00 98.50 380 GLN A N 1
ATOM 2838 C CA . GLN A 1 380 ? 14.958 4.108 -5.843 1.00 98.50 380 GLN A CA 1
ATOM 2839 C C . GLN A 1 380 ? 16.056 5.112 -6.161 1.00 98.50 380 GLN A C 1
ATOM 2841 O O . GLN A 1 380 ? 15.907 6.305 -5.899 1.00 98.50 380 GLN A O 1
ATOM 2846 N N . VAL A 1 381 ? 17.148 4.633 -6.745 1.00 98.69 381 VAL A N 1
ATOM 2847 C CA . VAL A 1 381 ? 18.263 5.470 -7.201 1.00 98.69 381 VAL A CA 1
ATOM 2848 C C . VAL A 1 381 ? 18.351 5.539 -8.717 1.00 98.69 381 VAL A C 1
ATOM 2850 O O . VAL A 1 381 ? 17.897 4.620 -9.410 1.00 98.69 381 VAL A O 1
ATOM 2853 N N . ARG A 1 382 ? 18.964 6.609 -9.228 1.00 98.62 382 ARG A N 1
ATOM 2854 C CA . ARG A 1 382 ? 19.239 6.794 -10.655 1.00 98.62 382 ARG A CA 1
ATOM 2855 C C . ARG A 1 382 ? 20.549 7.538 -10.924 1.00 98.62 382 ARG A C 1
ATOM 2857 O O . ARG A 1 382 ? 21.027 8.287 -10.076 1.00 98.62 382 ARG A O 1
ATOM 2864 N N . HIS A 1 383 ? 21.097 7.355 -12.123 1.00 98.62 383 HIS A N 1
ATOM 2865 C CA . HIS A 1 383 ? 22.215 8.136 -12.671 1.00 98.62 383 HIS A CA 1
ATOM 2866 C C . HIS A 1 383 ? 22.192 8.140 -14.203 1.00 98.62 383 HIS A C 1
ATOM 2868 O O . HIS A 1 383 ? 21.492 7.336 -14.812 1.00 98.62 383 HIS A O 1
ATOM 2874 N N . THR A 1 384 ? 23.010 8.978 -14.839 1.00 98.44 384 THR A N 1
ATOM 2875 C CA . THR A 1 384 ? 23.281 8.902 -16.287 1.00 98.44 384 THR A CA 1
ATOM 2876 C C . THR A 1 384 ? 24.410 7.906 -16.561 1.00 98.44 384 THR A C 1
ATOM 2878 O O . THR A 1 384 ? 25.453 7.963 -15.911 1.00 98.44 384 THR A O 1
ATOM 2881 N N . SER A 1 385 ? 24.204 6.966 -17.487 1.00 97.94 385 SER A N 1
ATOM 2882 C CA . SER A 1 385 ? 25.222 5.992 -17.902 1.00 97.94 385 SER A CA 1
ATOM 2883 C C . SER A 1 385 ? 26.430 6.676 -18.555 1.00 97.94 385 SER A C 1
ATOM 2885 O O . SER A 1 385 ? 26.368 7.828 -18.989 1.00 97.94 385 SER A O 1
ATOM 2887 N N . ALA A 1 386 ? 27.558 5.967 -18.635 1.00 97.06 386 ALA A N 1
ATOM 2888 C CA . ALA A 1 386 ? 28.781 6.529 -19.199 1.00 97.06 386 ALA A CA 1
ATOM 2889 C C . ALA A 1 386 ? 28.617 6.954 -20.673 1.00 97.06 386 ALA A C 1
ATOM 2891 O O . ALA A 1 386 ? 27.846 6.372 -21.436 1.00 97.06 386 ALA A O 1
ATOM 2892 N N . SER A 1 387 ? 29.409 7.938 -21.097 1.00 93.69 387 SER A N 1
ATOM 2893 C CA . SER A 1 387 ? 29.460 8.407 -22.490 1.00 93.69 387 SER A CA 1
ATOM 2894 C C . SER A 1 387 ? 30.308 7.521 -23.410 1.00 93.69 387 SER A C 1
ATOM 2896 O O . SER A 1 387 ? 30.322 7.715 -24.622 1.00 93.69 387 SER A O 1
ATOM 2898 N N . THR A 1 388 ? 31.028 6.546 -22.849 1.00 90.94 388 THR A N 1
ATOM 2899 C CA . THR A 1 388 ? 31.887 5.609 -23.584 1.00 90.94 388 THR A CA 1
ATOM 2900 C C . THR A 1 388 ? 31.523 4.167 -23.245 1.00 90.94 388 THR A C 1
ATOM 2902 O O . THR A 1 388 ? 30.986 3.883 -22.173 1.00 90.94 388 THR A O 1
ATOM 2905 N N . ALA A 1 389 ? 31.786 3.254 -24.178 1.00 92.56 389 ALA A N 1
ATOM 2906 C CA . ALA A 1 389 ? 31.450 1.837 -24.065 1.00 92.56 389 ALA A CA 1
ATOM 2907 C C . ALA A 1 389 ? 32.287 1.092 -23.013 1.00 92.56 389 ALA A C 1
ATOM 2909 O O . ALA A 1 389 ? 33.430 1.465 -22.740 1.00 92.56 389 ALA A O 1
ATOM 2910 N N . LYS A 1 390 ? 31.731 0.002 -22.460 1.00 93.25 390 LYS A N 1
ATOM 2911 C CA . LYS A 1 390 ? 32.360 -0.842 -21.420 1.00 93.25 390 LYS A CA 1
ATOM 2912 C C . LYS A 1 390 ? 32.769 -0.078 -20.152 1.00 93.25 390 LYS A C 1
ATOM 2914 O O . LYS A 1 390 ? 33.699 -0.482 -19.453 1.00 93.25 390 LYS A O 1
ATOM 2919 N N . LYS A 1 391 ? 32.110 1.038 -19.850 1.00 97.00 391 LYS A N 1
ATOM 2920 C CA . LYS A 1 391 ? 32.348 1.810 -18.626 1.00 97.00 391 LYS A CA 1
ATOM 2921 C C . LYS A 1 391 ? 31.192 1.625 -17.662 1.00 97.00 391 LYS A C 1
ATOM 2923 O O . LYS A 1 391 ? 30.035 1.573 -18.071 1.00 97.00 391 LYS A O 1
ATOM 2928 N N . THR A 1 392 ? 31.530 1.544 -16.380 1.00 97.56 392 THR A N 1
ATOM 292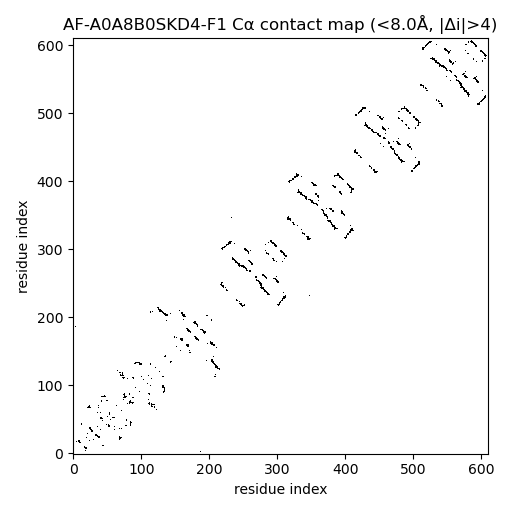9 C CA . THR A 1 392 ? 30.564 1.381 -15.295 1.00 97.56 392 THR A CA 1
ATOM 2930 C C . THR A 1 392 ? 30.396 2.695 -14.546 1.00 97.56 392 THR A C 1
ATOM 2932 O O . THR A 1 392 ? 31.381 3.254 -14.066 1.00 97.56 392 THR A O 1
ATOM 2935 N N . VAL A 1 393 ? 29.157 3.162 -14.409 1.00 98.38 393 VAL A N 1
ATOM 2936 C CA . VAL A 1 393 ? 28.777 4.239 -13.481 1.00 98.38 393 VAL A CA 1
ATOM 2937 C C . VAL A 1 393 ? 28.161 3.604 -12.240 1.00 98.38 393 VAL A C 1
ATOM 2939 O O . VAL A 1 393 ? 27.435 2.617 -12.343 1.00 98.38 393 VAL A O 1
ATOM 2942 N N . THR A 1 394 ? 28.482 4.139 -11.062 1.00 98.44 394 THR A N 1
ATOM 2943 C CA . THR A 1 394 ? 28.013 3.618 -9.772 1.00 98.44 394 THR A CA 1
ATOM 2944 C C . THR A 1 394 ? 27.335 4.718 -8.972 1.00 98.44 394 THR A C 1
ATOM 2946 O O . THR A 1 394 ? 27.941 5.753 -8.711 1.00 98.44 394 THR A O 1
ATOM 2949 N N . THR A 1 395 ? 26.120 4.446 -8.507 1.00 98.69 395 THR A N 1
ATOM 2950 C CA . THR A 1 395 ? 25.441 5.223 -7.470 1.00 98.69 395 THR A CA 1
ATOM 2951 C C . THR A 1 395 ? 25.468 4.434 -6.174 1.00 98.69 395 THR A C 1
ATOM 2953 O O . THR A 1 395 ? 25.098 3.263 -6.160 1.00 98.69 395 THR A O 1
ATOM 2956 N N . THR A 1 396 ? 25.899 5.057 -5.083 1.00 98.38 396 THR A N 1
ATOM 2957 C CA . THR A 1 396 ? 25.875 4.444 -3.749 1.00 98.38 396 THR A CA 1
ATOM 2958 C C . THR A 1 396 ? 24.828 5.150 -2.902 1.00 98.38 396 THR A C 1
ATOM 2960 O O . THR A 1 396 ? 24.928 6.358 -2.701 1.00 98.38 396 THR A O 1
ATOM 2963 N N . LEU A 1 397 ? 23.839 4.403 -2.413 1.00 98.44 397 LEU A N 1
ATOM 2964 C CA . LEU A 1 397 ? 22.872 4.873 -1.425 1.00 98.44 397 LEU A CA 1
ATOM 2965 C C . LEU A 1 397 ? 23.333 4.426 -0.041 1.00 98.44 397 LEU A C 1
ATOM 2967 O O . LEU A 1 397 ? 23.553 3.233 0.176 1.00 98.44 397 LEU A O 1
ATOM 2971 N N . LYS A 1 398 ? 23.456 5.364 0.894 1.00 97.81 398 LYS A N 1
ATOM 2972 C CA . LYS A 1 398 ? 23.745 5.092 2.302 1.00 97.81 398 LYS A CA 1
ATOM 2973 C C . LYS A 1 398 ? 22.493 5.344 3.131 1.00 97.81 398 LYS A C 1
ATOM 2975 O O . LYS A 1 398 ? 21.878 6.396 2.989 1.00 97.81 398 LYS A O 1
ATOM 2980 N N . VAL A 1 399 ? 22.160 4.398 4.003 1.00 97.44 399 VAL A N 1
ATOM 2981 C CA . VAL A 1 399 ? 21.013 4.441 4.915 1.00 97.44 399 VAL A CA 1
ATOM 2982 C C . VAL A 1 399 ? 21.511 4.055 6.304 1.00 97.44 399 VAL A C 1
ATOM 2984 O O . VAL A 1 399 ? 21.830 2.893 6.542 1.00 97.44 399 VAL A O 1
ATOM 2987 N N . GLY A 1 400 ? 21.635 5.029 7.204 1.00 95.00 400 GLY A N 1
ATOM 2988 C CA . GLY A 1 400 ? 22.225 4.813 8.526 1.00 95.00 400 GLY A CA 1
ATOM 2989 C C . GLY A 1 400 ? 23.633 4.215 8.433 1.00 95.00 400 GLY A C 1
ATOM 2990 O O . GLY A 1 400 ? 24.532 4.804 7.821 1.00 95.00 400 GLY A O 1
ATOM 2991 N N . SER A 1 401 ? 23.822 3.037 9.031 1.00 91.88 401 SER A N 1
ATOM 2992 C CA . SER A 1 401 ? 25.061 2.244 8.950 1.00 91.88 401 SER A CA 1
ATOM 2993 C C . SER A 1 401 ? 25.157 1.370 7.684 1.00 91.88 401 SER A C 1
ATOM 2995 O O . SER A 1 401 ? 26.256 0.964 7.300 1.00 91.88 401 SER A O 1
ATOM 2997 N N . GLY A 1 402 ? 24.038 1.110 7.002 1.00 94.50 402 GLY A N 1
ATOM 2998 C CA . GLY A 1 402 ? 23.963 0.300 5.786 1.00 94.50 402 GLY A CA 1
ATOM 2999 C C . GLY A 1 402 ? 24.227 1.090 4.501 1.00 94.50 402 GLY A C 1
ATOM 3000 O O . GLY A 1 402 ? 24.108 2.316 4.446 1.00 94.50 402 GLY A O 1
ATOM 3001 N N . ASN A 1 403 ? 24.588 0.386 3.428 1.00 96.19 403 ASN A N 1
ATOM 3002 C CA . ASN A 1 403 ? 24.709 0.966 2.090 1.00 96.19 403 ASN A CA 1
ATOM 3003 C C . ASN A 1 403 ? 24.477 -0.079 0.991 1.00 96.19 403 ASN A C 1
ATOM 3005 O O . ASN A 1 403 ? 24.737 -1.264 1.192 1.00 96.19 403 ASN A O 1
ATOM 3009 N N . ALA A 1 404 ? 24.046 0.384 -0.181 1.00 97.75 404 ALA A N 1
ATOM 3010 C CA . ALA A 1 404 ? 23.940 -0.426 -1.389 1.00 97.75 404 ALA A CA 1
ATOM 3011 C C . ALA A 1 404 ? 24.391 0.357 -2.623 1.00 97.75 404 ALA A C 1
ATOM 3013 O O . ALA A 1 404 ? 24.296 1.585 -2.681 1.00 97.75 404 ALA A O 1
ATOM 3014 N N . LYS A 1 405 ? 24.863 -0.376 -3.633 1.00 98.31 405 LYS A N 1
ATOM 3015 C CA . LYS A 1 405 ? 25.324 0.182 -4.905 1.00 98.31 405 LYS A CA 1
ATOM 3016 C C . LYS A 1 405 ? 24.372 -0.203 -6.026 1.00 98.31 405 LYS A C 1
ATOM 3018 O O . LYS A 1 405 ? 23.981 -1.361 -6.129 1.00 98.31 405 LYS A O 1
ATOM 3023 N N . PHE A 1 406 ? 24.062 0.759 -6.882 1.00 98.62 406 PHE A N 1
ATOM 3024 C CA . PHE A 1 406 ? 23.453 0.552 -8.186 1.00 98.62 406 PHE A CA 1
ATOM 3025 C C . PHE A 1 406 ? 24.487 0.859 -9.263 1.00 98.62 406 PHE A C 1
ATOM 3027 O O . PHE A 1 406 ? 25.090 1.933 -9.257 1.00 98.62 406 PHE A O 1
ATOM 3034 N N . THR A 1 407 ? 24.694 -0.071 -10.190 1.00 98.44 407 THR A N 1
ATOM 3035 C CA . THR A 1 407 ? 25.656 0.091 -11.281 1.00 98.44 407 THR A CA 1
ATOM 3036 C C . THR A 1 407 ? 24.972 -0.001 -12.638 1.00 98.44 407 THR A C 1
ATOM 3038 O O . THR A 1 407 ? 24.052 -0.799 -12.823 1.00 98.44 407 THR A O 1
ATOM 3041 N N . SER A 1 408 ? 25.438 0.797 -13.602 1.00 98.38 408 SER A N 1
ATOM 3042 C CA . SER A 1 408 ? 25.154 0.573 -15.021 1.00 98.38 408 SER A CA 1
ATOM 3043 C C . SER A 1 408 ? 26.455 0.450 -15.805 1.00 98.38 408 SER A C 1
ATOM 3045 O O . SER A 1 408 ? 27.340 1.297 -15.685 1.00 98.38 408 SER A O 1
ATOM 3047 N N . THR A 1 409 ? 26.583 -0.617 -16.591 1.00 98.06 409 THR A N 1
ATOM 3048 C CA . THR A 1 409 ? 27.705 -0.837 -17.507 1.00 98.06 409 THR A CA 1
ATOM 3049 C C . THR A 1 409 ? 27.225 -0.651 -18.937 1.00 98.06 409 THR A C 1
ATOM 3051 O O . THR A 1 409 ? 26.277 -1.308 -19.377 1.00 98.06 409 THR A O 1
ATOM 3054 N N . THR A 1 410 ? 27.876 0.254 -19.663 1.00 96.38 410 THR A N 1
ATOM 3055 C CA . THR A 1 410 ? 27.513 0.571 -21.042 1.00 96.38 410 THR A CA 1
ATOM 3056 C C . THR A 1 410 ? 27.823 -0.566 -22.006 1.00 96.38 410 THR A C 1
ATOM 3058 O O . THR A 1 410 ? 28.786 -1.315 -21.825 1.00 96.38 410 THR A O 1
ATOM 3061 N N . MET A 1 411 ? 27.000 -0.671 -23.051 1.00 90.12 411 MET A N 1
ATOM 3062 C CA . MET A 1 411 ? 27.161 -1.639 -24.140 1.00 90.12 411 MET A CA 1
ATOM 3063 C C . MET A 1 411 ? 28.558 -1.606 -24.771 1.00 90.12 411 MET A C 1
ATOM 3065 O O . MET A 1 411 ? 29.291 -0.619 -24.688 1.00 90.12 411 MET A O 1
ATOM 3069 N N . THR A 1 412 ? 28.925 -2.700 -25.429 1.00 89.50 412 THR A N 1
ATOM 3070 C CA . THR A 1 412 ? 30.109 -2.786 -26.286 1.00 89.50 412 THR A CA 1
ATOM 3071 C C . THR A 1 412 ? 29.805 -2.211 -27.668 1.00 89.50 412 THR A C 1
ATOM 3073 O O . THR A 1 412 ? 28.718 -2.453 -28.188 1.00 89.50 412 THR A O 1
ATOM 3076 N N . LEU A 1 413 ? 30.755 -1.507 -28.288 1.00 88.44 413 LEU A N 1
ATOM 3077 C CA . LEU A 1 413 ? 30.598 -1.067 -29.678 1.00 88.44 413 LEU A CA 1
ATOM 3078 C C . LEU A 1 413 ? 31.010 -2.183 -30.637 1.00 88.44 413 LEU A C 1
ATOM 3080 O O . LEU A 1 413 ? 32.089 -2.753 -30.471 1.00 88.44 413 LEU A O 1
ATOM 3084 N N . ASP A 1 414 ? 30.171 -2.437 -31.634 1.00 88.25 414 ASP A N 1
ATOM 3085 C CA . ASP A 1 414 ? 30.412 -3.366 -32.727 1.00 88.25 414 ASP A CA 1
ATOM 3086 C C . ASP A 1 414 ? 30.454 -2.612 -34.060 1.00 88.25 414 ASP A C 1
ATOM 3088 O O . ASP A 1 414 ? 29.482 -1.970 -34.470 1.00 88.25 414 ASP A O 1
ATOM 3092 N N . THR A 1 415 ? 31.619 -2.669 -34.704 1.00 92.12 415 THR A N 1
ATOM 3093 C CA . THR A 1 415 ? 31.908 -2.107 -36.031 1.00 92.12 415 THR A CA 1
ATOM 3094 C C . THR A 1 415 ? 32.172 -3.198 -37.071 1.00 92.12 415 THR A C 1
ATOM 3096 O O . THR A 1 415 ? 32.636 -2.899 -38.173 1.00 92.12 415 THR A O 1
ATOM 3099 N N . THR A 1 416 ? 31.909 -4.464 -36.735 1.00 92.06 416 THR A N 1
ATOM 3100 C CA . THR A 1 416 ? 32.022 -5.596 -37.654 1.00 92.06 416 THR A CA 1
ATOM 3101 C C . THR A 1 416 ? 30.648 -5.887 -38.245 1.00 92.06 416 THR A C 1
ATOM 3103 O O . THR A 1 416 ? 29.788 -6.411 -37.547 1.00 92.06 416 THR A O 1
ATOM 3106 N N . PRO A 1 417 ? 30.395 -5.536 -39.516 1.00 95.19 417 PRO A N 1
ATOM 3107 C CA . PRO A 1 417 ? 29.116 -5.845 -40.133 1.00 95.19 417 PRO A CA 1
ATOM 3108 C C . PRO A 1 417 ? 28.971 -7.347 -40.374 1.00 95.19 417 PRO A C 1
ATOM 3110 O O . PRO A 1 417 ? 29.962 -8.063 -40.562 1.00 95.19 417 PRO A O 1
ATOM 3113 N N . ASP A 1 418 ? 27.724 -7.797 -40.475 1.00 95.50 418 ASP A N 1
ATOM 3114 C CA . ASP A 1 418 ? 27.418 -9.117 -41.013 1.00 95.50 418 ASP A CA 1
ATOM 3115 C C . ASP A 1 418 ? 27.981 -9.248 -42.434 1.00 95.50 418 ASP A C 1
ATOM 3117 O O . ASP A 1 418 ? 28.143 -8.270 -43.176 1.00 95.50 418 ASP A O 1
ATOM 3121 N N . LYS A 1 419 ? 28.287 -10.482 -42.842 1.00 94.44 419 LYS A N 1
ATOM 3122 C CA . LYS A 1 419 ? 28.836 -10.748 -44.174 1.00 94.44 419 LYS A CA 1
ATOM 3123 C C . LYS A 1 419 ? 27.874 -10.248 -45.255 1.00 94.44 419 LYS A C 1
ATOM 3125 O O . LYS A 1 419 ? 26.751 -10.729 -45.364 1.00 94.44 419 LYS A O 1
ATOM 3130 N N . PHE A 1 420 ? 28.364 -9.367 -46.122 1.00 96.44 420 PHE A N 1
ATOM 3131 C CA . PHE A 1 420 ? 27.611 -8.817 -47.247 1.00 96.44 420 PHE A CA 1
ATOM 3132 C C . PHE A 1 420 ? 28.343 -9.044 -48.580 1.00 96.44 420 PHE A C 1
ATOM 3134 O O . PHE A 1 420 ? 29.549 -9.299 -48.608 1.00 96.44 420 PHE A O 1
ATOM 3141 N N . SER A 1 421 ? 27.617 -9.012 -49.702 1.00 96.50 421 SER A N 1
ATOM 3142 C CA . SER A 1 421 ? 28.190 -9.253 -51.035 1.00 96.50 421 SER A CA 1
ATOM 3143 C C . SER A 1 421 ? 27.414 -8.539 -52.141 1.00 96.50 421 SER A C 1
ATOM 3145 O O . SER A 1 421 ? 26.228 -8.262 -51.985 1.00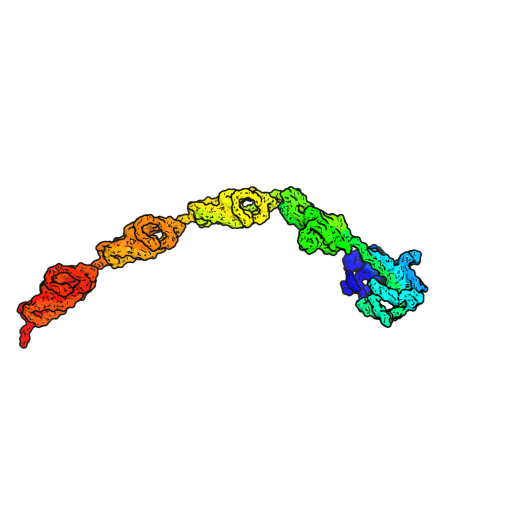 96.50 421 SER A O 1
ATOM 3147 N N . PHE A 1 422 ? 28.078 -8.269 -53.266 1.00 97.75 422 PHE A N 1
ATOM 3148 C CA . PHE A 1 422 ? 27.445 -7.749 -54.477 1.00 97.75 422 PHE A CA 1
ATOM 3149 C C . PHE A 1 422 ? 27.473 -8.815 -55.573 1.00 97.75 422 PHE A C 1
ATOM 3151 O O . PHE A 1 422 ? 28.499 -9.461 -55.789 1.00 97.75 422 PHE A O 1
ATOM 3158 N N . ALA A 1 423 ? 26.366 -8.972 -56.301 1.00 97.06 423 ALA A N 1
ATOM 3159 C CA . ALA A 1 423 ? 26.325 -9.854 -57.462 1.00 97.06 423 ALA A CA 1
ATOM 3160 C C . ALA A 1 423 ? 27.221 -9.311 -58.590 1.00 97.06 423 ALA A C 1
ATOM 3162 O O . ALA A 1 423 ? 27.152 -8.129 -58.939 1.00 97.06 423 ALA A O 1
ATOM 3163 N N . ALA A 1 424 ? 28.052 -10.179 -59.168 1.00 96.50 424 ALA A N 1
ATOM 3164 C CA . ALA A 1 424 ? 28.885 -9.843 -60.317 1.00 96.50 424 ALA A CA 1
ATOM 3165 C C . ALA A 1 424 ? 28.033 -9.659 -61.581 1.00 96.50 424 ALA A C 1
ATOM 3167 O O . ALA A 1 424 ? 27.103 -10.428 -61.830 1.00 96.50 424 ALA A O 1
ATOM 3168 N N . LYS A 1 425 ? 28.389 -8.685 -62.422 1.00 96.75 425 LYS A N 1
ATOM 3169 C CA . LYS A 1 425 ? 27.814 -8.530 -63.764 1.00 96.75 425 LYS A CA 1
ATOM 3170 C C . LYS A 1 425 ? 28.746 -9.131 -64.810 1.00 96.75 425 LYS A C 1
ATOM 3172 O O . LYS A 1 425 ? 29.944 -8.862 -64.816 1.00 96.75 425 LYS A O 1
ATOM 3177 N N . THR A 1 426 ? 28.206 -9.926 -65.728 1.00 95.19 426 THR A N 1
ATOM 3178 C CA . THR A 1 426 ? 28.978 -10.541 -66.818 1.00 95.19 426 THR A CA 1
ATOM 3179 C C . THR A 1 426 ? 28.406 -10.147 -68.172 1.00 95.19 426 THR A C 1
ATOM 3181 O O . THR A 1 426 ? 27.241 -9.771 -68.271 1.00 95.19 426 THR A O 1
ATOM 3184 N N . LYS A 1 427 ? 29.243 -10.214 -69.213 1.00 92.94 427 LYS A N 1
ATOM 3185 C CA . LYS A 1 427 ? 28.893 -9.848 -70.594 1.00 92.94 427 LYS A CA 1
ATOM 3186 C C . LYS A 1 427 ? 28.344 -8.419 -70.728 1.00 92.94 427 LYS A C 1
ATOM 3188 O O . LYS A 1 427 ? 27.505 -8.155 -71.583 1.00 92.94 427 LYS A O 1
ATOM 3193 N N . VAL A 1 428 ? 28.834 -7.489 -69.906 1.00 93.25 428 VAL A N 1
ATOM 3194 C CA . VAL A 1 428 ? 28.409 -6.083 -69.981 1.00 93.25 428 VAL A CA 1
ATOM 3195 C C . VAL A 1 428 ? 29.021 -5.380 -71.203 1.00 93.25 428 VAL A C 1
ATOM 3197 O O . VAL A 1 428 ? 30.112 -5.775 -71.638 1.00 93.25 428 VAL A O 1
ATOM 3200 N N . PRO A 1 429 ? 28.365 -4.346 -71.768 1.00 91.44 429 PRO A N 1
ATOM 3201 C CA . PRO A 1 429 ? 28.957 -3.522 -72.820 1.00 91.44 429 PRO A CA 1
ATOM 3202 C C . PRO A 1 429 ? 30.252 -2.848 -72.358 1.00 91.44 429 PRO A C 1
ATOM 3204 O O . PRO A 1 429 ? 30.438 -2.578 -71.169 1.00 91.44 429 PRO A O 1
ATOM 3207 N N . LEU A 1 430 ? 31.150 -2.575 -73.302 1.00 92.00 430 LEU A N 1
ATOM 3208 C CA . LEU A 1 430 ? 32.425 -1.895 -73.052 1.00 92.00 430 LEU A CA 1
ATOM 3209 C C . LEU A 1 430 ? 32.196 -0.433 -72.651 1.00 92.00 430 LEU A C 1
ATOM 3211 O O . LEU A 1 430 ? 31.288 0.200 -73.182 1.00 92.00 430 LEU A O 1
ATOM 3215 N N . SER A 1 431 ? 33.031 0.109 -71.761 1.00 94.00 431 SER A N 1
ATOM 3216 C CA . SER A 1 431 ? 33.030 1.533 -71.379 1.00 94.00 431 SER A CA 1
ATOM 3217 C C . SER A 1 431 ? 31.661 2.089 -70.944 1.00 94.00 431 SER A C 1
ATOM 3219 O O . SER A 1 431 ? 31.334 3.240 -71.227 1.00 94.00 431 SER A O 1
ATOM 3221 N N . THR A 1 432 ? 30.844 1.288 -70.256 1.00 96.19 432 THR A N 1
ATOM 3222 C CA . THR A 1 432 ? 29.508 1.694 -69.784 1.00 96.19 432 THR A CA 1
ATOM 3223 C C . THR A 1 432 ? 29.426 1.708 -68.266 1.00 96.19 432 THR A C 1
ATOM 3225 O O . THR A 1 432 ? 30.109 0.939 -67.590 1.00 96.19 432 THR A O 1
ATOM 3228 N N . LEU A 1 433 ? 28.571 2.572 -67.715 1.00 97.50 433 LEU A N 1
ATOM 3229 C CA . LEU A 1 433 ? 28.323 2.625 -66.277 1.00 97.50 433 LEU A CA 1
ATOM 3230 C C . LEU A 1 433 ? 27.655 1.335 -65.791 1.00 97.50 433 LEU A C 1
ATOM 3232 O O . LEU A 1 433 ? 26.655 0.885 -66.345 1.00 97.50 433 LEU A O 1
ATOM 3236 N N . GLN A 1 434 ? 28.207 0.763 -64.727 1.00 98.25 434 GLN A N 1
ATOM 3237 C CA . GLN A 1 434 ? 27.708 -0.432 -64.066 1.00 98.25 434 GLN A CA 1
ATOM 3238 C C . GLN A 1 434 ? 27.426 -0.128 -62.602 1.00 98.25 434 GLN A C 1
ATOM 3240 O O . GLN A 1 434 ? 28.329 0.253 -61.863 1.00 98.25 434 GLN A O 1
ATOM 3245 N N . GLU A 1 435 ? 26.187 -0.359 -62.177 1.00 98.00 435 GLU A N 1
ATOM 3246 C CA . GLU A 1 435 ? 25.765 -0.256 -60.777 1.00 98.00 435 GLU A CA 1
ATOM 3247 C C . GLU A 1 435 ? 25.490 -1.650 -60.198 1.00 98.00 435 GLU A C 1
ATOM 3249 O O . GLU A 1 435 ? 24.962 -2.522 -60.897 1.00 98.00 435 GLU A O 1
ATOM 3254 N N . SER A 1 436 ? 25.846 -1.880 -58.936 1.00 98.19 436 SER A N 1
ATOM 3255 C CA . SER A 1 436 ? 25.487 -3.100 -58.208 1.00 98.19 436 SER A CA 1
ATOM 3256 C C . SER A 1 436 ? 23.998 -3.118 -57.839 1.00 98.19 436 SER A C 1
ATOM 3258 O O . SER A 1 436 ? 23.299 -2.117 -57.983 1.00 98.19 436 SER A O 1
ATOM 3260 N N . GLY A 1 437 ? 23.510 -4.235 -57.291 1.00 96.69 437 GLY A N 1
ATOM 3261 C CA . GLY A 1 437 ? 22.298 -4.207 -56.464 1.00 96.69 437 GLY A CA 1
ATOM 3262 C C . GLY A 1 437 ? 22.519 -3.410 -55.170 1.00 96.69 437 GLY A C 1
ATOM 3263 O O . GLY A 1 437 ? 23.665 -3.139 -54.794 1.00 96.69 437 GLY A O 1
ATOM 3264 N N . VAL A 1 438 ? 21.428 -3.039 -54.502 1.00 97.56 438 VAL A N 1
ATOM 3265 C CA . VAL A 1 438 ? 21.447 -2.382 -53.187 1.00 97.56 438 VAL A CA 1
ATOM 3266 C C . VAL A 1 438 ? 21.599 -3.442 -52.094 1.00 97.56 438 VAL A C 1
ATOM 3268 O O . VAL A 1 438 ? 20.953 -4.486 -52.153 1.00 97.56 438 VAL A O 1
ATOM 3271 N N . VAL A 1 439 ? 22.457 -3.183 -51.110 1.00 97.50 439 VAL A N 1
ATOM 3272 C CA . VAL A 1 439 ? 22.755 -4.099 -50.001 1.00 97.50 439 VAL A CA 1
ATOM 3273 C C . VAL A 1 439 ? 22.542 -3.377 -48.676 1.00 97.50 439 VAL A C 1
ATOM 3275 O O . VAL A 1 439 ? 23.114 -2.313 -48.471 1.00 97.50 439 VAL A O 1
ATOM 3278 N N . THR A 1 440 ? 21.750 -3.939 -47.768 1.00 97.44 440 THR A N 1
ATOM 3279 C CA . THR A 1 440 ? 21.594 -3.412 -46.402 1.00 97.44 440 THR A CA 1
ATOM 3280 C C . THR A 1 440 ? 22.753 -3.867 -45.524 1.00 97.44 440 THR A C 1
ATOM 3282 O O . THR A 1 440 ? 23.119 -5.041 -45.549 1.00 97.44 440 THR A O 1
ATOM 3285 N N . ILE A 1 441 ? 23.322 -2.959 -44.735 1.00 97.56 441 ILE A N 1
ATOM 3286 C CA . ILE A 1 441 ? 24.351 -3.287 -43.749 1.00 97.56 441 ILE A CA 1
ATOM 3287 C C . ILE A 1 441 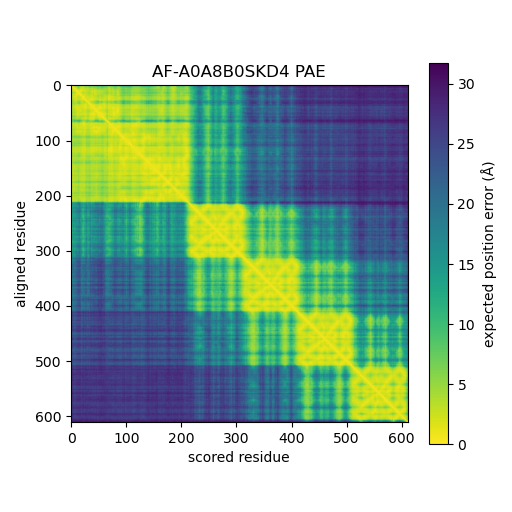? 23.697 -3.595 -42.400 1.00 97.56 441 ILE A C 1
ATOM 3289 O O . ILE A 1 441 ? 22.974 -2.765 -41.858 1.00 97.56 441 ILE A O 1
ATOM 3293 N N . THR A 1 442 ? 23.981 -4.767 -41.834 1.00 95.56 442 THR A N 1
ATOM 3294 C CA . THR A 1 442 ? 23.523 -5.208 -40.501 1.00 95.56 442 THR A CA 1
ATOM 3295 C C . THR A 1 442 ? 24.715 -5.646 -39.638 1.00 95.56 442 THR A C 1
ATOM 3297 O O . THR A 1 442 ? 25.858 -5.601 -40.094 1.00 95.56 442 THR A O 1
ATOM 3300 N N . GLY A 1 443 ? 24.484 -6.013 -38.374 1.00 92.12 443 GLY A N 1
ATOM 3301 C CA . GLY A 1 443 ? 25.513 -6.555 -37.467 1.00 92.12 443 GLY A CA 1
ATOM 3302 C C . GLY A 1 443 ? 26.315 -5.518 -36.667 1.00 92.12 443 GLY A C 1
ATOM 3303 O O . GLY A 1 443 ? 26.863 -5.839 -35.622 1.00 92.12 443 GLY A O 1
ATOM 3304 N N . ILE A 1 444 ? 26.316 -4.247 -37.076 1.00 93.56 444 ILE A N 1
ATOM 3305 C CA . ILE A 1 444 ? 26.943 -3.145 -36.320 1.00 93.56 444 ILE A CA 1
ATOM 3306 C C . ILE A 1 444 ? 25.957 -2.478 -35.350 1.00 93.56 444 ILE A C 1
ATOM 3308 O O . ILE A 1 444 ? 24.748 -2.485 -35.586 1.00 93.56 444 ILE A O 1
ATOM 3312 N N . ASN A 1 445 ? 26.461 -1.837 -34.290 1.00 89.69 445 ASN A N 1
ATOM 3313 C CA . ASN A 1 445 ? 25.641 -1.066 -33.335 1.00 89.69 445 ASN A CA 1
ATOM 3314 C C . ASN A 1 445 ? 26.159 0.365 -33.076 1.00 89.69 445 ASN A C 1
ATOM 3316 O O . ASN A 1 445 ? 25.703 1.051 -32.161 1.00 89.69 445 ASN A O 1
ATOM 3320 N N . THR A 1 446 ? 27.117 0.825 -33.883 1.00 90.88 446 THR A N 1
ATOM 3321 C CA . THR A 1 446 ? 27.699 2.169 -33.809 1.00 90.88 446 THR A CA 1
ATOM 3322 C C . THR A 1 446 ? 28.001 2.702 -35.217 1.00 90.88 446 THR A C 1
ATOM 3324 O O . THR A 1 446 ? 28.258 1.885 -36.111 1.00 90.88 446 THR A O 1
ATOM 3327 N N . PRO A 1 447 ? 28.004 4.035 -35.450 1.00 93.81 447 PRO A N 1
ATOM 3328 C CA . PRO A 1 447 ? 28.384 4.609 -36.738 1.00 93.81 447 PRO A CA 1
ATOM 3329 C C . PRO A 1 447 ? 29.752 4.093 -37.203 1.00 93.81 447 PRO A C 1
ATOM 3331 O O . PRO A 1 447 ? 30.795 4.413 -36.626 1.00 93.81 447 PRO A O 1
ATOM 3334 N N . THR A 1 448 ? 29.744 3.287 -38.259 1.00 95.81 448 THR A N 1
ATOM 3335 C CA . THR A 1 448 ? 30.894 2.504 -38.708 1.00 95.81 448 THR A CA 1
ATOM 3336 C C . THR A 1 448 ? 31.505 3.133 -39.961 1.00 95.81 448 THR A C 1
ATOM 3338 O O . THR A 1 448 ? 30.765 3.465 -40.889 1.00 95.81 448 THR A O 1
ATOM 3341 N N . PRO A 1 449 ? 32.840 3.322 -40.020 1.00 97.56 449 PRO A N 1
ATOM 3342 C CA . PRO A 1 449 ? 33.501 3.885 -41.193 1.00 97.56 449 PRO A CA 1
ATOM 3343 C C . PRO A 1 449 ? 33.244 3.072 -42.464 1.00 97.56 449 PRO A C 1
ATOM 3345 O O . PRO A 1 449 ? 33.347 1.845 -42.444 1.00 97.56 449 PRO A O 1
ATOM 3348 N N . VAL A 1 450 ? 32.984 3.760 -43.573 1.00 97.81 450 VAL A N 1
ATOM 3349 C CA . VAL A 1 450 ? 32.831 3.170 -44.907 1.00 97.81 450 VAL A CA 1
ATOM 3350 C C . VAL A 1 450 ? 33.752 3.861 -45.910 1.00 97.81 450 VAL A C 1
ATOM 3352 O O . VAL A 1 450 ? 33.923 5.080 -45.882 1.00 97.81 450 VAL A O 1
ATOM 3355 N N . SER A 1 451 ? 34.372 3.079 -46.790 1.00 97.75 451 SER A N 1
ATOM 3356 C CA . SER A 1 451 ? 35.221 3.577 -47.874 1.00 97.75 451 SER A CA 1
ATOM 3357 C C . SER A 1 451 ? 35.158 2.670 -49.099 1.00 97.75 451 SER A C 1
ATOM 3359 O O . SER A 1 451 ? 34.768 1.504 -49.014 1.00 97.75 451 SER A O 1
ATOM 3361 N N . VAL A 1 452 ? 35.545 3.207 -50.257 1.00 98.19 452 VAL A N 1
ATOM 3362 C CA . VAL A 1 452 ? 35.503 2.498 -51.540 1.00 98.19 452 VAL A CA 1
ATOM 3363 C C . VAL A 1 452 ? 36.846 2.588 -52.266 1.00 98.19 452 VAL A C 1
ATOM 3365 O O . VAL A 1 452 ? 37.598 3.547 -52.109 1.00 98.19 452 VAL A O 1
ATOM 3368 N N . THR A 1 453 ? 37.169 1.584 -53.077 1.00 97.94 453 THR A N 1
ATOM 3369 C CA . THR A 1 453 ? 38.319 1.597 -53.994 1.00 97.94 453 THR A CA 1
ATOM 3370 C C . THR A 1 453 ? 37.906 1.021 -55.345 1.00 97.94 453 THR A C 1
ATOM 3372 O O . THR A 1 453 ? 37.198 0.016 -55.393 1.00 97.94 453 THR A O 1
ATOM 3375 N N . GLY A 1 454 ? 38.352 1.633 -56.447 1.00 94.94 454 GLY A N 1
ATOM 3376 C CA . GLY A 1 454 ? 38.041 1.171 -57.809 1.00 94.94 454 GLY A CA 1
ATOM 3377 C C . GLY A 1 454 ? 36.618 1.498 -58.283 1.00 94.94 454 GLY A C 1
ATOM 3378 O O . GLY A 1 454 ? 36.077 0.797 -59.135 1.00 94.94 454 GLY A O 1
ATOM 3379 N N . GLY A 1 455 ? 35.977 2.512 -57.701 1.00 96.81 455 GLY A N 1
ATOM 3380 C CA . GLY A 1 455 ? 34.630 2.956 -58.055 1.00 96.81 455 GLY A CA 1
ATOM 3381 C C . GLY A 1 455 ? 34.101 3.986 -57.063 1.00 96.81 455 GLY A C 1
ATOM 3382 O O . GLY A 1 455 ? 34.864 4.544 -56.277 1.00 96.81 455 GLY A O 1
ATOM 3383 N N . GLU A 1 456 ? 32.792 4.193 -57.083 1.00 98.44 456 GLU A N 1
ATOM 3384 C CA . GLU A 1 456 ? 32.063 5.081 -56.175 1.00 98.44 456 GLU A CA 1
ATOM 3385 C C . GLU A 1 456 ? 31.025 4.275 -55.388 1.00 98.44 456 GLU A C 1
ATOM 3387 O O . GLU A 1 456 ? 30.577 3.217 -55.839 1.00 98.44 456 GLU A O 1
ATOM 3392 N N . TYR A 1 457 ? 30.607 4.783 -54.233 1.00 98.56 457 TYR A N 1
ATOM 3393 C CA . TYR A 1 457 ? 29.499 4.227 -53.458 1.00 98.56 457 TYR A CA 1
ATOM 3394 C C . TYR A 1 457 ? 28.503 5.319 -53.088 1.00 98.56 457 TYR A C 1
ATOM 3396 O O . TYR A 1 457 ? 28.861 6.492 -53.023 1.00 98.56 457 TYR A O 1
ATOM 3404 N N . ARG A 1 458 ? 27.262 4.929 -52.817 1.00 98.19 458 ARG A N 1
ATOM 3405 C CA . ARG A 1 458 ? 26.283 5.769 -52.127 1.00 98.19 458 ARG A CA 1
ATOM 3406 C C . ARG A 1 458 ? 25.734 5.037 -50.914 1.00 98.19 458 ARG A C 1
ATOM 3408 O O . ARG A 1 458 ? 25.649 3.807 -50.927 1.00 98.19 458 ARG A O 1
ATOM 3415 N N . ILE A 1 459 ? 25.365 5.806 -49.896 1.00 98.12 459 ILE A N 1
ATOM 3416 C CA . ILE A 1 459 ? 24.605 5.337 -48.736 1.00 98.12 459 ILE A CA 1
ATOM 3417 C C . ILE A 1 459 ? 23.159 5.782 -48.944 1.00 98.12 459 ILE A C 1
ATOM 3419 O O . ILE A 1 459 ? 22.907 6.952 -49.247 1.00 98.12 459 ILE A O 1
ATOM 3423 N N . ASN A 1 460 ? 22.213 4.860 -48.790 1.00 96.19 460 ASN A N 1
ATOM 3424 C CA . ASN A 1 460 ? 20.800 5.076 -49.067 1.00 96.19 460 ASN A CA 1
ATOM 3425 C C . ASN A 1 460 ? 20.605 5.661 -50.477 1.00 96.19 460 ASN A C 1
ATOM 3427 O O . ASN A 1 460 ? 21.327 5.316 -51.416 1.00 96.19 460 ASN A O 1
ATOM 3431 N N . ASN A 1 461 ? 19.652 6.574 -50.640 1.00 93.62 461 ASN A N 1
ATOM 3432 C CA . ASN A 1 461 ? 19.409 7.265 -51.908 1.00 93.62 461 ASN A CA 1
ATOM 3433 C C . ASN A 1 461 ? 20.286 8.521 -52.085 1.00 93.62 461 ASN A C 1
ATOM 3435 O O . ASN A 1 461 ? 19.918 9.427 -52.828 1.00 93.62 461 ASN A O 1
ATOM 3439 N N . GLY A 1 462 ? 21.424 8.597 -51.385 1.00 94.81 462 GLY A N 1
ATOM 3440 C CA . GLY A 1 462 ? 22.364 9.711 -51.479 1.00 94.81 462 GLY A CA 1
ATOM 3441 C C . GLY A 1 462 ? 23.125 9.771 -52.808 1.00 94.81 462 GLY A C 1
ATOM 3442 O O . GLY A 1 462 ? 22.937 8.955 -53.717 1.00 94.81 462 GLY A O 1
ATOM 3443 N N . THR A 1 463 ? 24.022 10.750 -52.914 1.00 96.88 463 THR A N 1
ATOM 3444 C CA . THR A 1 463 ? 24.916 10.893 -54.066 1.00 96.88 463 THR A CA 1
ATOM 3445 C C . THR A 1 463 ? 26.037 9.859 -54.024 1.00 96.88 463 THR A C 1
ATOM 3447 O O . THR A 1 463 ? 26.489 9.431 -52.961 1.00 96.88 463 THR A O 1
ATOM 3450 N N . TYR A 1 464 ? 26.494 9.450 -55.206 1.00 98.25 464 TYR A N 1
ATOM 3451 C CA . TYR A 1 464 ? 27.684 8.618 -55.319 1.00 98.25 464 TYR A CA 1
ATOM 3452 C C . TYR A 1 464 ? 28.933 9.442 -55.018 1.00 98.25 464 TYR A C 1
ATOM 3454 O O . TYR A 1 464 ? 29.065 10.573 -55.480 1.00 98.25 464 TYR A O 1
ATOM 3462 N N . THR A 1 465 ? 29.840 8.865 -54.238 1.00 98.06 465 THR A N 1
ATOM 3463 C CA . THR A 1 465 ? 31.068 9.510 -53.787 1.00 98.06 465 THR A CA 1
ATOM 3464 C C . THR A 1 465 ? 32.211 8.504 -53.669 1.00 98.06 465 THR A C 1
ATOM 3466 O O . THR A 1 465 ? 32.005 7.293 -53.548 1.00 98.06 465 THR A O 1
ATOM 3469 N N . THR A 1 466 ? 33.438 9.013 -53.692 1.00 97.50 466 THR A N 1
ATOM 3470 C CA . THR A 1 466 ? 34.661 8.280 -53.333 1.00 97.50 466 THR A CA 1
ATOM 3471 C C . THR A 1 466 ? 35.149 8.624 -51.924 1.00 97.50 466 THR A C 1
ATOM 3473 O O . THR A 1 466 ? 36.051 7.969 -51.402 1.00 97.50 466 THR A O 1
ATOM 3476 N N . VAL A 1 467 ? 34.557 9.643 -51.292 1.00 97.69 467 VAL A N 1
ATOM 3477 C CA . VAL A 1 467 ? 34.978 10.165 -49.989 1.00 97.69 467 VAL A CA 1
ATOM 3478 C C . VAL A 1 467 ? 34.574 9.197 -48.877 1.00 97.69 467 VAL A C 1
ATOM 3480 O O . VAL A 1 467 ? 33.453 8.681 -48.855 1.00 97.69 467 VAL A O 1
ATOM 3483 N N . ALA A 1 468 ? 35.489 8.945 -47.938 1.00 96.94 468 ALA A N 1
ATOM 3484 C CA . ALA A 1 468 ? 35.208 8.114 -46.772 1.00 96.94 468 ALA A CA 1
ATOM 3485 C C . ALA A 1 468 ? 34.091 8.727 -45.911 1.00 96.94 468 ALA A C 1
ATOM 3487 O O . ALA A 1 468 ? 34.040 9.940 -45.710 1.00 96.94 468 ALA A O 1
ATOM 3488 N N . GLY A 1 469 ? 33.213 7.877 -45.388 1.00 96.12 469 GLY A N 1
ATOM 3489 C CA . GLY A 1 469 ? 32.048 8.280 -44.604 1.00 96.12 469 GLY A CA 1
ATOM 3490 C C . GLY A 1 469 ? 31.828 7.384 -43.391 1.00 96.12 469 GLY A C 1
ATOM 3491 O O . GLY A 1 469 ? 32.682 6.574 -43.025 1.00 96.12 469 GLY A O 1
ATOM 3492 N N . LYS A 1 470 ? 30.660 7.522 -42.766 1.00 96.62 470 LYS A N 1
ATOM 3493 C CA . LYS A 1 470 ? 30.154 6.592 -41.752 1.00 96.62 470 LYS A CA 1
ATOM 3494 C C . LYS A 1 470 ? 28.736 6.187 -42.122 1.00 96.62 470 LYS A C 1
ATOM 3496 O O . LYS A 1 470 ? 28.003 7.002 -42.673 1.00 96.62 470 LYS A O 1
ATOM 3501 N N . LEU A 1 471 ? 28.370 4.960 -41.788 1.00 96.38 471 LEU A N 1
ATOM 3502 C CA . LEU A 1 471 ? 27.009 4.452 -41.915 1.00 96.38 471 LEU A CA 1
ATOM 3503 C C . LEU A 1 471 ? 26.554 3.815 -40.603 1.00 96.38 471 LEU A C 1
ATOM 3505 O O . LEU A 1 471 ? 27.377 3.454 -39.757 1.00 96.38 471 LEU A O 1
ATOM 3509 N N . ASN A 1 472 ? 25.249 3.689 -40.437 1.00 95.69 472 ASN A N 1
ATOM 3510 C CA . ASN A 1 472 ? 24.602 3.039 -39.310 1.00 95.69 472 ASN A CA 1
ATOM 3511 C C . ASN A 1 472 ? 24.068 1.661 -39.716 1.00 95.69 472 ASN A C 1
ATOM 3513 O O . ASN A 1 472 ? 23.910 1.352 -40.896 1.00 95.69 472 ASN A O 1
ATOM 3517 N N . SER A 1 473 ? 23.767 0.826 -38.722 1.00 94.94 473 SER A N 1
ATOM 3518 C CA . SER A 1 473 ? 23.046 -0.429 -38.957 1.00 94.94 473 SER A CA 1
ATOM 3519 C C . SER A 1 473 ? 21.693 -0.135 -39.605 1.00 94.94 473 SER A C 1
ATOM 3521 O O . SER A 1 473 ? 20.985 0.769 -39.164 1.00 94.94 473 SER A O 1
ATOM 3523 N N . GLY A 1 474 ? 21.341 -0.884 -40.643 1.00 95.06 474 GLY A N 1
ATOM 3524 C CA . GLY A 1 474 ? 20.141 -0.677 -41.450 1.00 95.06 474 GLY A CA 1
ATOM 3525 C C . GLY A 1 474 ? 20.328 0.263 -42.643 1.00 95.06 474 GLY A C 1
ATOM 3526 O O . GLY A 1 474 ? 19.472 0.259 -43.527 1.00 95.06 474 GLY A O 1
ATOM 3527 N N . ASP A 1 475 ? 21.434 1.013 -42.730 1.00 98.12 475 ASP A N 1
ATOM 3528 C CA . ASP A 1 475 ? 21.732 1.790 -43.935 1.00 98.12 475 ASP A CA 1
ATOM 3529 C C . ASP A 1 475 ? 21.970 0.862 -45.130 1.00 98.12 475 ASP A C 1
ATOM 3531 O O . ASP A 1 475 ? 22.555 -0.221 -45.021 1.00 98.12 475 ASP A O 1
ATOM 3535 N N . THR A 1 476 ? 21.537 1.309 -46.303 1.00 97.81 476 THR A N 1
ATOM 3536 C CA . THR A 1 476 ? 21.749 0.595 -47.562 1.00 97.81 476 THR A CA 1
ATOM 3537 C C . THR A 1 476 ? 22.938 1.164 -48.323 1.00 97.81 476 THR A C 1
ATOM 3539 O O . THR A 1 476 ? 23.227 2.354 -48.249 1.00 97.81 476 THR A O 1
ATOM 3542 N N . VAL A 1 477 ? 23.648 0.322 -49.066 1.00 98.00 477 VAL A N 1
ATOM 3543 C CA . VAL A 1 477 ? 24.795 0.712 -49.886 1.00 98.00 477 VAL A CA 1
ATOM 3544 C C . VAL A 1 477 ? 24.652 0.184 -51.304 1.00 98.00 477 VAL A C 1
ATOM 3546 O O . VAL A 1 477 ? 24.192 -0.934 -51.538 1.00 98.00 477 VAL A O 1
ATOM 3549 N N . GLN A 1 478 ? 25.091 0.986 -52.266 1.00 98.38 478 GLN A N 1
ATOM 3550 C CA . GLN A 1 478 ? 25.209 0.587 -53.664 1.00 98.38 478 GLN A CA 1
ATOM 3551 C C . GLN A 1 478 ? 26.515 1.134 -54.222 1.00 98.38 478 GLN A C 1
ATOM 3553 O O . GLN A 1 478 ? 26.880 2.276 -53.941 1.00 98.38 478 GLN A O 1
ATOM 3558 N N . VAL A 1 479 ? 27.213 0.333 -55.021 1.00 98.56 479 VAL A N 1
ATOM 3559 C CA . VAL A 1 479 ? 28.486 0.716 -55.638 1.00 98.56 479 VAL A CA 1
ATOM 3560 C C . VAL A 1 479 ? 28.373 0.773 -57.152 1.00 98.56 479 VAL A C 1
ATOM 3562 O O . VAL A 1 479 ? 27.530 0.097 -57.746 1.00 98.56 479 VAL A O 1
ATOM 3565 N N . ARG A 1 480 ? 29.227 1.577 -57.788 1.00 98.50 480 ARG A N 1
ATOM 3566 C CA . ARG A 1 480 ? 29.280 1.688 -59.248 1.00 98.50 480 ARG A CA 1
ATOM 3567 C C . ARG A 1 480 ? 30.687 1.931 -59.789 1.00 98.50 480 ARG A C 1
ATOM 3569 O O . ARG A 1 480 ? 31.547 2.459 -59.087 1.00 98.50 480 ARG A O 1
ATOM 3576 N N . HIS A 1 481 ? 30.897 1.571 -61.054 1.00 98.38 481 HIS A N 1
ATOM 3577 C CA . HIS A 1 481 ? 32.095 1.894 -61.839 1.00 98.38 481 HIS A CA 1
ATOM 3578 C C . HIS A 1 481 ? 31.797 1.896 -63.346 1.00 98.38 481 HIS A C 1
ATOM 3580 O O . HIS A 1 481 ? 30.744 1.427 -63.772 1.00 98.38 481 HIS A O 1
ATOM 3586 N N . ILE A 1 482 ? 32.746 2.355 -64.167 1.00 97.94 482 ILE A N 1
ATOM 3587 C CA . ILE A 1 482 ? 32.719 2.171 -65.628 1.00 97.94 482 ILE A CA 1
ATOM 3588 C C . ILE A 1 482 ? 33.350 0.816 -65.986 1.00 97.94 482 ILE A C 1
ATOM 3590 O O . ILE A 1 482 ? 34.417 0.480 -65.471 1.00 97.94 482 ILE A O 1
ATOM 3594 N N . SER A 1 483 ? 32.687 0.014 -66.825 1.00 96.56 483 SER A N 1
ATOM 3595 C CA . SER A 1 483 ? 33.209 -1.273 -67.306 1.00 96.56 483 SER A CA 1
ATOM 3596 C C . SER A 1 483 ? 34.455 -1.088 -68.178 1.00 96.56 483 SER A C 1
ATOM 3598 O O . SER A 1 483 ? 34.718 -0.010 -68.710 1.00 96.56 483 SER A O 1
ATOM 3600 N N . ALA A 1 484 ? 35.251 -2.148 -68.338 1.00 95.81 484 ALA A N 1
ATOM 3601 C CA . ALA A 1 484 ? 36.496 -2.058 -69.095 1.00 95.81 484 ALA A CA 1
ATOM 3602 C C . ALA A 1 484 ? 36.270 -1.637 -70.562 1.00 95.81 484 ALA A C 1
ATOM 3604 O O . ALA A 1 484 ? 35.254 -1.955 -71.180 1.00 95.81 484 ALA A O 1
ATOM 3605 N N . SER A 1 485 ? 37.261 -0.968 -71.149 1.00 91.88 485 SER A N 1
ATOM 3606 C CA . SER A 1 485 ? 37.264 -0.609 -72.574 1.00 91.88 485 SER A CA 1
ATOM 3607 C C . SER A 1 485 ? 37.649 -1.776 -73.493 1.00 91.88 485 SER A C 1
ATOM 3609 O O . SER A 1 485 ? 37.375 -1.738 -74.689 1.00 91.88 485 SER A O 1
ATOM 3611 N N . ALA A 1 486 ? 38.257 -2.833 -72.944 1.00 90.19 486 ALA A N 1
ATOM 3612 C CA . ALA A 1 486 ? 38.640 -4.046 -73.664 1.00 90.19 486 ALA A CA 1
ATOM 3613 C C . ALA A 1 486 ? 37.727 -5.232 -73.317 1.00 90.19 486 ALA A C 1
ATOM 3615 O O . ALA A 1 486 ? 37.226 -5.342 -72.197 1.00 90.19 486 ALA A O 1
ATOM 3616 N N . SER A 1 487 ? 37.539 -6.144 -74.274 1.00 89.50 487 SER A N 1
ATOM 3617 C CA . SER A 1 487 ? 36.727 -7.361 -74.108 1.00 89.50 487 SER A CA 1
ATOM 3618 C C . SER A 1 487 ? 37.349 -8.362 -73.128 1.00 89.50 487 SER A C 1
ATOM 3620 O O . SER A 1 487 ? 38.576 -8.429 -73.015 1.00 89.50 487 SER A O 1
ATOM 3622 N N . LYS A 1 488 ? 36.517 -9.163 -72.443 1.00 91.62 488 LYS A N 1
ATOM 3623 C CA . LYS A 1 488 ? 36.939 -10.156 -71.428 1.00 91.62 488 LYS A CA 1
ATOM 3624 C C . LYS A 1 488 ? 37.755 -9.564 -70.267 1.00 91.62 488 LYS A C 1
ATOM 3626 O O . LYS A 1 488 ? 38.563 -10.267 -69.657 1.00 91.62 488 LYS A O 1
ATOM 3631 N N . LYS A 1 489 ? 37.587 -8.277 -69.961 1.00 95.75 489 LYS A N 1
ATOM 3632 C CA . LYS A 1 489 ? 38.271 -7.623 -68.838 1.00 95.75 489 LYS A CA 1
ATOM 3633 C C . LYS A 1 489 ? 37.290 -7.342 -67.713 1.00 95.75 489 LYS A C 1
ATOM 3635 O O . LYS A 1 489 ? 36.140 -6.983 -67.956 1.00 95.75 489 LYS A O 1
ATOM 3640 N N . THR A 1 490 ? 37.772 -7.520 -66.487 1.00 96.19 490 THR A N 1
ATOM 3641 C CA . THR A 1 490 ? 36.996 -7.322 -65.263 1.00 96.19 490 THR A CA 1
ATOM 3642 C C . THR A 1 490 ? 37.424 -6.032 -64.580 1.00 96.19 490 THR A C 1
ATOM 3644 O O . THR A 1 490 ? 38.607 -5.860 -64.292 1.00 96.19 490 THR A O 1
ATOM 3647 N N . VAL A 1 491 ? 36.467 -5.158 -64.278 1.00 97.81 491 VAL A N 1
ATOM 3648 C CA . VAL A 1 491 ? 36.653 -4.026 -63.359 1.00 97.81 491 VAL A CA 1
ATOM 3649 C C . VAL A 1 491 ? 36.099 -4.421 -61.996 1.00 97.81 491 VAL A C 1
ATOM 3651 O O . VAL A 1 491 ? 35.080 -5.105 -61.915 1.00 97.81 491 VAL A O 1
ATOM 3654 N N . THR A 1 492 ? 36.794 -4.039 -60.923 1.00 97.94 492 THR A N 1
ATOM 3655 C CA . THR A 1 492 ? 36.424 -4.377 -59.543 1.00 97.94 492 THR A CA 1
ATOM 3656 C C . THR A 1 492 ? 36.311 -3.117 -58.701 1.00 97.94 492 THR A C 1
ATOM 3658 O O . THR A 1 492 ? 37.264 -2.348 -58.612 1.00 97.94 492 THR A O 1
ATOM 3661 N N . THR A 1 493 ? 35.184 -2.970 -58.013 1.00 98.50 493 THR A N 1
ATOM 3662 C CA . THR A 1 493 ? 34.990 -1.996 -56.938 1.00 98.50 493 THR A CA 1
ATOM 3663 C C . THR A 1 493 ? 34.934 -2.736 -55.612 1.00 98.50 493 THR A C 1
ATOM 3665 O O . THR A 1 493 ? 34.185 -3.699 -55.477 1.00 98.50 493 THR A O 1
ATOM 3668 N N . THR A 1 494 ? 35.721 -2.310 -54.630 1.00 98.12 494 THR A N 1
ATOM 3669 C CA . THR A 1 494 ? 35.712 -2.888 -53.279 1.00 98.12 494 THR A CA 1
ATOM 3670 C C . THR A 1 494 ? 35.134 -1.872 -52.307 1.00 98.12 494 THR A C 1
ATOM 3672 O O . THR A 1 494 ? 35.676 -0.775 -52.196 1.00 98.12 494 THR A O 1
ATOM 3675 N N . LEU A 1 495 ? 34.060 -2.237 -51.605 1.00 98.19 495 LEU A N 1
ATOM 3676 C CA . LEU A 1 495 ? 33.506 -1.466 -50.495 1.00 98.19 495 LEU A CA 1
ATOM 3677 C C . LEU A 1 495 ? 34.000 -2.066 -49.180 1.00 98.19 495 LEU A C 1
ATOM 3679 O O . LEU A 1 495 ? 33.865 -3.272 -48.967 1.00 98.19 495 LEU A O 1
ATOM 3683 N N . LYS A 1 496 ? 34.545 -1.233 -48.298 1.00 97.69 496 LYS A N 1
ATOM 3684 C CA . LYS A 1 496 ? 34.940 -1.604 -46.939 1.00 97.69 496 LYS A CA 1
ATOM 3685 C C . LYS A 1 496 ? 34.013 -0.918 -45.946 1.00 97.69 496 LYS A C 1
ATOM 3687 O O . LYS A 1 496 ? 33.797 0.284 -46.056 1.00 97.69 496 LYS A O 1
ATOM 3692 N N . VAL A 1 497 ? 33.498 -1.674 -44.983 1.00 97.12 497 VAL A N 1
ATOM 3693 C CA . VAL A 1 497 ? 32.649 -1.184 -43.891 1.00 97.12 497 VAL A CA 1
ATOM 3694 C C . VAL A 1 497 ? 33.219 -1.740 -42.591 1.00 97.12 497 VAL A C 1
ATOM 3696 O O . VAL A 1 497 ? 33.150 -2.942 -42.348 1.00 97.12 497 VAL A O 1
ATOM 3699 N N . GLY A 1 498 ? 33.851 -0.885 -41.787 1.00 94.56 498 GLY A N 1
ATOM 3700 C CA . GLY A 1 498 ? 34.571 -1.308 -40.585 1.00 94.56 498 GLY A CA 1
ATOM 3701 C C . GLY A 1 498 ? 35.638 -2.363 -40.898 1.00 94.56 498 GLY A C 1
ATOM 3702 O O . GLY A 1 498 ? 36.573 -2.107 -41.665 1.00 94.56 498 GLY A O 1
ATOM 3703 N N . SER A 1 499 ? 35.504 -3.549 -40.303 1.00 91.69 499 SER A N 1
ATOM 3704 C CA . SER A 1 499 ? 36.356 -4.719 -40.574 1.00 91.69 499 SER A CA 1
ATOM 3705 C C . SER A 1 499 ? 35.893 -5.558 -41.780 1.00 91.69 499 SER A C 1
ATOM 3707 O O . SER A 1 499 ? 36.692 -6.312 -42.336 1.00 91.69 499 SER A O 1
ATOM 3709 N N . GLY A 1 500 ? 34.640 -5.411 -42.223 1.00 94.06 500 GLY A N 1
ATOM 3710 C CA . GLY A 1 500 ? 34.059 -6.141 -43.350 1.00 94.06 500 GLY A CA 1
ATOM 3711 C C . GLY A 1 500 ? 34.390 -5.525 -44.713 1.00 94.06 500 GLY A C 1
ATOM 3712 O O . GLY A 1 500 ? 34.669 -4.331 -44.837 1.00 94.06 500 GLY A O 1
ATOM 3713 N N . SER A 1 501 ? 34.344 -6.338 -45.773 1.00 95.75 501 SER A N 1
ATOM 3714 C CA . SER A 1 501 ? 34.490 -5.851 -47.150 1.00 95.75 501 SER A CA 1
ATOM 3715 C C . SER A 1 501 ? 33.762 -6.730 -48.164 1.00 95.75 501 SER A C 1
ATOM 3717 O O . SER A 1 501 ? 33.649 -7.941 -47.975 1.00 95.75 501 SER A O 1
ATOM 3719 N N . ALA A 1 502 ? 33.316 -6.123 -49.264 1.00 97.50 502 ALA A N 1
ATOM 3720 C CA . ALA A 1 502 ? 32.716 -6.819 -50.395 1.00 97.50 502 ALA A CA 1
ATOM 3721 C C . ALA A 1 502 ? 33.192 -6.234 -51.726 1.00 97.50 502 ALA A C 1
ATOM 3723 O O . ALA A 1 502 ? 33.500 -5.046 -51.832 1.00 97.50 502 ALA A O 1
ATOM 3724 N N . LYS A 1 503 ? 33.225 -7.079 -52.759 1.00 98.06 503 LYS A N 1
ATOM 3725 C CA . LYS A 1 503 ? 33.617 -6.701 -54.119 1.00 98.06 503 LYS A CA 1
ATOM 3726 C C . LYS A 1 503 ? 32.411 -6.731 -55.045 1.00 98.06 503 LYS A C 1
ATOM 3728 O O . LYS A 1 503 ? 31.649 -7.691 -55.029 1.00 98.06 503 LYS A O 1
ATOM 3733 N N . PHE A 1 504 ? 32.290 -5.710 -55.879 1.00 98.44 504 PHE A N 1
ATOM 3734 C CA . PHE A 1 504 ? 31.433 -5.690 -57.054 1.00 98.44 504 PHE A CA 1
ATOM 3735 C C . PHE A 1 504 ? 32.308 -5.758 -58.301 1.00 98.44 504 PHE A C 1
ATOM 3737 O O . PHE A 1 504 ? 33.243 -4.969 -58.450 1.00 98.44 504 PHE A O 1
ATOM 3744 N N . THR A 1 505 ? 32.014 -6.694 -59.198 1.00 98.00 505 THR A N 1
ATOM 3745 C CA . THR A 1 505 ? 32.770 -6.879 -60.436 1.00 98.00 505 THR A CA 1
ATOM 3746 C C . THR A 1 505 ? 31.870 -6.750 -61.657 1.00 98.00 505 THR A C 1
ATOM 3748 O O . THR A 1 505 ? 30.722 -7.198 -61.641 1.00 98.00 505 THR A O 1
ATOM 3751 N N . SER A 1 506 ? 32.399 -6.159 -62.731 1.00 97.38 506 SER A N 1
ATOM 3752 C CA . SER A 1 506 ? 31.795 -6.250 -64.061 1.00 97.38 506 SER A CA 1
ATOM 3753 C C . SER A 1 506 ? 32.804 -6.779 -65.076 1.00 97.38 506 SER A C 1
ATOM 3755 O O . SER A 1 506 ? 33.922 -6.273 -65.168 1.00 97.38 506 SER A O 1
ATOM 3757 N N . THR A 1 507 ? 32.423 -7.819 -65.819 1.00 96.88 507 THR A N 1
ATOM 3758 C CA . THR A 1 507 ? 33.242 -8.426 -66.877 1.00 96.88 507 THR A CA 1
ATOM 3759 C C . THR A 1 507 ? 32.619 -8.157 -68.237 1.00 96.88 507 THR A C 1
ATOM 3761 O O . THR A 1 507 ? 31.462 -8.515 -68.483 1.00 96.88 507 THR A O 1
ATOM 3764 N N . THR A 1 508 ? 33.388 -7.542 -69.130 1.00 94.44 508 THR A N 1
ATOM 3765 C CA . THR A 1 508 ? 32.923 -7.141 -70.460 1.00 94.44 508 THR A CA 1
ATOM 3766 C C . THR A 1 508 ? 32.689 -8.329 -71.389 1.00 94.44 508 THR A C 1
ATOM 3768 O O . THR A 1 508 ? 33.352 -9.366 -71.289 1.00 94.44 508 THR A O 1
ATOM 3771 N N . MET A 1 509 ? 31.728 -8.178 -72.303 1.00 88.88 509 MET A N 1
ATOM 3772 C CA . MET A 1 509 ? 31.399 -9.176 -73.327 1.00 88.88 509 MET A CA 1
ATOM 3773 C C . MET A 1 509 ? 32.592 -9.542 -74.221 1.00 88.88 509 MET A C 1
ATOM 3775 O O . MET A 1 509 ? 33.586 -8.820 -74.309 1.00 88.88 509 MET A O 1
ATOM 3779 N N . THR A 1 510 ? 32.489 -10.691 -74.886 1.00 86.88 510 THR A N 1
ATOM 3780 C CA . THR A 1 510 ? 33.419 -11.117 -75.934 1.00 86.88 510 THR A CA 1
ATOM 3781 C C . THR A 1 510 ? 33.061 -10.441 -77.250 1.00 86.88 510 THR A C 1
ATOM 3783 O O . THR A 1 510 ? 31.881 -10.379 -77.590 1.00 86.88 510 THR A O 1
ATOM 3786 N N . LEU A 1 511 ? 34.063 -9.982 -78.000 1.00 85.31 511 LEU A N 1
ATOM 3787 C CA . LEU A 1 511 ? 33.848 -9.530 -79.373 1.00 85.31 511 LEU A CA 1
ATOM 3788 C C . LEU A 1 511 ? 33.759 -10.746 -80.297 1.00 85.31 511 LEU A C 1
ATOM 3790 O O . LEU A 1 511 ? 34.635 -11.611 -80.257 1.00 85.31 511 LEU A O 1
ATOM 3794 N N . ASP A 1 512 ? 32.708 -10.792 -81.106 1.00 83.62 512 ASP A N 1
ATOM 3795 C CA . ASP A 1 512 ? 32.447 -11.818 -82.104 1.00 83.62 512 ASP A CA 1
ATOM 3796 C C . ASP A 1 512 ? 32.495 -11.205 -83.505 1.00 83.62 512 ASP A C 1
ATOM 3798 O O . ASP A 1 512 ? 31.730 -10.295 -83.836 1.00 83.62 512 ASP A O 1
ATOM 3802 N N . THR A 1 513 ? 33.440 -11.705 -84.298 1.00 88.38 513 THR A N 1
ATOM 3803 C CA . THR A 1 513 ? 33.660 -11.347 -85.708 1.00 88.38 513 THR A CA 1
ATOM 3804 C C . THR A 1 513 ? 33.381 -12.528 -86.639 1.00 88.38 513 THR A C 1
ATOM 3806 O O . THR A 1 513 ? 33.692 -12.462 -87.828 1.00 88.38 513 THR A O 1
ATOM 3809 N N . THR A 1 514 ? 32.827 -13.624 -86.115 1.00 89.19 514 THR A N 1
ATOM 3810 C CA . THR A 1 514 ? 32.415 -14.781 -86.909 1.00 89.19 514 THR A CA 1
ATOM 3811 C C . THR A 1 514 ? 30.947 -14.606 -87.277 1.00 89.19 514 THR A C 1
ATOM 3813 O O . THR A 1 514 ? 30.092 -14.708 -86.404 1.00 89.19 514 THR A O 1
ATOM 3816 N N . PRO A 1 515 ? 30.619 -14.307 -88.542 1.00 91.69 515 PRO A N 1
ATOM 3817 C CA . PRO A 1 515 ? 29.226 -14.208 -88.947 1.00 91.69 515 PRO A CA 1
ATOM 3818 C C . PRO A 1 515 ? 28.560 -15.584 -88.948 1.00 91.69 515 PRO A C 1
ATOM 3820 O O . PRO A 1 515 ? 29.220 -16.611 -89.144 1.00 91.69 515 PRO A O 1
ATOM 3823 N N . ASP A 1 516 ? 27.235 -15.589 -88.821 1.00 91.88 516 ASP A N 1
ATOM 3824 C CA . ASP A 1 516 ? 26.432 -16.770 -89.121 1.00 91.88 516 ASP A CA 1
ATOM 3825 C C . ASP A 1 516 ? 26.691 -17.220 -90.566 1.00 91.88 516 ASP A C 1
ATOM 3827 O O . ASP A 1 516 ? 27.032 -16.424 -91.449 1.00 91.88 516 ASP A O 1
ATOM 3831 N N . LYS A 1 517 ? 26.537 -18.522 -90.830 1.00 92.75 517 LYS A N 1
ATOM 3832 C CA . LYS A 1 517 ? 26.775 -19.084 -92.163 1.00 92.75 517 LYS A CA 1
ATOM 3833 C C . LYS A 1 517 ? 25.881 -18.391 -93.195 1.00 92.75 517 LYS A C 1
ATOM 3835 O O . LYS A 1 517 ? 24.660 -18.479 -93.125 1.00 92.75 517 LYS A O 1
ATOM 3840 N N . PHE A 1 518 ? 26.503 -17.800 -94.209 1.00 94.31 518 PHE A N 1
ATOM 3841 C CA . PHE A 1 518 ? 25.817 -17.137 -95.313 1.00 94.31 518 PHE A CA 1
ATOM 3842 C C . PHE A 1 518 ? 26.227 -17.741 -96.663 1.00 94.31 518 PHE A C 1
ATOM 3844 O O . PHE A 1 518 ? 27.264 -18.396 -96.780 1.00 94.31 518 PHE A O 1
ATOM 3851 N N . SER A 1 519 ? 25.391 -17.582 -97.693 1.00 94.50 519 SER A N 1
ATOM 3852 C CA . SER A 1 519 ? 25.651 -18.141 -99.027 1.00 94.50 519 SER A CA 1
ATOM 3853 C C . SER A 1 519 ? 25.020 -17.300 -100.130 1.00 94.50 519 SER A C 1
ATOM 3855 O O . SER A 1 519 ? 24.016 -16.631 -99.900 1.00 94.50 519 SER A O 1
ATOM 3857 N N . PHE A 1 520 ? 25.592 -17.360 -101.331 1.00 95.81 520 PHE A N 1
ATOM 3858 C CA . PHE A 1 520 ? 25.011 -16.760 -102.528 1.00 95.81 520 PHE A CA 1
ATOM 3859 C C . PHE A 1 520 ? 24.518 -17.867 -103.458 1.00 95.81 520 PHE A C 1
ATOM 3861 O O . PHE A 1 520 ? 25.247 -18.823 -103.727 1.00 95.81 520 PHE A O 1
ATOM 3868 N N . ALA A 1 521 ? 23.298 -17.731 -103.981 1.00 94.25 521 ALA A N 1
ATOM 3869 C CA . ALA A 1 521 ? 22.783 -18.656 -104.985 1.00 94.25 521 ALA A CA 1
ATOM 3870 C C . ALA A 1 521 ? 23.632 -18.582 -106.267 1.00 94.25 521 ALA A C 1
ATOM 3872 O O . ALA A 1 521 ? 23.909 -17.494 -106.778 1.00 94.25 521 ALA A O 1
ATOM 3873 N N . ALA A 1 522 ? 24.050 -19.739 -106.784 1.00 93.69 522 ALA A N 1
ATOM 3874 C CA . ALA A 1 522 ? 24.787 -19.825 -108.039 1.00 93.69 522 ALA A CA 1
ATOM 3875 C C . ALA A 1 522 ? 23.879 -19.485 -109.227 1.00 93.69 522 ALA A C 1
ATOM 3877 O O . ALA A 1 522 ? 22.724 -19.911 -109.280 1.00 93.69 522 ALA A O 1
ATOM 3878 N N . LYS A 1 523 ? 24.417 -18.776 -110.220 1.00 94.44 523 LYS A N 1
ATOM 3879 C CA . LYS A 1 523 ? 23.746 -18.574 -111.507 1.00 94.44 523 LYS A CA 1
ATOM 3880 C C . LYS A 1 523 ? 24.271 -19.576 -112.530 1.00 94.44 523 LYS A C 1
ATOM 3882 O O . LYS A 1 523 ? 25.476 -19.718 -112.722 1.00 94.44 523 LYS A O 1
ATOM 3887 N N . THR A 1 524 ? 23.374 -20.275 -113.214 1.00 91.38 524 THR A N 1
ATOM 3888 C CA . THR A 1 524 ? 23.736 -21.230 -114.272 1.00 91.38 524 THR A CA 1
ATOM 3889 C C . THR A 1 524 ? 23.133 -20.797 -115.599 1.00 91.38 524 THR A C 1
ATOM 3891 O O . THR A 1 524 ? 22.143 -20.069 -115.622 1.00 91.38 524 THR A O 1
ATOM 3894 N N . LYS A 1 525 ? 23.748 -21.230 -116.705 1.00 89.81 525 LYS A N 1
ATOM 3895 C CA . LYS A 1 525 ? 23.330 -20.906 -118.078 1.00 89.81 525 LYS A CA 1
ATOM 3896 C C . LYS A 1 525 ? 23.289 -19.399 -118.374 1.00 89.81 525 LYS A C 1
ATOM 3898 O O . LYS A 1 525 ? 22.455 -18.941 -119.148 1.00 89.81 525 LYS A O 1
ATOM 3903 N N . VAL A 1 526 ? 24.198 -18.627 -117.780 1.00 90.69 526 VAL A N 1
ATOM 3904 C CA . VAL A 1 526 ? 24.295 -17.185 -118.061 1.00 90.69 526 VAL A CA 1
ATOM 3905 C C . VAL A 1 526 ? 24.972 -16.933 -119.420 1.00 90.69 526 VAL A C 1
ATOM 3907 O O . VAL A 1 526 ? 25.754 -17.778 -119.866 1.00 90.69 526 VAL A O 1
ATOM 3910 N N . PRO A 1 527 ? 24.726 -15.802 -120.102 1.00 91.88 527 PRO A N 1
ATOM 3911 C CA . PRO A 1 527 ? 25.467 -15.468 -121.315 1.00 91.88 527 PRO A CA 1
ATOM 3912 C C . PRO A 1 527 ? 26.951 -15.197 -121.033 1.00 91.88 527 PRO A C 1
ATOM 3914 O O . PRO A 1 527 ? 27.262 -14.639 -119.973 1.00 91.88 527 PRO A O 1
ATOM 3917 N N . PRO A 1 528 ? 27.871 -15.562 -121.946 1.00 92.19 528 PRO A N 1
ATOM 3918 C CA . PRO A 1 528 ? 29.282 -15.205 -121.826 1.00 92.19 528 PRO A CA 1
ATOM 3919 C C . PRO A 1 528 ? 29.524 -13.696 -121.736 1.00 92.19 528 PRO A C 1
ATOM 3921 O O . PRO A 1 528 ? 28.796 -12.916 -122.345 1.00 92.19 528 PRO A O 1
ATOM 3924 N N . SER A 1 529 ? 30.558 -13.295 -120.994 1.00 93.06 529 SER A N 1
ATOM 3925 C CA . SER A 1 529 ? 31.008 -11.898 -120.862 1.00 93.06 529 SER A CA 1
ATOM 3926 C C . SER A 1 529 ? 29.933 -10.900 -120.390 1.00 93.06 529 SER A C 1
ATOM 3928 O O . SER A 1 529 ? 29.966 -9.729 -120.764 1.00 93.06 529 SER A O 1
ATOM 3930 N N . THR A 1 530 ? 28.981 -11.331 -119.557 1.00 95.00 530 THR A N 1
ATOM 3931 C CA . THR A 1 530 ? 27.922 -10.460 -119.010 1.00 95.00 530 THR A CA 1
ATOM 3932 C C . THR A 1 530 ? 28.078 -10.246 -117.512 1.00 95.00 530 THR A C 1
ATOM 3934 O O . THR A 1 530 ? 28.552 -11.126 -116.793 1.00 95.00 530 THR A O 1
ATOM 3937 N N . LEU A 1 531 ? 27.662 -9.078 -117.019 1.00 94.50 531 LEU A N 1
ATOM 3938 C CA . LEU A 1 531 ? 27.688 -8.784 -115.590 1.00 94.50 531 LEU A CA 1
ATOM 3939 C C . LEU A 1 531 ? 26.664 -9.652 -114.850 1.00 94.50 531 LEU A C 1
ATOM 3941 O O . LEU A 1 531 ? 25.490 -9.709 -115.212 1.00 94.50 531 LEU A O 1
ATOM 3945 N N . GLN A 1 532 ? 27.114 -10.311 -113.792 1.00 96.69 532 GLN A N 1
ATOM 3946 C CA . GLN A 1 532 ? 26.307 -11.167 -112.941 1.00 96.69 532 GLN A CA 1
ATOM 3947 C C . GLN A 1 532 ? 26.352 -10.655 -111.510 1.00 96.69 532 GLN A C 1
ATOM 3949 O O . GLN A 1 532 ? 27.414 -10.593 -110.899 1.00 96.69 532 GLN A O 1
ATOM 3954 N N . GLU A 1 533 ? 25.180 -10.338 -110.966 1.00 96.06 533 GLU A N 1
ATOM 3955 C CA . GLU A 1 533 ? 25.002 -9.971 -109.560 1.00 96.06 533 GLU A CA 1
ATOM 3956 C C . GLU A 1 533 ? 24.367 -11.125 -108.779 1.00 96.06 533 GLU A C 1
ATOM 3958 O O . GLU A 1 533 ? 23.470 -11.808 -109.277 1.00 96.06 533 GLU A O 1
ATOM 3963 N N . SER A 1 534 ? 24.828 -11.349 -107.556 1.00 96.69 534 SER A N 1
ATOM 3964 C CA . SER A 1 534 ? 24.191 -12.258 -106.593 1.00 96.69 534 SER A CA 1
ATOM 3965 C C . SER A 1 534 ? 22.885 -11.676 -106.034 1.00 96.69 534 SER A C 1
ATOM 3967 O O . SER A 1 534 ? 22.573 -10.508 -106.260 1.00 96.69 534 SER A O 1
ATOM 3969 N N . GLY A 1 535 ? 22.114 -12.473 -105.287 1.00 95.19 535 GLY A N 1
ATOM 3970 C CA . GLY A 1 535 ? 21.086 -11.928 -104.392 1.00 95.19 535 GLY A CA 1
ATOM 3971 C C . GLY A 1 535 ? 21.712 -11.169 -103.213 1.00 95.19 535 GLY A C 1
ATOM 3972 O O . GLY A 1 535 ? 22.887 -11.363 -102.901 1.00 95.19 535 GLY A O 1
ATOM 3973 N N . VAL A 1 536 ? 20.929 -10.314 -102.558 1.00 96.06 536 VAL A N 1
ATOM 3974 C CA . VAL A 1 536 ? 21.356 -9.589 -101.352 1.00 96.06 536 VAL A CA 1
ATOM 3975 C C . VAL A 1 536 ? 21.303 -10.525 -100.141 1.00 96.06 536 VAL A C 1
ATOM 3977 O O . VAL A 1 536 ? 20.333 -11.259 -99.966 1.00 96.06 536 VAL A O 1
ATOM 3980 N N . VAL A 1 537 ? 22.340 -10.496 -99.307 1.00 96.12 537 VAL A N 1
ATOM 3981 C CA . VAL A 1 537 ? 22.483 -11.342 -98.117 1.00 96.12 537 VAL A CA 1
ATOM 3982 C C . VAL A 1 537 ? 22.706 -10.464 -96.890 1.00 96.12 537 VAL A C 1
ATOM 3984 O O . VAL A 1 537 ? 23.621 -9.650 -96.888 1.00 96.12 537 VAL A O 1
ATOM 3987 N N . THR A 1 538 ? 21.910 -10.628 -95.836 1.00 95.31 538 THR A N 1
ATOM 3988 C CA . THR A 1 538 ? 22.139 -9.953 -94.546 1.00 95.31 538 THR A CA 1
ATOM 3989 C C . THR A 1 538 ? 23.194 -10.699 -93.740 1.00 95.31 538 THR A C 1
ATOM 3991 O O . THR A 1 538 ? 23.125 -11.921 -93.614 1.00 95.31 538 THR A O 1
ATOM 3994 N N . ILE A 1 539 ? 24.157 -9.979 -93.172 1.00 95.69 539 ILE A N 1
ATOM 3995 C CA . ILE A 1 539 ? 25.142 -10.547 -92.256 1.00 95.69 539 ILE A CA 1
ATOM 3996 C C . ILE A 1 539 ? 24.608 -10.488 -90.825 1.00 95.69 539 ILE A C 1
ATOM 3998 O O . ILE A 1 539 ? 24.317 -9.411 -90.317 1.00 95.69 539 ILE A O 1
ATOM 4002 N N . THR A 1 540 ? 24.526 -11.633 -90.152 1.00 91.75 540 THR A N 1
ATOM 4003 C CA . THR A 1 540 ? 24.163 -11.762 -88.727 1.00 91.75 540 THR A CA 1
ATOM 4004 C C . THR A 1 540 ? 25.264 -12.508 -87.960 1.00 91.75 540 THR A C 1
ATOM 4006 O O . THR A 1 540 ? 26.274 -12.894 -88.549 1.00 91.75 540 THR A O 1
ATOM 4009 N N . GLY A 1 541 ? 25.134 -12.670 -86.640 1.00 88.69 541 GLY A N 1
ATOM 4010 C CA . GLY A 1 541 ? 26.057 -13.468 -85.808 1.00 88.69 541 GLY A CA 1
ATOM 4011 C C . GLY A 1 541 ? 27.280 -12.725 -85.250 1.00 88.69 541 GLY A C 1
ATOM 4012 O O . GLY A 1 541 ? 27.835 -13.131 -84.238 1.00 88.69 541 GLY A O 1
ATOM 4013 N N . ILE A 1 542 ? 27.653 -11.576 -85.819 1.00 90.19 542 ILE A N 1
ATOM 4014 C CA . ILE A 1 542 ? 28.715 -10.705 -85.277 1.00 90.19 542 ILE A CA 1
ATOM 4015 C C . ILE A 1 542 ? 28.160 -9.695 -84.262 1.00 90.19 542 ILE A C 1
ATOM 4017 O O . ILE A 1 542 ? 26.998 -9.298 -84.348 1.00 90.19 542 ILE A O 1
ATOM 4021 N N . ASN A 1 543 ? 28.989 -9.225 -83.324 1.00 86.38 543 ASN A N 1
ATOM 4022 C CA . ASN A 1 543 ? 28.619 -8.174 -82.354 1.00 86.38 543 ASN A CA 1
ATOM 4023 C C . ASN A 1 543 ? 29.609 -6.991 -82.319 1.00 86.38 543 ASN A C 1
ATOM 4025 O O . ASN A 1 543 ? 29.570 -6.154 -81.416 1.00 86.38 543 ASN A O 1
ATOM 4029 N N . THR A 1 544 ? 30.505 -6.922 -83.305 1.00 87.88 544 THR A N 1
ATOM 4030 C CA . THR A 1 544 ? 31.491 -5.852 -83.468 1.00 87.88 544 THR A CA 1
ATOM 4031 C C . THR A 1 544 ? 31.720 -5.559 -84.959 1.00 87.88 544 THR A C 1
ATOM 4033 O O . THR A 1 544 ? 31.547 -6.478 -85.770 1.00 87.88 544 THR A O 1
ATOM 4036 N N . PRO A 1 545 ? 32.116 -4.327 -85.352 1.00 90.50 545 PRO A N 1
ATOM 4037 C CA . PRO A 1 545 ? 32.446 -4.012 -86.741 1.00 90.50 545 PRO A CA 1
ATOM 4038 C C . PRO A 1 545 ? 33.485 -4.990 -87.303 1.00 90.50 545 PRO A C 1
ATOM 4040 O O . PRO A 1 545 ? 34.645 -5.013 -86.882 1.00 90.50 545 PRO A O 1
ATOM 4043 N N . THR A 1 546 ? 33.059 -5.809 -88.258 1.00 92.69 546 THR A N 1
ATOM 4044 C CA . THR A 1 546 ? 33.801 -6.972 -88.743 1.00 92.69 546 THR A CA 1
ATOM 4045 C C . THR A 1 546 ? 34.389 -6.686 -90.125 1.00 92.69 546 THR A C 1
ATOM 4047 O O . THR A 1 546 ? 33.667 -6.192 -90.993 1.00 92.69 546 THR A O 1
ATOM 4050 N N . PRO A 1 547 ? 35.684 -6.972 -90.364 1.00 95.38 547 PRO A N 1
ATOM 4051 C CA . PRO A 1 547 ? 36.307 -6.765 -91.669 1.00 95.38 547 PRO A CA 1
ATOM 4052 C C . PRO A 1 547 ? 35.608 -7.544 -92.788 1.00 95.38 547 PRO A C 1
ATOM 4054 O O . PRO A 1 547 ? 35.285 -8.717 -92.608 1.00 95.38 547 PRO A O 1
ATOM 4057 N N . VAL A 1 548 ? 35.439 -6.925 -93.955 1.00 95.69 548 VAL A N 1
ATOM 4058 C CA . VAL A 1 548 ? 34.897 -7.556 -95.167 1.00 95.69 548 VAL A CA 1
ATOM 4059 C C . VAL A 1 548 ? 35.820 -7.313 -96.360 1.00 95.69 548 VAL A C 1
ATOM 4061 O O . VAL A 1 548 ? 36.372 -6.224 -96.521 1.00 95.69 548 VAL A O 1
ATOM 4064 N N . SER A 1 549 ? 36.017 -8.334 -97.191 1.00 95.62 549 SER A N 1
ATOM 4065 C CA . SER A 1 549 ? 36.810 -8.254 -98.420 1.00 95.62 549 SER A CA 1
ATOM 4066 C C . SER A 1 549 ? 36.287 -9.204 -99.495 1.00 95.62 549 SER A C 1
ATOM 4068 O O . SER A 1 549 ? 35.573 -10.165 -99.204 1.00 95.62 549 SER A O 1
ATOM 4070 N N . VAL A 1 550 ? 36.643 -8.941 -100.753 1.00 96.69 550 VAL A N 1
ATOM 4071 C CA . VAL A 1 550 ? 36.199 -9.723 -101.913 1.00 96.69 550 VAL A CA 1
ATOM 4072 C C . VAL A 1 550 ? 37.386 -10.164 -102.772 1.00 96.69 550 VAL A C 1
ATOM 4074 O O . VAL A 1 550 ? 38.419 -9.499 -102.821 1.00 96.69 550 VAL A O 1
ATOM 4077 N N . THR A 1 551 ? 37.264 -11.297 -103.461 1.00 95.94 551 THR A N 1
ATOM 4078 C CA . THR A 1 551 ? 38.237 -11.769 -104.461 1.00 95.94 551 THR A CA 1
ATOM 4079 C C . THR A 1 551 ? 37.504 -12.326 -105.679 1.00 95.94 551 THR A C 1
ATOM 4081 O O . THR A 1 551 ? 36.514 -13.039 -105.520 1.00 95.94 551 THR A O 1
ATOM 4084 N N . GLY A 1 552 ? 37.980 -12.021 -106.892 1.00 92.06 552 GLY A N 1
ATOM 4085 C CA . GLY A 1 552 ? 37.361 -12.484 -108.145 1.00 92.06 552 GLY A CA 1
ATOM 4086 C C . GLY A 1 552 ? 36.069 -11.745 -108.524 1.00 92.06 552 GLY A C 1
ATOM 4087 O O . GLY A 1 552 ? 35.214 -12.309 -109.202 1.00 92.06 552 GLY A O 1
ATOM 4088 N N . GLY A 1 553 ? 35.880 -10.517 -108.037 1.00 95.31 553 GLY A N 1
ATOM 4089 C CA . GLY A 1 553 ? 34.706 -9.683 -108.297 1.00 95.31 553 GLY A CA 1
ATOM 4090 C C . GLY A 1 553 ? 34.688 -8.437 -107.413 1.00 95.31 553 GLY A C 1
ATOM 4091 O O . GLY A 1 553 ? 35.699 -8.092 -106.805 1.00 95.31 553 GLY A O 1
ATOM 4092 N N . GLU A 1 554 ? 33.526 -7.803 -107.314 1.00 97.44 554 GLU A N 1
ATOM 4093 C CA . GLU A 1 554 ? 33.266 -6.626 -106.478 1.00 97.44 554 GLU A CA 1
ATOM 4094 C C . GLU A 1 554 ? 32.135 -6.927 -105.486 1.00 97.44 554 GLU A C 1
ATOM 4096 O O . GLU A 1 554 ? 31.301 -7.803 -105.730 1.00 97.44 554 GLU A O 1
ATOM 4101 N N . TYR A 1 555 ? 32.070 -6.186 -104.381 1.00 97.69 555 TYR A N 1
ATOM 4102 C CA . TYR A 1 555 ? 30.963 -6.248 -103.425 1.00 97.69 555 TYR A CA 1
ATOM 4103 C C . TYR A 1 555 ? 30.440 -4.852 -103.098 1.00 97.69 555 TYR A C 1
ATOM 4105 O O . TYR A 1 555 ? 31.158 -3.869 -103.252 1.00 97.69 555 TYR A O 1
ATOM 4113 N N . ARG A 1 556 ? 29.198 -4.769 -102.626 1.00 97.19 556 ARG A N 1
ATOM 4114 C CA . ARG A 1 556 ? 28.631 -3.567 -102.006 1.00 97.19 556 ARG A CA 1
ATOM 4115 C C . ARG A 1 556 ? 27.988 -3.910 -100.670 1.00 97.19 556 ARG A C 1
ATOM 4117 O O . ARG A 1 556 ? 27.493 -5.025 -100.505 1.00 97.19 556 ARG A O 1
ATOM 4124 N N . ILE A 1 557 ? 27.978 -2.944 -99.755 1.00 96.69 557 ILE A N 1
ATOM 4125 C CA . ILE A 1 557 ? 27.272 -3.006 -98.469 1.00 96.69 557 ILE A CA 1
ATOM 4126 C C . ILE A 1 557 ? 26.065 -2.059 -98.543 1.00 96.69 557 ILE A C 1
ATOM 4128 O O . ILE A 1 557 ? 26.213 -0.947 -99.049 1.00 96.69 557 ILE A O 1
ATOM 4132 N N . ASN A 1 558 ? 24.888 -2.471 -98.060 1.00 95.06 558 ASN A N 1
ATOM 4133 C CA . ASN A 1 558 ? 23.687 -1.632 -97.905 1.00 95.06 558 ASN A CA 1
ATOM 4134 C C . ASN A 1 558 ? 23.317 -0.813 -99.156 1.00 95.06 558 ASN A C 1
ATOM 4136 O O . ASN A 1 558 ? 23.105 0.394 -99.081 1.00 95.06 558 ASN A O 1
ATOM 4140 N N . ASN A 1 559 ? 23.263 -1.468 -100.323 1.00 92.25 559 ASN A N 1
ATOM 4141 C CA . ASN A 1 559 ? 22.992 -0.843 -101.630 1.00 92.25 559 ASN A CA 1
ATOM 4142 C C . ASN A 1 559 ? 23.965 0.281 -102.047 1.00 92.25 559 ASN A C 1
ATOM 4144 O O . ASN A 1 559 ? 23.677 1.009 -102.996 1.00 92.25 559 ASN A O 1
ATOM 4148 N N . GLY A 1 560 ? 25.126 0.399 -101.396 1.00 92.69 560 GLY A N 1
ATOM 4149 C CA . GLY A 1 560 ? 26.182 1.337 -101.774 1.00 92.69 560 GLY A CA 1
ATOM 4150 C C . GLY A 1 560 ? 26.850 1.015 -103.117 1.00 92.69 560 GLY A C 1
ATOM 4151 O O . GLY A 1 560 ? 26.398 0.170 -103.897 1.00 92.69 560 GLY A O 1
ATOM 4152 N N . THR A 1 561 ? 27.963 1.690 -103.401 1.00 95.44 561 THR A N 1
ATOM 4153 C CA . THR A 1 561 ? 28.751 1.442 -104.613 1.00 95.44 561 THR A CA 1
ATOM 4154 C C . THR A 1 561 ? 29.489 0.107 -104.534 1.00 95.44 561 THR A C 1
ATOM 4156 O O . THR A 1 561 ? 29.930 -0.328 -103.469 1.00 95.44 561 THR A O 1
ATOM 4159 N N . TYR A 1 562 ? 29.620 -0.559 -105.682 1.00 97.12 562 TYR A N 1
ATOM 4160 C CA . TYR A 1 562 ? 30.455 -1.750 -105.788 1.00 97.12 562 TYR A CA 1
ATOM 4161 C C . TYR A 1 562 ? 31.930 -1.365 -105.696 1.00 97.12 562 TYR A C 1
ATOM 4163 O O . TYR A 1 562 ? 32.365 -0.395 -106.314 1.00 97.12 562 TYR A O 1
ATOM 4171 N N . THR A 1 563 ? 32.684 -2.123 -104.908 1.00 96.44 563 THR A N 1
ATOM 4172 C CA . THR A 1 563 ? 34.100 -1.883 -104.643 1.00 96.44 563 THR A CA 1
ATOM 4173 C C . THR A 1 563 ? 34.863 -3.198 -104.505 1.00 96.44 563 THR A C 1
ATOM 4175 O O . THR A 1 563 ? 34.299 -4.251 -104.196 1.00 96.44 563 THR A O 1
ATOM 4178 N N . THR A 1 564 ? 36.172 -3.132 -104.725 1.00 95.50 564 THR A N 1
ATOM 4179 C CA . THR A 1 564 ? 37.133 -4.196 -104.404 1.00 95.50 564 THR A CA 1
ATOM 4180 C C . THR A 1 564 ? 37.895 -3.920 -103.104 1.00 95.50 564 THR A C 1
ATOM 4182 O O . THR A 1 564 ? 38.604 -4.794 -102.607 1.00 95.50 564 THR A O 1
ATOM 4185 N N . VAL A 1 565 ? 37.748 -2.720 -102.528 1.00 96.25 565 VAL A N 1
ATOM 4186 C CA . VAL A 1 565 ? 38.499 -2.270 -101.349 1.00 96.25 565 VAL A CA 1
ATOM 4187 C C . VAL A 1 565 ? 37.955 -2.926 -100.078 1.00 96.25 565 VAL A C 1
ATOM 4189 O O . VAL A 1 565 ? 36.743 -3.017 -99.873 1.00 96.25 565 VAL A O 1
ATOM 4192 N N . ALA A 1 566 ? 38.856 -3.382 -99.203 1.00 93.94 566 ALA A N 1
ATOM 4193 C CA . ALA A 1 566 ? 38.481 -3.945 -97.910 1.00 93.94 566 ALA A CA 1
ATOM 4194 C C . ALA A 1 566 ? 37.765 -2.902 -97.034 1.00 93.94 566 ALA A C 1
ATOM 4196 O O . ALA A 1 566 ? 38.171 -1.743 -96.970 1.00 93.94 566 ALA A O 1
ATOM 4197 N N . GLY A 1 567 ? 36.715 -3.332 -96.341 1.00 93.88 567 GLY A N 1
ATOM 4198 C CA . GLY A 1 567 ? 35.879 -2.482 -95.498 1.00 93.88 567 GLY A CA 1
ATOM 4199 C C . GLY A 1 567 ? 35.566 -3.131 -94.155 1.00 93.88 567 GLY A C 1
ATOM 4200 O O . GLY A 1 567 ? 36.160 -4.140 -93.770 1.00 93.88 567 GLY A O 1
ATOM 4201 N N . LYS A 1 568 ? 34.607 -2.553 -93.433 1.00 94.19 568 LYS A N 1
ATOM 4202 C CA . LYS A 1 568 ? 33.982 -3.166 -92.258 1.00 94.19 568 LYS A CA 1
ATOM 4203 C C . LYS A 1 568 ? 32.473 -3.118 -92.422 1.00 94.19 568 LYS A C 1
ATOM 4205 O O . LYS A 1 568 ? 31.958 -2.173 -93.011 1.00 94.19 568 LYS A O 1
ATOM 4210 N N . LEU A 1 569 ? 31.797 -4.112 -91.871 1.00 93.94 569 LEU A N 1
ATOM 4211 C CA . LEU A 1 569 ? 30.346 -4.146 -91.766 1.00 93.94 569 LEU A CA 1
ATOM 4212 C C . LEU A 1 569 ? 29.927 -4.491 -90.338 1.00 93.94 569 LEU A C 1
ATOM 4214 O O . LEU A 1 569 ? 30.713 -5.030 -89.554 1.00 93.94 569 LEU A O 1
ATOM 4218 N N . ASN A 1 570 ? 28.696 -4.159 -89.998 1.00 93.00 570 ASN A N 1
ATOM 4219 C CA . ASN A 1 570 ? 28.059 -4.452 -88.726 1.00 93.00 570 ASN A CA 1
ATOM 4220 C C . ASN A 1 570 ? 27.042 -5.586 -88.888 1.00 93.00 570 ASN A C 1
ATOM 4222 O O . ASN A 1 570 ? 26.601 -5.904 -89.990 1.00 93.00 570 ASN A O 1
ATOM 4226 N N . SER A 1 571 ? 26.654 -6.199 -87.769 1.00 92.25 571 SER A N 1
ATOM 4227 C CA . SER A 1 571 ? 25.529 -7.139 -87.757 1.00 92.25 571 SER A CA 1
ATOM 4228 C C . SER A 1 571 ? 24.269 -6.425 -88.244 1.00 92.25 571 SER A C 1
ATOM 4230 O O . SER A 1 571 ? 23.983 -5.317 -87.794 1.00 92.25 571 SER A O 1
ATOM 4232 N N . GLY A 1 572 ? 23.528 -7.048 -89.151 1.00 92.25 572 GLY A N 1
ATOM 4233 C CA . GLY A 1 572 ? 22.371 -6.469 -89.829 1.00 92.25 572 GLY A CA 1
ATOM 4234 C C . GLY A 1 572 ? 22.691 -5.782 -91.160 1.00 92.25 572 GLY A C 1
ATOM 4235 O O . GLY A 1 572 ? 21.762 -5.541 -91.929 1.00 92.25 572 GLY A O 1
ATOM 4236 N N . ASP A 1 573 ? 23.963 -5.518 -91.481 1.00 96.62 573 ASP A N 1
ATOM 4237 C CA . ASP A 1 573 ? 24.328 -4.981 -92.794 1.00 96.62 573 ASP A CA 1
ATOM 4238 C C . ASP A 1 573 ? 24.075 -6.013 -93.902 1.00 96.62 573 ASP A C 1
ATOM 4240 O O . ASP A 1 573 ? 24.283 -7.217 -93.738 1.00 96.62 573 ASP A O 1
ATOM 4244 N N . THR A 1 574 ? 23.653 -5.531 -95.067 1.00 96.19 574 THR A N 1
ATOM 4245 C CA . THR A 1 574 ? 23.392 -6.347 -96.257 1.00 96.19 574 THR A CA 1
ATOM 4246 C C . THR A 1 574 ? 24.557 -6.284 -97.235 1.00 96.19 574 THR A C 1
ATOM 4248 O O . THR A 1 574 ? 25.139 -5.224 -97.449 1.00 96.19 574 THR A O 1
ATOM 4251 N N . VAL A 1 575 ? 24.896 -7.409 -97.861 1.00 96.25 575 VAL A N 1
ATOM 4252 C CA . VAL A 1 575 ? 25.976 -7.527 -98.844 1.00 96.25 575 VAL A CA 1
ATOM 4253 C C . VAL A 1 575 ? 25.479 -8.139 -100.146 1.00 96.25 575 VAL A C 1
ATOM 4255 O O . VAL A 1 575 ? 24.670 -9.066 -100.156 1.00 96.25 575 VAL A O 1
ATOM 4258 N N . GLN A 1 576 ? 26.000 -7.644 -101.264 1.00 97.12 576 GLN A N 1
ATOM 4259 C CA . GLN A 1 576 ? 25.774 -8.215 -102.589 1.00 97.12 576 GLN A CA 1
ATOM 4260 C C . GLN A 1 576 ? 27.087 -8.203 -103.365 1.00 97.12 576 GLN A C 1
ATOM 4262 O O . GLN A 1 576 ? 27.783 -7.189 -103.396 1.00 97.12 576 GLN A O 1
ATOM 4267 N N . VAL A 1 577 ? 27.423 -9.320 -104.005 1.00 97.38 577 VAL A N 1
ATOM 4268 C CA . VAL A 1 577 ? 28.618 -9.456 -104.853 1.00 97.38 577 VAL A CA 1
ATOM 4269 C C . VAL A 1 577 ? 28.277 -9.526 -106.334 1.00 97.38 577 VAL A C 1
ATOM 4271 O O . VAL A 1 577 ? 27.183 -9.976 -106.693 1.00 97.38 577 VAL A O 1
ATOM 4274 N N . ARG A 1 578 ? 29.222 -9.120 -107.188 1.00 97.25 578 ARG A N 1
ATOM 4275 C CA . ARG A 1 578 ? 29.115 -9.218 -108.647 1.00 97.25 578 ARG A CA 1
ATOM 4276 C C . ARG A 1 578 ? 30.442 -9.555 -109.334 1.00 97.25 578 ARG A C 1
ATOM 4278 O O . ARG A 1 578 ? 31.510 -9.267 -108.800 1.00 97.25 578 ARG A O 1
ATOM 4285 N N . HIS A 1 579 ? 30.359 -10.118 -110.538 1.00 97.19 579 HIS A N 1
ATOM 4286 C CA . HIS A 1 579 ? 31.480 -10.294 -111.472 1.00 97.19 579 HIS A CA 1
ATOM 4287 C C . HIS A 1 579 ? 30.992 -10.354 -112.923 1.00 97.19 579 HIS A C 1
ATOM 4289 O O . HIS A 1 579 ? 29.803 -10.535 -113.168 1.00 97.19 579 HIS A O 1
ATOM 4295 N N . THR A 1 580 ? 31.908 -10.294 -113.888 1.00 96.19 580 THR A N 1
ATOM 4296 C CA . THR A 1 580 ? 31.622 -10.625 -115.295 1.00 96.19 580 THR A CA 1
ATOM 4297 C C . THR A 1 580 ? 31.751 -12.136 -115.517 1.00 96.19 580 THR A C 1
ATOM 4299 O O . THR A 1 580 ? 32.731 -12.736 -115.078 1.00 96.19 580 THR A O 1
ATOM 4302 N N . SER A 1 581 ? 30.756 -12.775 -116.142 1.00 94.06 581 SER A N 1
ATOM 4303 C CA . SER A 1 581 ? 30.773 -14.212 -116.454 1.00 94.06 581 SER A CA 1
ATOM 4304 C C . SER A 1 581 ? 31.894 -14.568 -117.443 1.00 94.06 581 SER A C 1
ATOM 4306 O O . SER A 1 581 ? 32.437 -13.704 -118.133 1.00 94.06 581 SER A O 1
ATOM 4308 N N . ALA A 1 582 ? 32.264 -15.851 -117.515 1.00 93.38 582 ALA A N 1
ATOM 4309 C CA . ALA A 1 582 ? 33.354 -16.306 -118.379 1.00 93.38 582 ALA A CA 1
ATOM 4310 C C . ALA A 1 582 ? 33.087 -15.972 -119.857 1.00 93.38 582 ALA A C 1
ATOM 4312 O O . ALA A 1 582 ? 31.946 -15.988 -120.305 1.00 93.38 582 ALA A O 1
ATOM 4313 N N . SER A 1 583 ? 34.136 -15.727 -120.642 1.00 90.50 583 SER A N 1
ATOM 4314 C CA . SER A 1 583 ? 34.013 -15.516 -122.092 1.00 90.50 583 SER A CA 1
ATOM 4315 C C . SER A 1 583 ? 33.800 -16.820 -122.876 1.00 90.50 583 SER A C 1
ATOM 4317 O O . SER A 1 583 ? 33.231 -16.806 -123.963 1.00 90.50 583 SER A O 1
ATOM 4319 N N . ALA A 1 584 ? 34.225 -17.958 -122.320 1.00 88.88 584 ALA A N 1
ATOM 4320 C CA . ALA A 1 584 ? 34.042 -19.285 -122.905 1.00 88.88 584 ALA A CA 1
ATOM 4321 C C . ALA A 1 584 ? 32.783 -19.989 -122.367 1.00 88.88 584 ALA A C 1
ATOM 4323 O O . ALA A 1 584 ? 32.380 -19.780 -121.221 1.00 88.88 584 ALA A O 1
ATOM 4324 N N . LEU A 1 585 ? 32.186 -20.860 -123.187 1.00 89.00 585 LEU A N 1
ATOM 4325 C CA . LEU A 1 585 ? 31.018 -21.678 -122.831 1.00 89.00 585 LEU A CA 1
ATOM 4326 C C . LEU A 1 585 ? 31.367 -22.739 -121.773 1.00 89.00 585 LEU A C 1
ATOM 4328 O O . LEU A 1 585 ? 32.489 -23.249 -121.738 1.00 89.00 585 LEU A O 1
ATOM 4332 N N . LYS A 1 586 ? 30.392 -23.100 -120.925 1.00 87.81 586 LYS A N 1
ATOM 4333 C CA . LYS A 1 586 ? 30.536 -24.070 -119.818 1.00 87.81 586 LYS A CA 1
ATOM 4334 C C . LYS A 1 586 ? 31.684 -23.752 -118.839 1.00 87.81 586 LYS A C 1
ATOM 4336 O O . LYS A 1 586 ? 32.246 -24.663 -118.229 1.00 87.81 586 LYS A O 1
ATOM 4341 N N . LYS A 1 587 ? 32.054 -22.477 -118.676 1.00 94.12 587 LYS A N 1
ATOM 4342 C CA . LYS A 1 587 ? 33.073 -22.041 -117.707 1.00 94.12 587 LYS A CA 1
ATOM 4343 C C . LYS A 1 587 ? 32.435 -21.275 -116.555 1.00 94.12 587 LYS A C 1
ATOM 4345 O O . LYS A 1 587 ? 31.473 -20.532 -116.747 1.00 94.12 587 LYS A O 1
ATOM 4350 N N . THR A 1 588 ? 32.994 -21.466 -115.363 1.00 93.44 588 THR A N 1
ATOM 4351 C CA . THR A 1 588 ? 32.513 -20.865 -114.118 1.00 93.44 588 THR A CA 1
ATOM 4352 C C . THR A 1 588 ? 33.443 -19.742 -113.672 1.00 93.44 588 THR A C 1
ATOM 4354 O O . THR A 1 588 ? 34.644 -19.962 -113.527 1.00 93.44 588 THR A O 1
ATOM 4357 N N . VAL A 1 589 ? 32.887 -18.561 -113.398 1.00 96.06 589 VAL A N 1
ATOM 4358 C CA . VAL A 1 589 ? 33.574 -17.489 -112.660 1.00 96.06 589 VAL A CA 1
ATOM 4359 C C . VAL A 1 589 ? 33.110 -17.525 -111.211 1.00 96.06 589 VAL A C 1
ATOM 4361 O O . VAL A 1 589 ? 31.936 -17.767 -110.933 1.00 96.06 589 VAL A O 1
ATOM 4364 N N . THR A 1 590 ? 34.043 -17.321 -110.282 1.00 95.81 590 THR A N 1
ATOM 4365 C CA . THR A 1 590 ? 33.781 -17.349 -108.840 1.00 95.81 590 THR A CA 1
ATOM 4366 C C . THR A 1 590 ? 34.204 -16.035 -108.203 1.00 95.81 590 THR A C 1
ATOM 4368 O O . THR A 1 590 ? 35.365 -15.647 -108.301 1.00 95.81 590 THR A O 1
ATOM 4371 N N . THR A 1 591 ? 33.287 -15.415 -107.467 1.00 97.19 591 THR A N 1
ATOM 4372 C CA . THR A 1 591 ? 33.585 -14.340 -106.518 1.00 97.19 591 THR A CA 1
ATOM 4373 C C . THR A 1 591 ? 33.483 -14.889 -105.108 1.00 97.19 591 THR A C 1
ATOM 4375 O O . THR A 1 591 ? 32.494 -15.531 -104.766 1.00 97.19 591 THR A O 1
ATOM 4378 N N . THR A 1 592 ? 34.489 -14.644 -104.279 1.00 96.56 592 THR A N 1
ATOM 4379 C CA . THR A 1 592 ? 34.476 -15.039 -102.865 1.00 96.56 592 THR A CA 1
ATOM 4380 C C . THR A 1 592 ? 34.390 -13.790 -102.003 1.00 96.56 592 THR A C 1
ATOM 4382 O O . THR A 1 592 ? 35.268 -12.936 -102.099 1.00 96.56 592 THR A O 1
ATOM 4385 N N . LEU A 1 593 ? 33.353 -13.687 -101.168 1.00 96.75 593 LEU A N 1
ATOM 4386 C CA . LEU A 1 593 ? 33.250 -12.672 -100.120 1.00 96.75 593 LEU A CA 1
ATOM 4387 C C . LEU A 1 593 ? 33.724 -13.273 -98.801 1.00 96.75 593 LEU A C 1
ATOM 4389 O O . LEU A 1 593 ? 33.241 -14.334 -98.401 1.00 96.75 593 LEU A O 1
ATOM 4393 N N . LYS A 1 594 ? 34.634 -12.589 -98.114 1.00 95.88 594 LYS A N 1
ATOM 4394 C CA . LYS A 1 594 ? 35.082 -12.926 -96.765 1.00 95.88 594 LYS A CA 1
ATOM 4395 C C . LYS A 1 594 ? 34.568 -11.872 -95.795 1.00 95.88 594 LYS A C 1
ATOM 4397 O O . LYS A 1 594 ? 34.744 -10.685 -96.041 1.00 95.88 594 LYS A O 1
ATOM 4402 N N . VAL A 1 595 ? 33.959 -12.312 -94.700 1.00 94.81 595 VAL A N 1
ATOM 4403 C CA . VAL A 1 595 ? 33.471 -11.462 -93.609 1.00 94.81 595 VAL A CA 1
ATOM 4404 C C . VAL A 1 595 ? 34.016 -12.046 -92.310 1.00 94.81 595 VAL A C 1
ATOM 4406 O O . VAL A 1 595 ? 33.608 -13.128 -91.894 1.00 94.81 595 VAL A O 1
ATOM 4409 N N . GLY A 1 596 ? 34.998 -11.374 -91.712 1.00 91.06 596 GLY A N 1
ATOM 4410 C CA . GLY A 1 596 ? 35.741 -11.886 -90.562 1.00 91.06 596 GLY A CA 1
ATOM 4411 C C . GLY A 1 596 ? 36.368 -13.252 -90.850 1.00 91.06 596 GLY A C 1
ATOM 4412 O O . GLY A 1 596 ? 37.198 -13.390 -91.755 1.00 91.06 596 GLY A O 1
ATOM 4413 N N . SER A 1 597 ? 35.976 -14.265 -90.078 1.00 88.31 597 SER A N 1
ATOM 4414 C CA . SER A 1 597 ? 36.371 -15.669 -90.278 1.00 88.31 597 SER A CA 1
ATOM 4415 C C . SER A 1 597 ? 35.470 -16.431 -91.267 1.00 88.31 597 SER A C 1
ATOM 4417 O O . SER A 1 597 ? 35.882 -17.470 -91.782 1.00 88.31 597 SER A O 1
ATOM 4419 N N . GLY A 1 598 ? 34.270 -15.922 -91.571 1.00 91.38 598 GLY A N 1
ATOM 4420 C CA . GLY A 1 598 ? 33.317 -16.528 -92.501 1.00 91.38 598 GLY A CA 1
ATOM 4421 C C . GLY A 1 598 ? 33.605 -16.189 -93.967 1.00 91.38 598 GLY A C 1
ATOM 4422 O O . GLY A 1 598 ? 34.218 -15.168 -94.286 1.00 91.38 598 GLY A O 1
ATOM 4423 N N . SER A 1 599 ? 33.148 -17.038 -94.892 1.00 93.94 599 SER A N 1
ATOM 4424 C CA . SER A 1 599 ? 33.209 -16.745 -96.329 1.00 93.94 599 SER A CA 1
ATOM 4425 C C . SER A 1 599 ? 32.093 -17.428 -97.114 1.00 93.94 599 SER A C 1
ATOM 4427 O O . SER A 1 599 ? 31.633 -18.506 -96.740 1.00 93.94 599 SER A O 1
ATOM 4429 N N . ALA A 1 600 ? 31.699 -16.817 -98.229 1.00 95.81 600 ALA A N 1
ATOM 4430 C CA . ALA A 1 600 ? 30.756 -17.390 -99.179 1.00 95.81 600 ALA A CA 1
ATOM 4431 C C . ALA A 1 600 ? 31.213 -17.150 -100.618 1.00 95.81 600 ALA A C 1
ATOM 4433 O O . ALA A 1 600 ? 31.836 -16.134 -100.933 1.00 95.81 600 ALA A O 1
ATOM 4434 N N . LYS A 1 601 ? 30.871 -18.088 -101.504 1.00 96.44 601 LYS A N 1
ATOM 4435 C CA . LYS A 1 601 ? 31.169 -18.011 -102.935 1.00 96.44 601 LYS A CA 1
ATOM 4436 C C . LYS A 1 601 ? 29.901 -17.709 -103.718 1.00 96.44 601 LYS A C 1
ATOM 4438 O O . LYS A 1 601 ? 28.882 -18.360 -103.516 1.00 96.44 601 LYS A O 1
ATOM 4443 N N . PHE A 1 602 ? 29.998 -16.770 -104.646 1.00 97.19 602 PHE A N 1
ATOM 4444 C CA . PHE A 1 602 ? 29.037 -16.564 -105.715 1.00 97.19 602 PHE A CA 1
ATOM 4445 C C . PHE A 1 602 ? 29.648 -17.059 -107.021 1.00 97.19 602 PHE A C 1
ATOM 4447 O O . PHE A 1 602 ? 30.756 -16.661 -107.381 1.00 97.19 602 PHE A O 1
ATOM 4454 N N . THR A 1 603 ? 28.937 -17.932 -107.729 1.00 96.19 603 THR A N 1
ATOM 4455 C CA . THR A 1 603 ? 29.408 -18.494 -108.996 1.00 96.19 603 THR A CA 1
ATOM 4456 C C . THR A 1 603 ? 28.431 -18.190 -110.119 1.00 96.19 603 THR A C 1
ATOM 4458 O O . THR A 1 603 ? 27.216 -18.227 -109.914 1.00 96.19 603 THR A O 1
ATOM 4461 N N . SER A 1 604 ? 28.959 -17.909 -111.312 1.00 95.25 604 SER A N 1
ATOM 4462 C CA . SER A 1 604 ? 28.169 -17.901 -112.542 1.00 95.25 604 SER A CA 1
ATOM 4463 C C . SER A 1 604 ? 28.791 -18.829 -113.581 1.00 95.25 604 SER A C 1
ATOM 4465 O O . SER A 1 604 ? 30.004 -18.804 -113.785 1.00 95.25 604 SER A O 1
ATOM 4467 N N . THR A 1 605 ? 27.975 -19.685 -114.203 1.00 94.69 605 THR A N 1
ATOM 4468 C CA . THR A 1 605 ? 28.417 -20.651 -115.225 1.00 94.69 605 THR A CA 1
ATOM 4469 C C . THR A 1 605 ? 27.711 -20.391 -116.547 1.00 94.69 605 THR A C 1
ATOM 4471 O O . THR A 1 605 ? 26.477 -20.368 -116.588 1.00 94.69 605 TH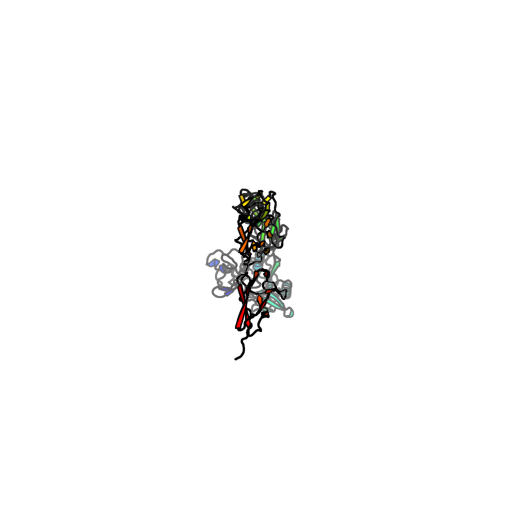R A O 1
ATOM 4474 N N . THR A 1 606 ? 28.479 -20.207 -117.621 1.00 91.81 606 THR A N 1
ATOM 4475 C CA . THR A 1 606 ? 27.945 -19.900 -118.955 1.00 91.81 606 THR A CA 1
ATOM 4476 C C . THR A 1 606 ? 27.207 -21.080 -119.591 1.00 91.81 606 THR A C 1
ATOM 4478 O O . THR A 1 606 ? 27.525 -22.240 -119.313 1.00 91.81 606 THR A O 1
ATOM 4481 N N . PHE A 1 607 ? 26.202 -20.812 -120.436 1.00 85.44 607 PHE A N 1
ATOM 4482 C CA . PHE A 1 607 ? 25.474 -21.871 -121.154 1.00 85.44 607 PHE A CA 1
ATOM 4483 C C . PHE A 1 607 ? 26.380 -22.654 -122.128 1.00 85.44 607 PHE A C 1
ATOM 4485 O O . PHE A 1 607 ? 27.489 -22.230 -122.446 1.00 85.44 607 PHE A O 1
ATOM 4492 N N . GLY A 1 608 ? 25.925 -23.829 -122.576 1.00 77.75 608 GLY A N 1
ATOM 4493 C CA . GLY A 1 608 ? 26.535 -24.584 -123.680 1.00 77.75 608 GLY A CA 1
ATOM 4494 C C . GLY A 1 608 ? 25.697 -24.466 -124.955 1.00 77.75 608 GLY A C 1
ATOM 4495 O O . GLY A 1 608 ? 24.524 -24.112 -124.864 1.00 77.75 608 GLY A O 1
ATOM 4496 N N . LEU A 1 609 ? 26.279 -24.773 -126.121 1.00 68.00 609 LEU A N 1
ATOM 4497 C CA . LEU A 1 609 ? 25.504 -24.980 -127.353 1.00 68.00 609 LEU A CA 1
ATOM 4498 C C . LEU A 1 609 ? 24.524 -26.143 -127.105 1.00 68.00 609 LEU A C 1
ATOM 4500 O O . LEU A 1 609 ? 24.940 -27.177 -126.573 1.00 68.00 609 LEU A O 1
ATOM 4504 N N . PHE A 1 610 ? 23.233 -25.935 -127.381 1.00 61.06 610 PHE A N 1
ATOM 4505 C CA . PHE A 1 610 ? 22.220 -26.998 -127.319 1.00 61.06 610 PHE A CA 1
ATOM 4506 C C . PHE A 1 610 ? 22.595 -28.121 -128.310 1.00 61.06 610 PHE A C 1
ATOM 4508 O O . PHE A 1 610 ? 23.258 -27.807 -129.302 1.00 61.06 610 PHE A O 1
ATOM 4515 N N . PRO A 1 611 ? 22.263 -29.398 -128.028 1.00 53.03 611 PRO A N 1
ATOM 4516 C CA . PRO A 1 611 ? 22.462 -30.471 -129.000 1.00 53.03 611 PRO A CA 1
ATOM 4517 C C . PRO A 1 611 ? 21.695 -30.211 -130.297 1.00 53.03 611 PRO A C 1
ATOM 4519 O O . PRO A 1 611 ? 20.595 -29.611 -130.217 1.00 53.03 611 PRO A O 1
#

pLDDT: mean 94.22, std 5.37, range [53.03, 98.69]

InterPro domains:
  IPR039564 Peptidase C39-like [PF13529] (124-189)

Organism: NCBI:txid111770

Solvent-accessible surface area (backbone atoms only — not comparable to full-atom values): 32190 Å² total; per-residue (Å²): 133,76,96,63,61,81,88,36,59,72,45,67,70,86,83,56,75,45,72,52,34,47,61,52,43,17,37,52,74,46,98,78,39,84,56,64,23,48,44,62,32,26,50,72,46,84,69,34,79,62,74,23,45,27,67,76,69,71,47,85,69,64,83,84,54,79,82,51,15,44,28,63,45,14,37,40,14,28,37,95,74,74,18,35,19,86,33,65,44,77,68,60,50,101,42,41,52,70,36,38,47,84,51,30,62,82,71,71,50,80,63,23,37,55,49,8,50,50,54,40,41,47,56,71,49,31,47,71,80,44,46,32,21,26,23,21,40,72,69,30,80,78,15,55,39,71,70,56,52,48,54,35,42,76,72,72,40,70,41,33,39,34,30,62,91,50,62,33,37,34,71,46,72,41,83,92,74,44,29,35,30,26,39,48,82,86,62,88,58,81,42,80,34,53,66,65,41,51,57,97,84,24,40,53,47,28,36,38,49,72,41,76,46,77,58,73,84,31,36,50,45,57,91,64,77,49,66,66,45,69,65,39,53,43,61,31,85,47,70,52,58,77,42,68,42,43,76,31,82,35,73,16,50,33,40,48,45,65,36,29,38,22,59,72,82,45,79,69,42,52,69,72,47,74,46,48,61,70,40,36,39,34,42,35,38,64,28,26,84,45,60,68,29,74,31,57,25,41,40,34,37,40,86,47,68,31,53,39,39,35,26,16,28,76,73,31,42,50,41,53,95,62,76,40,71,68,42,70,62,34,63,62,62,34,82,43,72,48,63,78,40,70,41,46,68,29,45,31,82,19,48,32,41,49,44,65,38,32,35,23,57,62,92,50,72,74,39,60,70,70,49,72,43,49,61,67,41,33,35,36,44,34,36,65,28,29,84,50,64,71,30,73,34,57,25,39,43,36,37,51,83,32,64,33,54,36,38,31,27,18,30,79,81,33,45,50,41,53,93,62,76,42,70,69,46,68,62,37,65,62,62,35,85,44,71,49,65,80,39,72,41,42,68,29,76,39,79,22,49,32,42,50,44,66,40,31,36,20,58,58,93,52,69,74,39,60,71,71,49,68,45,47,56,70,41,30,38,35,41,35,37,65,29,28,81,49,63,71,28,72,33,56,26,38,42,36,38,53,81,32,67,32,52,37,38,33,26,16,32,77,81,32,43,48,40,52,94,62,76,40,70,68,46,69,62,37,65,55,63,33,83,43,71,47,63,80,40,71,40,40,68,29,77,39,80,22,48,32,41,48,43,65,39,31,33,23,56,70,88,49,72,74,39,61,72,71,48,66,45,46,56,70,40,32,38,34,43,33,36,63,27,27,78,50,69,68,28,72,34,56,25,38,42,35,38,51,81,32,66,32,55,36,37,32,25,18,37,68,85,77,133